Protein AF-0000000069211560 (afdb_homodimer)

Sequence (648 aa):
MSNILGGALKVYSRNKRRIDPHLAILGLCLTAKFFFRRAKAIISTLSLQQVDVANRYGKGSYALITGGAGGIGREFALDLARKGFNLIIVDFNQAGLDSIQQDVKQIKSDLMVKTLLIDFSKGDNAEFFKKFQQEISKLDISILINNVGTNKGCFGIFDRLPMKNIIEGFNINFVAPIMVTQAVINQMLLRNKYQSLILNLGSASQNYPFPYFFGYGSSKVGMASFFDALALELRNNKNIDILTLKPQYVSTAMIGHQKGLLIISPQKLVQSTWKYVGRTNEITPNCIHQFQVYIESSLPKFLRNFTKMMSHRKGAEAVTQRQEMSNILGGALKVYSRNKRRIDPHLAILGLCLTAKFFFRRAKAIISTLSLQQVDVANRYGKGSYALITGGAGGIGREFALDLARKGFNLIIVDFNQAGLDSIQQDVKQIKSDLMVKTLLIDFSKGDNAEFFKKFQQEISKLDISILINNVGTNKGCFGIFDRLPMKNIIEGFNINFVAPIMVTQAVINQMLLRNKYQSLILNLGSASQNYPFPYFFGYGSSKVGMASFFDALALELRNNKNIDILTLKPQYVSTAMIGHQKGLLIISPQKLVQSTWKYVGRTNEITPNCIHQFQVYIESSLPKFLRNFTKMMSHRKGAEAVTQRQE

Organism: Paramecium tetraurelia (NCBI:txid5888)

Structure (mmCIF, N/CA/C/O backbone):
data_AF-0000000069211560-model_v1
#
loop_
_entity.id
_entity.type
_entity.pdbx_description
1 polymer 'Chromosome undetermined scaffold_52, whole genome shotgun sequence'
#
loop_
_atom_site.group_PDB
_atom_site.id
_atom_site.type_symbol
_atom_site.label_atom_id
_atom_site.label_alt_id
_atom_site.label_comp_id
_atom_site.label_asym_id
_atom_site.label_entity_id
_atom_site.label_seq_id
_atom_site.pdbx_PDB_ins_code
_atom_site.Cartn_x
_atom_site.Cartn_y
_atom_site.Cartn_z
_atom_site.occupancy
_atom_site.B_iso_or_equiv
_atom_site.auth_seq_id
_atom_site.auth_comp_id
_atom_site.auth_asym_id
_atom_site.auth_atom_id
_atom_site.pdbx_PDB_model_num
ATOM 1 N N . MET A 1 1 ? -38.688 10.844 -9.664 1 28.95 1 MET A N 1
ATOM 2 C CA . MET A 1 1 ? -37.688 10.383 -10.609 1 28.95 1 MET A CA 1
ATOM 3 C C . MET A 1 1 ? -38 10.82 -12.031 1 28.95 1 MET A C 1
ATOM 5 O O . MET A 1 1 ? -37.125 11.055 -12.844 1 28.95 1 MET A O 1
ATOM 9 N N . SER A 1 2 ? -39.312 10.93 -12.211 1 41.38 2 SER A N 1
ATOM 10 C CA . SER A 1 2 ? -39.938 11.242 -13.492 1 41.38 2 SER A CA 1
ATOM 11 C C . SER A 1 2 ? -39.719 12.711 -13.867 1 41.38 2 SER A C 1
ATOM 13 O O . SER A 1 2 ? -39.469 13.023 -15.039 1 41.38 2 SER A O 1
ATOM 15 N N . ASN A 1 3 ? -39.844 13.508 -12.836 1 41.78 3 ASN A N 1
ATOM 16 C CA . ASN A 1 3 ? -39.906 14.945 -13.102 1 41.78 3 ASN A CA 1
A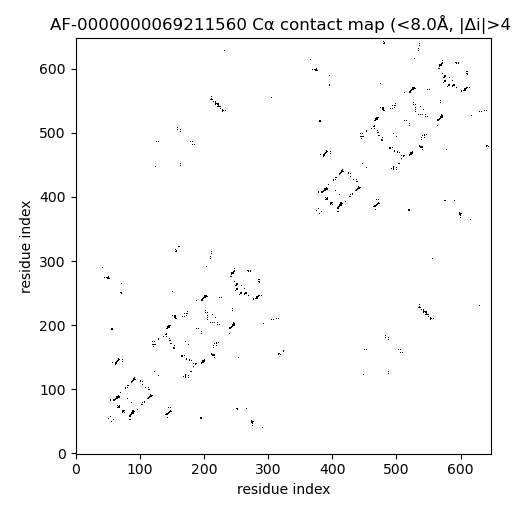TOM 17 C C . ASN A 1 3 ? -38.531 15.555 -13.281 1 41.78 3 ASN A C 1
ATOM 19 O O . ASN A 1 3 ? -38.406 16.625 -13.875 1 41.78 3 ASN A O 1
ATOM 23 N N . ILE A 1 4 ? -37.531 15 -12.602 1 40.84 4 ILE A N 1
ATOM 24 C CA . ILE A 1 4 ? -36.188 15.562 -12.727 1 40.84 4 ILE A CA 1
ATOM 25 C C . ILE A 1 4 ? -35.625 15.211 -14.094 1 40.84 4 ILE A C 1
ATOM 27 O O . ILE A 1 4 ? -35 16.062 -14.75 1 40.84 4 ILE A O 1
ATOM 31 N N . LEU A 1 5 ? -35.906 13.992 -14.641 1 40.19 5 LEU A N 1
ATOM 32 C CA . LEU A 1 5 ? -35.531 13.641 -16 1 40.19 5 LEU A CA 1
ATOM 33 C C . LEU A 1 5 ? -36.25 14.523 -17.016 1 40.19 5 LEU A C 1
ATOM 35 O O . LEU A 1 5 ? -35.656 14.93 -18.031 1 40.19 5 LEU A O 1
ATOM 39 N N . GLY A 1 6 ? -37.375 14.812 -16.656 1 42.53 6 GLY A N 1
ATOM 40 C CA . GLY A 1 6 ? -38.188 15.68 -17.516 1 42.53 6 GLY A CA 1
ATOM 41 C C . GLY A 1 6 ? -37.594 17.078 -17.641 1 42.53 6 GLY A C 1
ATOM 42 O O . GLY A 1 6 ? -37.594 17.656 -18.734 1 42.53 6 GLY A O 1
ATOM 43 N N . GLY A 1 7 ? -37.156 17.531 -16.547 1 44.59 7 GLY A N 1
ATOM 44 C CA . GLY A 1 7 ? -36.594 18.859 -16.562 1 44.59 7 GLY A CA 1
ATOM 45 C C . GLY A 1 7 ? -35.25 18.938 -17.281 1 44.59 7 GLY A C 1
ATOM 46 O O . GLY A 1 7 ? -34.969 19.906 -17.984 1 44.59 7 GLY A O 1
ATOM 47 N N . ALA A 1 8 ? -34.344 17.938 -17.031 1 41 8 ALA A N 1
ATOM 48 C CA . ALA A 1 8 ? -33.062 17.875 -17.766 1 41 8 ALA A CA 1
ATOM 49 C C . ALA A 1 8 ? -33.312 17.703 -19.266 1 41 8 ALA A C 1
ATOM 51 O O . ALA A 1 8 ? -32.625 18.328 -20.078 1 41 8 ALA A O 1
ATOM 52 N N . LEU A 1 9 ? -34.281 16.891 -19.609 1 41.84 9 LEU A N 1
ATOM 53 C CA . LEU A 1 9 ? -34.688 16.75 -21 1 41.84 9 LEU A CA 1
ATOM 54 C C . LEU A 1 9 ? -35.25 18.062 -21.531 1 41.84 9 LEU A C 1
ATOM 56 O O . LEU A 1 9 ? -35.062 18.406 -22.703 1 41.84 9 LEU A O 1
ATOM 60 N N . LYS A 1 10 ? -35.969 18.766 -20.719 1 46.97 10 LYS A N 1
ATOM 61 C CA . LYS A 1 10 ? -36.531 20.031 -21.141 1 46.97 10 LYS A CA 1
ATOM 62 C C . LYS A 1 10 ? -35.438 21.078 -21.344 1 46.97 10 LYS A C 1
ATOM 64 O O . LYS A 1 10 ? -35.5 21.859 -22.297 1 46.97 10 LYS A O 1
ATOM 69 N N . VAL A 1 11 ? -34.594 21.234 -20.281 1 44.94 11 VAL A N 1
ATOM 70 C CA . VAL A 1 11 ? -33.438 22.109 -20.5 1 44.94 11 VAL A CA 1
ATOM 71 C C . VAL A 1 11 ? -32.625 21.641 -21.703 1 44.94 11 VAL A C 1
ATOM 73 O O . VAL A 1 11 ? -32.188 22.453 -22.516 1 44.94 11 VAL A O 1
ATOM 76 N N . TYR A 1 12 ? -32.469 20.281 -21.844 1 39.84 12 TYR A N 1
ATOM 77 C CA . TYR A 1 12 ? -31.938 19.734 -23.078 1 39.84 12 TYR A CA 1
ATOM 78 C C . TYR A 1 12 ? -32.812 20.109 -24.266 1 39.84 12 TYR A C 1
ATOM 80 O O . TYR A 1 12 ? -32.312 20.438 -25.344 1 39.84 12 TYR A O 1
ATOM 88 N N . SER A 1 13 ? -34.031 19.969 -24 1 38.72 13 SER A N 1
ATOM 89 C CA . SER A 1 13 ? -34.969 20.312 -25.078 1 38.72 13 SER A CA 1
ATOM 90 C C . SER A 1 13 ? -34.938 21.797 -25.375 1 38.72 13 SER A C 1
ATOM 92 O O . SER A 1 13 ? -35.125 22.219 -26.531 1 38.72 13 SER A O 1
ATOM 94 N N . ARG A 1 14 ? -35.125 22.672 -24.391 1 41.56 14 ARG A N 1
ATOM 95 C CA . ARG A 1 14 ? -35.125 24.109 -24.688 1 41.56 14 ARG A CA 1
ATOM 96 C C . ARG A 1 14 ? -33.781 24.547 -25.234 1 41.56 14 ARG A C 1
ATOM 98 O O . ARG A 1 14 ? -33.688 25.469 -26.047 1 41.56 14 ARG A O 1
ATOM 105 N N . ASN A 1 15 ? -32.719 24.391 -24.453 1 32.59 15 ASN A N 1
ATOM 106 C CA . ASN A 1 15 ? -31.406 24.656 -25.016 1 32.59 15 ASN A CA 1
ATOM 107 C C . ASN A 1 15 ? -30.969 23.547 -25.953 1 32.59 15 ASN A C 1
ATOM 109 O O . ASN A 1 15 ? -30.016 22.828 -25.672 1 32.59 15 ASN A O 1
ATOM 113 N N . LYS A 1 16 ? -31.844 22.797 -26.547 1 40.91 16 LYS A N 1
ATOM 114 C CA . LYS A 1 16 ? -31.641 22 -27.75 1 40.91 16 LYS A CA 1
ATOM 115 C C . LYS A 1 16 ? -30.719 22.703 -28.734 1 40.91 16 LYS A C 1
ATOM 117 O O . LYS A 1 16 ? -30.703 22.375 -29.922 1 40.91 16 LYS A O 1
ATOM 122 N N . ARG A 1 17 ? -30.281 23.906 -28.297 1 36.94 17 ARG A N 1
ATOM 123 C CA . ARG A 1 17 ? -29.453 24.453 -29.375 1 36.94 17 ARG A CA 1
ATOM 124 C C . ARG A 1 17 ? -28.547 23.375 -29.953 1 36.94 17 ARG A C 1
ATOM 126 O O . ARG A 1 17 ? -28.297 22.344 -29.328 1 36.94 17 ARG A O 1
ATOM 133 N N . ARG A 1 18 ? -27.578 23.75 -31.047 1 37.56 18 ARG A N 1
ATOM 134 C CA . ARG A 1 18 ? -26.859 23.172 -32.188 1 37.56 18 ARG A CA 1
ATOM 135 C C . ARG A 1 18 ? -25.828 22.156 -31.734 1 37.56 18 ARG A C 1
ATOM 137 O O . ARG A 1 18 ? -24.688 22.516 -31.438 1 37.56 18 ARG A O 1
ATOM 144 N N . ILE A 1 19 ? -26.156 21.422 -30.766 1 42.03 19 ILE A N 1
ATOM 145 C CA . ILE A 1 19 ? -25.109 20.406 -30.812 1 42.03 19 ILE A CA 1
ATOM 146 C C . ILE A 1 19 ? -25 19.844 -32.219 1 42.03 19 ILE A C 1
ATOM 148 O O . ILE A 1 19 ? -25.984 19.375 -32.781 1 42.03 19 ILE A O 1
ATOM 152 N N . ASP A 1 20 ? -24.062 20.281 -32.969 1 43.56 20 ASP A N 1
ATOM 153 C CA . ASP A 1 20 ? -23.766 19.875 -34.344 1 43.56 20 ASP A CA 1
ATOM 154 C C . ASP A 1 20 ? -23.859 18.359 -34.5 1 43.56 20 ASP A C 1
ATOM 156 O O . ASP A 1 20 ? -23.25 17.609 -33.75 1 43.56 20 ASP A O 1
ATOM 160 N N . PRO A 1 21 ? -25 17.875 -35.062 1 48.56 21 PRO A N 1
ATOM 161 C CA . PRO A 1 21 ? -25.141 16.438 -35.312 1 48.56 21 PRO A CA 1
ATOM 162 C C . PRO A 1 21 ? -23.812 15.773 -35.656 1 48.56 21 PRO A C 1
ATOM 164 O O . PRO A 1 21 ? -23.594 14.609 -35.312 1 48.56 21 PRO A O 1
ATOM 167 N N . HIS A 1 22 ? -23.016 16.578 -36.156 1 51.28 22 HIS A N 1
ATOM 168 C CA . HIS A 1 22 ? -21.703 16.047 -36.5 1 51.28 22 HIS A CA 1
ATOM 169 C C . HIS A 1 22 ? -20.891 15.758 -35.25 1 51.28 22 HIS A C 1
ATOM 171 O O . HIS A 1 22 ? -20.156 14.766 -35.188 1 51.28 22 HIS A O 1
ATOM 177 N N . LEU A 1 23 ? -21.094 16.578 -34.25 1 53.78 23 LEU A N 1
ATOM 178 C CA . LEU A 1 23 ? -20.359 16.375 -33.031 1 53.78 23 LEU A CA 1
ATOM 179 C C . LEU A 1 23 ? -20.953 15.195 -32.25 1 53.78 23 LEU A C 1
ATOM 181 O O . LEU A 1 23 ? -20.203 14.422 -31.641 1 53.78 23 LEU A O 1
ATOM 185 N N . ALA A 1 24 ? -22.219 15.102 -32.281 1 50.84 24 ALA A N 1
ATOM 186 C CA . ALA A 1 24 ? -22.875 13.953 -31.641 1 50.84 24 ALA A CA 1
ATOM 187 C C . ALA A 1 24 ? -22.453 12.648 -32.312 1 50.84 24 ALA A C 1
ATOM 189 O O . ALA A 1 24 ? -22.188 11.656 -31.641 1 50.84 24 ALA A O 1
ATOM 190 N N . ILE A 1 25 ? -22.469 12.742 -33.656 1 50.91 25 ILE A N 1
ATOM 191 C CA . ILE A 1 25 ? -22.062 11.555 -34.406 1 50.91 25 ILE A CA 1
ATOM 192 C C . ILE A 1 25 ? -20.594 11.258 -34.094 1 50.91 25 ILE A C 1
ATOM 194 O O . ILE A 1 25 ? -20.219 10.102 -33.906 1 50.91 25 ILE A O 1
ATOM 198 N N . LEU A 1 26 ? -19.828 12.305 -33.969 1 51.25 26 LEU A N 1
ATOM 199 C CA . LEU A 1 26 ? -18.422 12.109 -33.656 1 51.25 26 LEU A CA 1
ATOM 200 C C . LEU A 1 26 ? -18.266 11.516 -32.25 1 51.25 26 LEU A C 1
ATOM 202 O O . LEU A 1 26 ? -17.438 10.625 -32.031 1 51.25 26 LEU A O 1
ATOM 206 N N . GLY A 1 27 ? -19 12.023 -31.406 1 52.72 27 GLY A N 1
ATOM 207 C CA . GLY A 1 27 ? -18.969 11.477 -30.047 1 52.72 27 GLY A CA 1
ATOM 208 C C . GLY A 1 27 ? -19.391 10.023 -29.984 1 52.72 27 GLY A C 1
ATOM 209 O O . GLY A 1 27 ? -18.766 9.219 -29.297 1 52.72 27 GLY A O 1
ATOM 210 N N . LEU A 1 28 ? -20.469 9.828 -30.688 1 54.31 28 LEU A N 1
ATOM 211 C CA . LEU A 1 28 ? -20.953 8.453 -30.734 1 54.31 28 LEU A CA 1
ATOM 212 C C . LEU A 1 28 ? -19.922 7.531 -31.391 1 54.31 28 LEU A C 1
ATOM 214 O O . LEU A 1 28 ? -19.719 6.406 -30.922 1 54.31 28 LEU A O 1
ATOM 218 N N . CYS A 1 29 ? -19.375 8.023 -32.438 1 51.75 29 CYS A N 1
ATOM 219 C CA . CYS A 1 29 ? -18.375 7.223 -33.125 1 51.75 29 CYS A CA 1
ATOM 220 C C . CYS A 1 29 ? -17.156 6.996 -32.25 1 51.75 29 CYS A C 1
ATOM 222 O O . CYS A 1 29 ? -16.594 5.895 -32.219 1 51.75 29 CYS A O 1
ATOM 224 N N . LEU A 1 30 ? -16.812 8.023 -31.594 1 51.78 30 LEU A N 1
ATOM 225 C CA . LEU A 1 30 ? -15.656 7.887 -30.719 1 51.78 30 LEU A CA 1
ATOM 226 C C . LEU A 1 30 ? -15.953 6.934 -29.562 1 51.78 30 LEU A C 1
ATOM 228 O O . LEU A 1 30 ? -15.102 6.133 -29.172 1 51.78 30 LEU A O 1
ATOM 232 N N . THR A 1 31 ? -17.109 7.102 -29.125 1 56.41 31 THR A N 1
ATOM 233 C CA . THR A 1 31 ? -17.547 6.184 -28.078 1 56.41 31 THR A CA 1
ATOM 234 C C . THR A 1 31 ? -17.625 4.754 -28.609 1 56.41 31 THR A C 1
ATOM 236 O O . THR A 1 31 ? -17.234 3.809 -27.922 1 56.41 31 THR A O 1
ATOM 239 N N . ALA A 1 32 ? -18.172 4.707 -29.797 1 55.28 32 ALA A N 1
ATOM 240 C CA . ALA A 1 32 ? -18.266 3.381 -30.406 1 55.28 32 ALA A CA 1
ATOM 241 C C . ALA A 1 32 ? -16.875 2.797 -30.641 1 55.28 32 ALA A C 1
ATOM 243 O O . ALA A 1 32 ? -16.641 1.61 -30.391 1 55.28 32 ALA A O 1
ATOM 244 N N . LYS A 1 33 ? -16 3.6 -31.172 1 52.62 33 LYS A N 1
ATOM 245 C CA . LYS A 1 33 ? -14.625 3.162 -31.406 1 52.62 33 LYS A CA 1
ATOM 246 C C . LYS A 1 33 ? -13.953 2.748 -30.094 1 52.62 33 LYS A C 1
ATOM 248 O O . LYS A 1 33 ? -13.211 1.769 -30.047 1 52.62 33 LYS A O 1
ATOM 253 N N . PHE A 1 34 ? -14.219 3.545 -29.188 1 53.25 34 PHE A N 1
ATOM 254 C CA . PHE A 1 34 ? -13.711 3.207 -27.859 1 53.25 34 PHE A CA 1
ATOM 255 C C . PHE A 1 34 ? -14.258 1.858 -27.406 1 53.25 34 PHE A C 1
ATOM 257 O O . PHE A 1 34 ? -13.5 1.002 -26.953 1 53.25 34 PHE A O 1
ATOM 264 N N . PHE A 1 35 ? -15.5 1.706 -27.609 1 59.28 35 PHE A N 1
ATOM 265 C CA . PHE A 1 35 ? -16.125 0.45 -27.203 1 59.28 35 PHE A CA 1
ATOM 266 C C . PHE A 1 35 ? -15.617 -0.705 -28.062 1 59.28 35 PHE A C 1
ATOM 268 O O . PHE A 1 35 ? -15.391 -1.805 -27.547 1 59.28 35 PHE A O 1
ATOM 275 N N . PHE A 1 36 ? -15.445 -0.389 -29.281 1 54.91 36 PHE A N 1
ATOM 276 C CA . PHE A 1 36 ? -14.953 -1.436 -30.172 1 54.91 36 PHE A CA 1
ATOM 277 C C . PHE A 1 36 ? -13.531 -1.831 -29.812 1 54.91 36 PHE A C 1
ATOM 279 O O . PHE A 1 36 ? -13.195 -3.018 -29.797 1 54.91 36 PHE A O 1
ATOM 286 N N . ARG A 1 37 ? -12.688 -0.853 -29.594 1 53.22 37 ARG A N 1
ATOM 287 C CA . ARG A 1 37 ? -11.305 -1.154 -29.25 1 53.22 37 ARG A CA 1
ATOM 288 C C . ARG A 1 37 ? -11.234 -1.939 -27.938 1 53.22 37 ARG A C 1
ATOM 290 O O . ARG A 1 37 ? -10.438 -2.869 -27.812 1 53.22 37 ARG A O 1
ATOM 297 N N . ARG A 1 38 ? -12.078 -1.583 -27.141 1 60.5 38 ARG A N 1
ATOM 298 C CA . ARG A 1 38 ? -12.086 -2.275 -25.859 1 60.5 38 ARG A CA 1
ATOM 299 C C . ARG A 1 38 ? -12.688 -3.67 -25.984 1 60.5 38 ARG A C 1
ATOM 301 O O . ARG A 1 38 ? -12.211 -4.617 -25.359 1 60.5 38 ARG A O 1
ATOM 308 N N . ALA A 1 39 ? -13.672 -3.717 -26.828 1 60.94 39 ALA A N 1
ATOM 309 C CA . ALA A 1 39 ? -14.242 -5.035 -27.094 1 60.94 39 ALA A CA 1
ATOM 310 C C . ALA A 1 39 ? -13.227 -5.934 -27.797 1 60.94 39 ALA A C 1
ATOM 312 O O . ALA A 1 39 ? -13.109 -7.117 -27.469 1 60.94 39 ALA A O 1
ATOM 313 N N . LYS A 1 40 ? -12.562 -5.375 -28.641 1 54.38 40 LYS A N 1
ATOM 314 C CA . LYS A 1 40 ? -11.516 -6.129 -29.328 1 54.38 40 LYS A CA 1
ATOM 315 C C . LYS A 1 40 ? -10.445 -6.598 -28.344 1 54.38 40 LYS A C 1
ATOM 317 O O . LYS A 1 40 ? -9.953 -7.723 -28.453 1 54.38 40 LYS A O 1
ATOM 322 N N . ALA A 1 41 ? -10.102 -5.758 -27.453 1 59.84 41 ALA A N 1
ATOM 323 C CA . ALA A 1 41 ? -9.125 -6.148 -26.438 1 59.84 41 ALA A CA 1
ATOM 324 C C . ALA A 1 41 ? -9.641 -7.32 -25.609 1 59.84 41 ALA A C 1
ATOM 326 O O . ALA A 1 41 ? -8.906 -8.266 -25.328 1 59.84 41 ALA A O 1
ATOM 327 N N . ILE A 1 42 ? -10.914 -7.215 -25.469 1 62.91 42 ILE A N 1
ATOM 328 C CA . ILE A 1 42 ? -11.516 -8.289 -24.688 1 62.91 42 ILE A CA 1
ATOM 329 C C . ILE A 1 42 ? -11.578 -9.562 -25.516 1 62.91 42 ILE A C 1
ATOM 331 O O . ILE A 1 42 ? -11.219 -10.641 -25.047 1 62.91 42 ILE A O 1
ATOM 335 N N . ILE A 1 43 ? -11.953 -9.383 -26.672 1 59.69 43 ILE A N 1
ATOM 336 C CA . ILE A 1 43 ? -12.086 -10.523 -27.578 1 59.69 43 ILE A CA 1
ATOM 337 C C . ILE A 1 43 ? -10.703 -11.133 -27.828 1 59.69 43 ILE A C 1
ATOM 339 O O . ILE A 1 43 ? -10.562 -12.359 -27.891 1 59.69 43 ILE A O 1
ATOM 343 N N . SER A 1 44 ? -9.773 -10.328 -27.922 1 57.28 44 SER A N 1
ATOM 344 C CA . SER A 1 44 ? -8.422 -10.836 -28.141 1 57.28 44 SER A CA 1
ATOM 345 C C . SER A 1 44 ? -7.934 -11.648 -26.938 1 57.28 44 SER A C 1
ATOM 347 O O . SER A 1 44 ? -7.207 -12.625 -27.109 1 57.28 44 SER A O 1
ATOM 349 N N . THR A 1 45 ? -8.469 -11.227 -25.891 1 63.03 45 THR A N 1
ATOM 350 C CA . THR A 1 45 ? -8.078 -11.984 -24.719 1 63.03 45 THR A CA 1
ATOM 351 C C . THR A 1 45 ? -8.781 -13.344 -24.688 1 63.03 45 THR A C 1
ATOM 353 O O . THR A 1 45 ? -8.234 -14.312 -24.156 1 63.03 45 THR A O 1
ATOM 356 N N . LEU A 1 46 ? -9.938 -13.336 -25.344 1 65.62 46 LEU A N 1
ATOM 357 C CA . LEU A 1 46 ? -10.68 -14.586 -25.359 1 65.62 46 LEU A CA 1
ATOM 358 C C . LEU A 1 46 ? -9.992 -15.617 -26.25 1 65.62 46 LEU A C 1
ATOM 360 O O . LEU A 1 46 ? -10.078 -16.812 -26 1 65.62 46 LEU A O 1
ATOM 364 N N . SER A 1 47 ? -9.312 -15.141 -27.203 1 68.31 47 SER A N 1
ATOM 365 C CA . SER A 1 47 ? -8.719 -16.031 -28.188 1 68.31 47 SER A CA 1
ATOM 366 C C . SER A 1 47 ? -7.297 -16.422 -27.781 1 68.31 47 SER A C 1
ATOM 368 O O . SER A 1 47 ? -6.656 -17.234 -28.469 1 68.31 47 SER A O 1
ATOM 370 N N . LEU A 1 48 ? -6.938 -15.984 -26.75 1 77.12 48 LEU A N 1
ATOM 371 C CA . LEU A 1 48 ? -5.57 -16.281 -26.359 1 77.12 48 LEU A CA 1
ATOM 372 C C . LEU A 1 48 ? -5.449 -17.719 -25.859 1 77.12 48 LEU A C 1
ATOM 374 O O . LEU A 1 48 ? -6.316 -18.203 -25.109 1 77.12 48 LEU A O 1
ATOM 378 N N . GLN A 1 49 ? -4.52 -18.422 -26.453 1 83.62 49 GLN A N 1
ATOM 379 C CA . GLN A 1 49 ? -4.266 -19.781 -26.016 1 83.62 49 GLN A CA 1
ATOM 380 C C . GLN A 1 49 ? -3.514 -19.797 -24.688 1 83.62 49 GLN A C 1
ATOM 382 O O . GLN A 1 49 ? -2.689 -18.922 -24.422 1 83.62 49 GLN A O 1
ATOM 387 N N . GLN A 1 50 ? -3.809 -20.828 -23.906 1 89.06 50 GLN A N 1
ATOM 388 C CA . GLN A 1 50 ? -3.133 -20.984 -22.609 1 89.06 50 GLN A CA 1
ATOM 389 C C . GLN A 1 50 ? -1.646 -21.281 -22.812 1 89.06 50 GLN A C 1
ATOM 391 O O . GLN A 1 50 ? -1.259 -21.953 -23.75 1 89.06 50 GLN A O 1
ATOM 396 N N . VAL A 1 51 ? -0.898 -20.703 -22.031 1 91.88 51 VAL A N 1
ATOM 397 C CA . VAL A 1 51 ? 0.532 -20.984 -22 1 91.88 51 VAL A CA 1
ATOM 398 C C . VAL A 1 51 ? 0.763 -22.406 -21.453 1 91.88 51 VAL A C 1
ATOM 400 O O . VAL A 1 51 ? 0.007 -22.875 -20.609 1 91.88 51 VAL A O 1
ATOM 403 N N . ASP A 1 52 ? 1.741 -23.062 -22.078 1 95.25 52 ASP A N 1
ATOM 404 C CA . ASP A 1 52 ? 2.143 -24.359 -21.531 1 95.25 52 ASP A CA 1
ATOM 405 C C . ASP A 1 52 ? 2.928 -24.188 -20.234 1 95.25 52 ASP A C 1
ATOM 407 O O . ASP A 1 52 ? 4.16 -24.203 -20.234 1 95.25 52 ASP A O 1
ATOM 411 N N . VAL A 1 53 ? 2.262 -24.188 -19.156 1 96.69 53 VAL A N 1
ATOM 412 C CA . VAL A 1 53 ? 2.791 -23.875 -17.828 1 96.69 53 VAL A CA 1
ATOM 413 C C . VAL A 1 53 ? 3.826 -24.922 -17.422 1 96.69 53 VAL A C 1
ATOM 415 O O . VAL A 1 53 ? 4.891 -24.578 -16.906 1 96.69 53 VAL A O 1
ATOM 418 N N . ALA A 1 54 ? 3.533 -26.188 -17.688 1 96.62 54 ALA A N 1
ATOM 419 C CA . ALA A 1 54 ? 4.414 -27.281 -17.312 1 96.62 54 ALA A CA 1
ATOM 420 C C . ALA A 1 54 ? 5.777 -27.156 -17.984 1 96.62 54 ALA A C 1
ATOM 422 O O . ALA A 1 54 ? 6.816 -27.328 -17.344 1 96.62 54 ALA A O 1
ATOM 423 N N . ASN A 1 55 ? 5.781 -26.828 -19.203 1 95.69 55 ASN A N 1
ATOM 424 C CA . ASN A 1 55 ? 7.023 -26.688 -19.969 1 95.69 55 ASN A CA 1
ATOM 425 C C . ASN A 1 55 ? 7.738 -25.375 -19.625 1 95.69 55 ASN A C 1
ATOM 427 O O . ASN A 1 55 ? 8.969 -25.344 -19.547 1 95.69 55 ASN A O 1
ATOM 431 N N . ARG A 1 56 ? 7.035 -24.375 -19.375 1 95.19 56 ARG A N 1
ATOM 432 C CA . ARG A 1 56 ? 7.621 -23.047 -19.188 1 95.19 56 ARG A CA 1
ATOM 433 C C . ARG A 1 56 ? 8.273 -22.938 -17.812 1 95.19 56 ARG A C 1
ATOM 435 O O . ARG A 1 56 ? 9.352 -22.359 -17.688 1 95.19 56 ARG A O 1
ATOM 442 N N . TYR A 1 57 ? 7.625 -23.5 -16.828 1 96.75 57 TYR A N 1
ATOM 443 C CA . TYR A 1 57 ? 8.102 -23.266 -15.469 1 96.75 57 TYR A CA 1
ATOM 444 C C . TYR A 1 57 ? 8.695 -24.531 -14.867 1 96.75 57 TYR A C 1
ATOM 446 O O . TYR A 1 57 ? 9.172 -24.516 -13.734 1 96.75 57 TYR A O 1
ATOM 454 N N . GLY A 1 58 ? 8.68 -25.609 -15.586 1 95.25 58 GLY A N 1
ATOM 455 C CA . GLY A 1 58 ? 9.406 -26.812 -15.203 1 95.25 58 GLY A CA 1
ATOM 456 C C . GLY A 1 58 ? 8.586 -27.766 -14.359 1 95.25 58 GLY A C 1
ATOM 457 O O . GLY A 1 58 ? 8.727 -27.797 -13.133 1 95.25 58 GLY A O 1
ATOM 458 N N . LYS A 1 59 ? 7.832 -28.641 -15.102 1 94.69 59 LYS A N 1
ATOM 459 C CA . LYS A 1 59 ? 7.133 -29.719 -14.422 1 94.69 59 LYS A CA 1
ATOM 460 C C . LYS A 1 59 ? 8.078 -30.5 -13.508 1 94.69 59 LYS A C 1
ATOM 462 O O . LYS A 1 59 ? 9.242 -30.719 -13.859 1 94.69 59 LYS A O 1
ATOM 467 N N . GLY A 1 60 ? 7.559 -30.844 -12.273 1 95.81 60 GLY A N 1
ATOM 468 C CA . GLY A 1 60 ? 8.391 -31.547 -11.32 1 95.81 60 GLY A CA 1
ATOM 469 C C . GLY A 1 60 ? 8.977 -30.656 -10.25 1 95.81 60 GLY A C 1
ATOM 470 O O . GLY A 1 60 ? 9.383 -31.125 -9.188 1 95.81 60 GLY A O 1
ATOM 471 N N . SER A 1 61 ? 9.125 -29.375 -10.562 1 97.5 61 SER A N 1
ATOM 472 C CA . SER A 1 61 ? 9.539 -28.406 -9.555 1 97.5 61 SER A CA 1
ATOM 473 C C . SER A 1 61 ? 8.406 -28.109 -8.578 1 97.5 61 SER A C 1
ATOM 475 O O . SER A 1 61 ? 7.352 -28.75 -8.625 1 97.5 61 SER A O 1
ATOM 477 N N . TYR A 1 62 ? 8.648 -27.203 -7.707 1 98.5 62 TYR A N 1
ATOM 478 C CA . TYR A 1 62 ? 7.656 -26.922 -6.676 1 98.5 62 TYR A CA 1
ATOM 479 C C . TYR A 1 62 ? 6.914 -25.625 -6.973 1 98.5 62 TYR A C 1
ATOM 481 O O . TYR A 1 62 ? 7.52 -24.641 -7.41 1 98.5 62 TYR A O 1
ATOM 489 N N . ALA A 1 63 ? 5.621 -25.656 -6.738 1 98.81 63 ALA A N 1
ATOM 490 C CA . ALA A 1 63 ? 4.797 -24.453 -6.633 1 98.81 63 ALA A CA 1
ATOM 491 C C . ALA A 1 63 ? 4.461 -24.141 -5.18 1 98.81 63 ALA A C 1
ATOM 493 O O . ALA A 1 63 ? 3.955 -25 -4.457 1 98.81 63 ALA A O 1
ATOM 494 N N . LEU A 1 64 ? 4.848 -22.969 -4.77 1 98.88 64 LEU A N 1
ATOM 495 C CA . LEU A 1 64 ? 4.516 -22.484 -3.434 1 98.88 64 LEU A CA 1
ATOM 496 C C . LEU A 1 64 ? 3.268 -21.609 -3.465 1 98.88 64 LEU A C 1
ATOM 498 O O . LEU A 1 64 ? 3.213 -20.625 -4.199 1 98.88 64 LEU A O 1
ATOM 502 N N . ILE A 1 65 ? 2.238 -21.984 -2.676 1 98.88 65 ILE A N 1
ATOM 503 C CA . ILE A 1 65 ? 0.966 -21.266 -2.68 1 98.88 65 ILE A CA 1
ATOM 504 C C . ILE A 1 65 ? 0.602 -20.859 -1.257 1 98.88 65 ILE A C 1
ATOM 506 O O . ILE A 1 65 ? 0.416 -21.703 -0.383 1 98.88 65 ILE A O 1
ATOM 510 N N . THR A 1 66 ? 0.51 -19.562 -1.016 1 98.75 66 THR A N 1
ATOM 511 C CA . THR A 1 66 ? -0.003 -19.078 0.264 1 98.75 66 THR A CA 1
ATOM 512 C C . THR A 1 66 ? -1.527 -19.031 0.25 1 98.75 66 THR A C 1
ATOM 514 O O . THR A 1 66 ? -2.133 -18.688 -0.769 1 98.75 66 THR A O 1
ATOM 517 N N . GLY A 1 67 ? -2.133 -19.391 1.375 1 98.12 67 GLY A N 1
ATOM 518 C CA . GLY A 1 67 ? -3.582 -19.516 1.38 1 98.12 67 GLY A CA 1
ATOM 519 C C . GLY A 1 67 ? -4.094 -20.594 0.454 1 98.12 67 GLY A C 1
ATOM 520 O O . GLY A 1 67 ? -5.086 -20.406 -0.25 1 98.12 67 GLY A O 1
ATOM 521 N N . GLY A 1 68 ? -3.41 -21.672 0.45 1 98.31 68 GLY A N 1
ATOM 522 C CA . GLY A 1 68 ? -3.672 -22.672 -0.568 1 98.31 68 GLY A CA 1
ATOM 523 C C . GLY A 1 68 ? -4.68 -23.719 -0.129 1 98.31 68 GLY A C 1
ATOM 524 O O . GLY A 1 68 ? -5.016 -24.625 -0.894 1 98.31 68 GLY A O 1
ATOM 525 N N . ALA A 1 69 ? -5.207 -23.594 1.061 1 97.38 69 ALA A N 1
ATOM 526 C CA . ALA A 1 69 ? -6.09 -24.641 1.585 1 97.38 69 ALA A CA 1
ATOM 527 C C . ALA A 1 69 ? -7.543 -24.359 1.209 1 97.38 69 ALA A C 1
ATOM 529 O O . ALA A 1 69 ? -8.406 -25.234 1.354 1 97.38 69 ALA A O 1
ATOM 530 N N . GLY A 1 70 ? -7.82 -23.141 0.725 1 95.94 70 GLY A N 1
ATOM 531 C CA . GLY A 1 70 ? -9.188 -22.812 0.349 1 95.94 70 GLY A CA 1
ATOM 532 C C . GLY A 1 70 ? -9.266 -21.812 -0.784 1 95.94 70 GLY A C 1
ATOM 533 O O . GLY A 1 70 ? -8.242 -21.281 -1.222 1 95.94 70 GLY A O 1
ATOM 534 N N . GLY A 1 71 ? -10.453 -21.734 -1.289 1 96.44 71 GLY A N 1
ATOM 535 C CA . GLY A 1 71 ? -10.766 -20.672 -2.238 1 96.44 71 GLY A CA 1
ATOM 536 C C . GLY A 1 71 ? -9.938 -20.75 -3.508 1 96.44 71 GLY A C 1
ATOM 537 O O . GLY A 1 71 ? -9.805 -21.828 -4.105 1 96.44 71 GLY A O 1
ATOM 538 N N . ILE A 1 72 ? -9.469 -19.609 -3.904 1 97.88 72 ILE A N 1
ATOM 539 C CA . ILE A 1 72 ? -8.711 -19.469 -5.145 1 97.88 72 ILE A CA 1
ATOM 540 C C . ILE A 1 72 ? -7.387 -20.219 -5.027 1 97.88 72 ILE A C 1
ATOM 542 O O . ILE A 1 72 ? -6.961 -20.891 -5.965 1 97.88 72 ILE A O 1
ATOM 546 N N . GLY A 1 73 ? -6.75 -20.156 -3.869 1 98.56 73 GLY A N 1
ATOM 547 C CA . GLY A 1 73 ? -5.484 -20.844 -3.635 1 98.56 73 GLY A CA 1
ATOM 548 C C . GLY A 1 73 ? -5.582 -22.344 -3.785 1 98.56 73 GLY A C 1
ATOM 549 O O . GLY A 1 73 ? -4.691 -22.969 -4.363 1 98.56 73 GLY A O 1
ATOM 550 N N . ARG A 1 74 ? -6.641 -22.828 -3.297 1 98.5 74 ARG A N 1
ATOM 551 C CA . ARG A 1 74 ? -6.871 -24.266 -3.418 1 98.5 74 ARG A CA 1
ATOM 552 C C . ARG A 1 74 ? -7.012 -24.672 -4.879 1 98.5 74 ARG A C 1
ATOM 554 O O . ARG A 1 74 ? -6.492 -25.719 -5.289 1 98.5 74 ARG A O 1
ATOM 561 N N . GLU A 1 75 ? -7.742 -23.906 -5.633 1 98.5 75 GLU A N 1
ATOM 562 C CA . GLU A 1 75 ? -7.926 -24.203 -7.047 1 98.5 75 GLU A CA 1
ATOM 563 C C . GLU A 1 75 ? -6.598 -24.141 -7.801 1 98.5 75 GLU A C 1
ATOM 565 O O . GLU A 1 75 ? -6.344 -24.953 -8.695 1 98.5 75 GLU A O 1
ATOM 570 N N . PHE A 1 76 ? -5.754 -23.203 -7.465 1 98.75 76 PHE A N 1
ATOM 571 C CA . PHE A 1 76 ? -4.422 -23.141 -8.047 1 98.75 76 PHE A CA 1
ATOM 572 C C . PHE A 1 76 ? -3.631 -24.406 -7.719 1 98.75 76 PHE A C 1
ATOM 574 O O . PHE A 1 76 ? -2.957 -24.969 -8.578 1 98.75 76 PHE A O 1
ATOM 581 N N . ALA A 1 77 ? -3.719 -24.797 -6.461 1 98.69 77 ALA A N 1
ATOM 582 C CA . ALA A 1 77 ? -2.992 -25.984 -6.016 1 98.69 77 ALA A CA 1
ATOM 583 C C . ALA A 1 77 ? -3.412 -27.219 -6.812 1 98.69 77 ALA A C 1
ATOM 585 O O . ALA A 1 77 ? -2.564 -27.953 -7.328 1 98.69 77 ALA A O 1
ATOM 586 N N . LEU A 1 78 ? -4.699 -27.422 -6.961 1 98.62 78 LEU A N 1
ATOM 587 C CA . LEU A 1 78 ? -5.223 -28.578 -7.68 1 98.62 78 LEU A CA 1
ATOM 588 C C . LEU A 1 78 ? -4.844 -28.516 -9.156 1 98.62 78 LEU A C 1
ATOM 590 O O . LEU A 1 78 ? -4.445 -29.531 -9.734 1 98.62 78 LEU A O 1
ATOM 594 N N . ASP A 1 79 ? -4.973 -27.375 -9.727 1 98.44 79 ASP A N 1
ATOM 595 C CA . ASP A 1 79 ? -4.66 -27.203 -11.141 1 98.44 79 ASP A CA 1
ATOM 596 C C . ASP A 1 79 ? -3.182 -27.469 -11.414 1 98.44 79 ASP A C 1
ATOM 598 O O . ASP A 1 79 ? -2.832 -28.156 -12.375 1 98.44 79 ASP A O 1
ATOM 602 N N . LEU A 1 80 ? -2.271 -27 -10.594 1 98.56 80 LEU A N 1
ATOM 603 C CA . LEU A 1 80 ? -0.832 -27.172 -10.758 1 98.56 80 LEU A CA 1
ATOM 604 C C . LEU A 1 80 ? -0.428 -28.625 -10.484 1 98.56 80 LEU A C 1
ATOM 606 O O . LEU A 1 80 ? 0.502 -29.141 -11.109 1 98.56 80 LEU A O 1
ATOM 610 N N . ALA A 1 81 ? -1.153 -29.25 -9.547 1 98.5 81 ALA A N 1
ATOM 611 C CA . ALA A 1 81 ? -0.94 -30.688 -9.344 1 98.5 81 ALA A CA 1
ATOM 612 C C . ALA A 1 81 ? -1.222 -31.469 -10.625 1 98.5 81 ALA A C 1
ATOM 614 O O . ALA A 1 81 ? -0.433 -32.312 -11.016 1 98.5 81 ALA A O 1
ATOM 615 N N . ARG A 1 82 ? -2.316 -31.109 -11.281 1 97.94 82 ARG A N 1
ATOM 616 C CA . ARG A 1 82 ? -2.686 -31.766 -12.531 1 97.94 82 ARG A CA 1
ATOM 617 C C . ARG A 1 82 ? -1.634 -31.531 -13.609 1 97.94 82 ARG A C 1
ATOM 619 O O . ARG A 1 82 ? -1.426 -32.375 -14.477 1 97.94 82 ARG A O 1
ATOM 626 N N . LYS A 1 83 ? -0.928 -30.453 -13.484 1 97.44 83 LYS A N 1
ATOM 627 C CA . LYS A 1 83 ? 0.092 -30.094 -14.469 1 97.44 83 LYS A CA 1
ATOM 628 C C . LYS A 1 83 ? 1.447 -30.688 -14.094 1 97.44 83 LYS A C 1
ATOM 630 O O . LYS A 1 83 ? 2.43 -30.5 -14.82 1 97.44 83 LYS A O 1
ATOM 635 N N . GLY A 1 84 ? 1.524 -31.312 -12.93 1 97.75 84 GLY A N 1
ATOM 636 C CA . GLY A 1 84 ? 2.684 -32.125 -12.594 1 97.75 84 GLY A CA 1
ATOM 637 C C . GLY A 1 84 ? 3.66 -31.422 -11.672 1 97.75 84 GLY A C 1
ATOM 638 O O . GLY A 1 84 ? 4.82 -31.828 -11.562 1 97.75 84 GLY A O 1
ATOM 639 N N . PHE A 1 85 ? 3.256 -30.391 -10.984 1 98.44 85 PHE A N 1
ATOM 640 C CA . PHE A 1 85 ? 4.125 -29.688 -10.047 1 98.44 85 PHE A CA 1
ATOM 641 C C . PHE A 1 85 ? 4.004 -30.281 -8.648 1 98.44 85 PHE A C 1
ATOM 643 O O . PHE A 1 85 ? 2.91 -30.656 -8.219 1 98.44 85 PHE A O 1
ATOM 650 N N . ASN A 1 86 ? 5.145 -30.422 -7.949 1 98.56 86 ASN A N 1
ATOM 651 C CA . ASN A 1 86 ? 5.078 -30.594 -6.5 1 98.56 86 ASN A CA 1
ATOM 652 C C . ASN A 1 86 ? 4.547 -29.344 -5.809 1 98.56 86 ASN A C 1
ATOM 654 O O . ASN A 1 86 ? 4.531 -28.266 -6.398 1 98.56 86 ASN A O 1
ATOM 658 N N . LEU A 1 87 ? 4.07 -29.547 -4.578 1 98.75 87 LEU A N 1
ATOM 659 C CA . LEU A 1 87 ? 3.391 -28.406 -3.982 1 98.75 87 LEU A CA 1
ATOM 660 C C . LEU A 1 87 ? 3.936 -28.109 -2.588 1 98.75 87 LEU A C 1
ATOM 662 O O . LEU A 1 87 ? 4.254 -29.031 -1.836 1 98.75 87 LEU A O 1
ATOM 666 N N . ILE A 1 88 ? 4.121 -26.844 -2.281 1 98.81 88 ILE A N 1
ATOM 667 C CA . ILE A 1 88 ? 4.215 -26.297 -0.929 1 98.81 88 ILE A CA 1
ATOM 668 C C . ILE A 1 88 ? 2.982 -25.453 -0.623 1 98.81 88 ILE A C 1
ATOM 670 O O . ILE A 1 88 ? 2.791 -24.391 -1.211 1 98.81 88 ILE A O 1
ATOM 674 N N . ILE A 1 89 ? 2.141 -25.969 0.245 1 98.81 89 ILE A N 1
ATOM 675 C CA . ILE A 1 89 ? 0.885 -25.281 0.542 1 98.81 89 ILE A CA 1
ATOM 676 C C . ILE A 1 89 ? 0.944 -24.672 1.942 1 98.81 89 ILE A C 1
ATOM 678 O O . ILE A 1 89 ? 1.132 -25.391 2.928 1 98.81 89 ILE A O 1
ATOM 682 N N . VAL A 1 90 ? 0.816 -23.359 1.99 1 98.69 90 VAL A N 1
ATOM 683 C CA . VAL A 1 90 ? 0.881 -22.609 3.242 1 98.69 90 VAL A CA 1
ATOM 684 C C . VAL A 1 90 ? -0.509 -22.094 3.611 1 98.69 90 VAL A C 1
ATOM 686 O O . VAL A 1 90 ? -1.185 -21.469 2.793 1 98.69 90 VAL A O 1
ATOM 689 N N . ASP A 1 91 ? -0.937 -22.359 4.805 1 98.5 91 ASP A N 1
ATOM 690 C CA . ASP A 1 91 ? -2.236 -21.891 5.289 1 98.5 91 ASP A CA 1
ATOM 691 C C . ASP A 1 91 ? -2.285 -21.906 6.816 1 98.5 91 ASP A C 1
ATOM 693 O O . ASP A 1 91 ? -1.448 -22.547 7.465 1 98.5 91 ASP A O 1
ATOM 697 N N . PHE A 1 92 ? -3.24 -21.203 7.367 1 97.56 92 PHE A N 1
ATOM 698 C CA . PHE A 1 92 ? -3.359 -21.156 8.82 1 97.56 92 PHE A CA 1
ATOM 699 C C . PHE A 1 92 ? -4.387 -22.172 9.305 1 97.56 92 PHE A C 1
ATOM 701 O O . PHE A 1 92 ? -4.566 -22.359 10.508 1 97.56 92 PHE A O 1
ATOM 708 N N . ASN A 1 93 ? -5.062 -22.859 8.422 1 97.25 93 ASN A N 1
ATOM 709 C CA . ASN A 1 93 ? -6.102 -23.844 8.734 1 97.25 93 ASN A CA 1
ATOM 710 C C . ASN A 1 93 ? -5.602 -25.266 8.547 1 97.25 93 ASN A C 1
ATOM 712 O O . ASN A 1 93 ? -5.523 -25.766 7.414 1 97.25 93 ASN A O 1
ATOM 716 N N . GLN A 1 94 ? -5.387 -26.016 9.648 1 98 94 GLN A N 1
ATOM 717 C CA . GLN A 1 94 ? -4.828 -27.359 9.578 1 98 94 GLN A CA 1
ATOM 718 C C . GLN A 1 94 ? -5.777 -28.312 8.867 1 98 94 GLN A C 1
ATOM 720 O O . GLN A 1 94 ? -5.344 -29.125 8.047 1 98 94 GLN A O 1
ATOM 725 N N . ALA A 1 95 ? -7.039 -28.219 9.164 1 98.12 95 ALA A N 1
ATOM 726 C CA . ALA A 1 95 ? -8.016 -29.078 8.523 1 98.12 95 ALA A CA 1
ATOM 727 C C . ALA A 1 95 ? -8 -28.906 7.008 1 98.12 95 ALA A C 1
ATOM 729 O O . ALA A 1 95 ? -8.102 -29.875 6.258 1 98.12 95 ALA A O 1
ATOM 730 N N . GLY A 1 96 ? -7.906 -27.656 6.57 1 98.12 96 GLY A N 1
ATOM 731 C CA . GLY A 1 96 ? -7.805 -27.359 5.152 1 98.12 96 GLY A CA 1
ATOM 732 C C . GLY A 1 96 ? -6.555 -27.922 4.512 1 98.12 96 GLY A C 1
ATOM 733 O O . GLY A 1 96 ? -6.605 -28.453 3.395 1 98.12 96 GLY A O 1
ATOM 734 N N . LEU A 1 97 ? -5.445 -27.844 5.23 1 98.56 97 LEU A N 1
ATOM 735 C CA . LEU A 1 97 ? -4.176 -28.375 4.746 1 98.56 97 LEU A CA 1
ATOM 736 C C . LEU A 1 97 ? -4.25 -29.891 4.586 1 98.56 97 LEU A C 1
ATOM 738 O O . LEU A 1 97 ? -3.791 -30.438 3.578 1 98.56 97 LEU A O 1
ATOM 742 N N . ASP A 1 98 ? -4.844 -30.547 5.535 1 98.38 98 ASP A N 1
ATOM 743 C CA . ASP A 1 98 ? -5 -32 5.465 1 98.38 98 ASP A CA 1
ATOM 744 C C . ASP A 1 98 ? -5.871 -32.406 4.277 1 98.38 98 ASP A C 1
ATOM 746 O O . ASP A 1 98 ? -5.543 -33.344 3.545 1 98.38 98 ASP A O 1
ATOM 750 N N . SER A 1 99 ? -6.91 -31.672 4.109 1 98.38 99 SER A N 1
ATOM 751 C CA . SER A 1 99 ? -7.867 -31.953 3.043 1 98.38 99 SER A CA 1
ATOM 752 C C . SER A 1 99 ? -7.227 -31.797 1.668 1 98.38 99 SER A C 1
ATOM 754 O O . SER A 1 99 ? -7.371 -32.656 0.8 1 98.38 99 SER A O 1
ATOM 756 N N . ILE A 1 100 ? -6.52 -30.719 1.463 1 98.12 100 ILE A N 1
ATOM 757 C CA . ILE A 1 100 ? -5.941 -30.453 0.149 1 98.12 100 ILE A CA 1
ATOM 758 C C . ILE A 1 100 ? -4.812 -31.438 -0.13 1 98.12 100 ILE A C 1
ATOM 760 O O . ILE A 1 100 ? -4.605 -31.844 -1.275 1 98.12 100 ILE A O 1
ATOM 764 N N . GLN A 1 101 ? -4.055 -31.734 0.875 1 97.94 101 GLN A N 1
ATOM 765 C CA . GLN A 1 101 ? -3.01 -32.75 0.701 1 97.94 101 GLN A CA 1
ATOM 766 C C . GLN A 1 101 ? -3.588 -34.062 0.194 1 97.94 101 GLN A C 1
ATOM 768 O O . GLN A 1 101 ? -3.035 -34.688 -0.718 1 97.94 101 GLN A O 1
ATOM 773 N N . GLN A 1 102 ? -4.711 -34.469 0.742 1 97.88 102 GLN A N 1
ATOM 774 C CA . GLN A 1 102 ? -5.379 -35.688 0.323 1 97.88 102 GLN A CA 1
ATOM 775 C C . GLN A 1 102 ? -5.879 -35.594 -1.114 1 97.88 102 GLN A C 1
ATOM 777 O O . GLN A 1 102 ? -5.715 -36.5 -1.906 1 97.88 102 GLN A O 1
ATOM 782 N N . ASP A 1 103 ? -6.48 -34.469 -1.427 1 98.06 103 ASP A N 1
ATOM 783 C CA . ASP A 1 103 ? -7.031 -34.281 -2.764 1 98.06 103 ASP A CA 1
ATOM 784 C C . ASP A 1 103 ? -5.93 -34.312 -3.82 1 98.06 103 ASP A C 1
ATOM 786 O O . ASP A 1 103 ? -6.117 -34.875 -4.902 1 98.06 103 ASP A O 1
ATOM 790 N N . VAL A 1 104 ? -4.793 -33.75 -3.484 1 97.81 104 VAL A N 1
ATOM 791 C CA . VAL A 1 104 ? -3.674 -33.719 -4.422 1 97.81 104 VAL A CA 1
ATOM 792 C C . VAL A 1 104 ? -3.145 -35.125 -4.641 1 97.81 104 VAL A C 1
ATOM 794 O O . VAL A 1 104 ? -2.846 -35.531 -5.77 1 97.81 104 VAL A O 1
ATOM 797 N N . LYS A 1 105 ? -3.076 -35.875 -3.596 1 96.25 105 LYS A N 1
ATOM 798 C CA . LYS A 1 105 ? -2.586 -37.25 -3.691 1 96.25 105 LYS A CA 1
ATOM 799 C C . LYS A 1 105 ? -3.539 -38.125 -4.508 1 96.25 105 LYS A C 1
ATOM 801 O O . LYS A 1 105 ? -3.111 -39.062 -5.164 1 96.25 105 LYS A O 1
ATOM 806 N N . GLN A 1 106 ? -4.773 -37.781 -4.492 1 96.88 106 GLN A N 1
ATOM 807 C CA . GLN A 1 106 ? -5.762 -38.5 -5.301 1 96.88 106 GLN A CA 1
ATOM 808 C C . GLN A 1 106 ? -5.598 -38.156 -6.781 1 96.88 106 GLN A C 1
ATOM 810 O O . GLN A 1 106 ? -5.891 -39 -7.645 1 96.88 106 GLN A O 1
ATOM 815 N N . ILE A 1 107 ? -5.203 -37 -7.09 1 95.5 107 ILE A N 1
ATOM 816 C CA . ILE A 1 107 ? -4.965 -36.594 -8.469 1 95.5 107 ILE A CA 1
ATOM 817 C C . ILE A 1 107 ? -3.74 -37.312 -9.023 1 95.5 107 ILE A C 1
ATOM 819 O O . ILE A 1 107 ? -3.807 -37.938 -10.078 1 95.5 107 ILE A O 1
ATOM 823 N N . LYS A 1 108 ? -2.674 -37.188 -8.281 1 95.06 108 LYS A N 1
ATOM 824 C CA . LYS A 1 108 ? -1.416 -37.844 -8.633 1 95.06 108 LYS A CA 1
ATOM 825 C C . LYS A 1 108 ? -0.656 -38.281 -7.391 1 95.06 108 LYS A C 1
ATOM 827 O O . LYS A 1 108 ? -0.089 -37.469 -6.672 1 95.06 108 LYS A O 1
ATOM 832 N N . SER A 1 109 ? -0.426 -39.5 -7.172 1 94.19 109 SER A N 1
ATOM 833 C CA . SER A 1 109 ? 0.087 -40.062 -5.93 1 94.19 109 SER A CA 1
ATOM 834 C C . SER A 1 109 ? 1.589 -39.844 -5.797 1 94.19 109 SER A C 1
ATOM 836 O O . SER A 1 109 ? 2.129 -39.844 -4.688 1 94.19 109 SER A O 1
ATOM 838 N N . ASP A 1 110 ? 2.242 -39.594 -6.875 1 96 110 ASP A N 1
ATOM 839 C CA . ASP A 1 110 ? 3.697 -39.5 -6.836 1 96 110 ASP A CA 1
ATOM 840 C C . ASP A 1 110 ? 4.137 -38.062 -6.574 1 96 110 ASP A C 1
ATOM 842 O O . ASP A 1 110 ? 5.32 -37.781 -6.348 1 96 110 ASP A O 1
ATOM 846 N N . LEU A 1 111 ? 3.219 -37.156 -6.547 1 97.12 111 LEU A N 1
ATOM 847 C CA . LEU A 1 111 ? 3.555 -35.75 -6.289 1 97.12 111 LEU A CA 1
ATOM 848 C C . LEU A 1 111 ? 3.955 -35.562 -4.832 1 97.12 111 LEU A C 1
ATOM 850 O O . LEU A 1 111 ? 3.373 -36.188 -3.934 1 97.12 111 LEU A O 1
ATOM 854 N N . MET A 1 112 ? 4.945 -34.75 -4.57 1 97.75 112 MET A N 1
ATOM 855 C CA . MET A 1 112 ? 5.316 -34.344 -3.221 1 97.75 112 MET A CA 1
ATOM 856 C C . MET A 1 112 ? 4.516 -33.125 -2.783 1 97.75 112 MET A C 1
ATOM 858 O O . MET A 1 112 ? 4.387 -32.156 -3.539 1 97.75 112 MET A O 1
ATOM 862 N N . VAL A 1 113 ? 3.908 -33.281 -1.604 1 98.25 113 VAL A N 1
ATOM 863 C CA . VAL A 1 113 ? 3.148 -32.156 -1.04 1 98.25 113 VAL A CA 1
ATOM 864 C C . VAL A 1 113 ? 3.682 -31.812 0.351 1 98.25 113 VAL A C 1
ATOM 866 O O . VAL A 1 113 ? 3.639 -32.656 1.258 1 98.25 113 VAL A O 1
ATOM 869 N N . LYS A 1 114 ? 4.23 -30.656 0.473 1 98.25 114 LYS A N 1
ATOM 870 C CA . LYS A 1 114 ? 4.613 -30.125 1.775 1 98.25 114 LYS A CA 1
ATOM 871 C C . LYS A 1 114 ? 3.59 -29.109 2.268 1 98.25 114 LYS A C 1
ATOM 873 O O . LYS A 1 114 ? 3.24 -28.172 1.541 1 98.25 114 LYS A O 1
ATOM 878 N N . THR A 1 115 ? 3.045 -29.312 3.422 1 98.38 115 THR A N 1
ATOM 879 C CA . THR A 1 115 ? 2.119 -28.344 4.012 1 98.38 115 THR A CA 1
ATOM 880 C C . THR A 1 115 ? 2.783 -27.578 5.156 1 98.38 115 THR A C 1
ATOM 882 O O . THR A 1 115 ? 3.555 -28.156 5.926 1 98.38 115 THR A O 1
ATOM 885 N N . LEU A 1 116 ? 2.609 -26.281 5.211 1 98.31 116 LEU A N 1
ATOM 886 C CA . LEU A 1 116 ? 3.119 -25.438 6.281 1 98.31 116 LEU A CA 1
ATOM 887 C C . LEU A 1 116 ? 1.981 -24.688 6.977 1 98.31 116 LEU A C 1
ATOM 889 O O . LEU A 1 116 ? 1.233 -23.953 6.332 1 98.31 116 LEU A O 1
ATOM 893 N N . LEU A 1 117 ? 1.807 -24.938 8.273 1 98.25 117 LEU A N 1
ATOM 894 C CA . LEU A 1 117 ? 0.828 -24.219 9.086 1 98.25 117 LEU A CA 1
ATOM 895 C C . LEU A 1 117 ? 1.379 -22.875 9.539 1 98.25 117 LEU A C 1
ATOM 897 O O . LEU A 1 117 ? 2.156 -22.797 10.492 1 98.25 117 LEU A O 1
ATOM 901 N N . ILE A 1 118 ? 0.978 -21.781 8.859 1 97.56 118 ILE A N 1
ATOM 902 C CA . ILE A 1 118 ? 1.528 -20.469 9.117 1 97.56 118 ILE A CA 1
ATOM 903 C C . ILE A 1 118 ? 0.399 -19.438 9.172 1 97.56 118 ILE A C 1
ATOM 905 O O . ILE A 1 118 ? -0.493 -19.438 8.32 1 97.56 118 ILE A O 1
ATOM 909 N N . ASP A 1 119 ? 0.394 -18.672 10.164 1 97.81 119 ASP A N 1
ATOM 910 C CA . ASP A 1 119 ? -0.497 -17.531 10.297 1 97.81 119 ASP A CA 1
ATOM 911 C C . ASP A 1 119 ? 0.235 -16.219 9.992 1 97.81 119 ASP A C 1
ATOM 913 O O . ASP A 1 119 ? 0.911 -15.664 10.859 1 97.81 119 ASP A O 1
ATOM 917 N N . PHE A 1 120 ? -0.031 -15.656 8.844 1 97.62 120 PHE A N 1
ATOM 918 C CA . PHE A 1 120 ? 0.7 -14.477 8.391 1 97.62 120 PHE A CA 1
ATOM 919 C C . PHE A 1 120 ? 0.269 -13.234 9.156 1 97.62 120 PHE A C 1
ATOM 921 O O . PHE A 1 120 ? 0.918 -12.195 9.078 1 97.62 120 PHE A O 1
ATOM 928 N N . SER A 1 121 ? -0.83 -13.297 9.898 1 96.44 121 SER A N 1
ATOM 929 C CA . SER A 1 121 ? -1.192 -12.172 10.758 1 96.44 121 SER A CA 1
ATOM 930 C C . SER A 1 121 ? -0.092 -11.867 11.773 1 96.44 121 SER A C 1
ATOM 932 O O . SER A 1 121 ? 0.02 -10.742 12.258 1 96.44 121 SER A O 1
ATOM 934 N N . LYS A 1 122 ? 0.756 -12.859 11.984 1 93.75 122 LYS A N 1
ATOM 935 C CA . LYS A 1 122 ? 1.843 -12.727 12.945 1 93.75 122 LYS A CA 1
ATOM 936 C C . LYS A 1 122 ? 3.166 -12.422 12.25 1 93.75 122 LYS A C 1
ATOM 938 O O . LYS A 1 122 ? 4.219 -12.391 12.891 1 93.75 122 LYS A O 1
ATOM 943 N N . GLY A 1 123 ? 3.117 -12.258 10.969 1 91.62 123 GLY A N 1
ATOM 944 C CA . GLY A 1 123 ? 4.316 -12 10.188 1 91.62 123 GLY A CA 1
ATOM 945 C C . GLY A 1 123 ? 4.754 -10.547 10.227 1 91.62 123 GLY A C 1
ATOM 946 O O . GLY A 1 123 ? 4.852 -9.898 9.188 1 91.62 123 GLY A O 1
ATOM 947 N N . ASP A 1 124 ? 5.211 -10.141 11.391 1 87.06 124 ASP A N 1
ATOM 948 C CA . ASP A 1 124 ? 5.504 -8.727 11.594 1 87.06 124 ASP A CA 1
ATOM 949 C C . ASP A 1 124 ? 6.992 -8.508 11.867 1 87.06 124 ASP A C 1
ATOM 951 O O . ASP A 1 124 ? 7.398 -7.418 12.281 1 87.06 124 ASP A O 1
ATOM 955 N N . ASN A 1 125 ? 7.777 -9.617 11.641 1 91.69 125 ASN A N 1
ATOM 956 C CA . ASN A 1 125 ? 9.203 -9.445 11.914 1 91.69 125 ASN A CA 1
ATOM 957 C C . ASN A 1 125 ? 10.055 -10.352 11.039 1 91.69 125 ASN A C 1
ATOM 959 O O . ASN A 1 125 ? 9.539 -11.273 10.406 1 91.69 125 ASN A O 1
ATOM 963 N N . ALA A 1 126 ? 11.312 -10.047 11.062 1 94.56 126 ALA A N 1
ATOM 964 C CA . ALA A 1 126 ? 12.258 -10.727 10.188 1 94.56 126 ALA A CA 1
ATOM 965 C C . ALA A 1 126 ? 12.422 -12.195 10.586 1 94.56 126 ALA A C 1
ATOM 967 O O . ALA A 1 126 ? 12.578 -13.062 9.727 1 94.56 126 ALA A O 1
ATOM 968 N N . GLU A 1 127 ? 12.398 -12.461 11.828 1 95.88 127 GLU A N 1
ATOM 969 C CA . GLU A 1 127 ? 12.602 -13.82 12.312 1 95.88 127 GLU A CA 1
ATOM 970 C C . GLU A 1 127 ? 11.531 -14.766 11.773 1 95.88 127 GLU A C 1
ATOM 972 O O . GLU A 1 127 ? 11.82 -15.914 11.43 1 95.88 127 GLU A O 1
ATOM 977 N N . PHE A 1 128 ? 10.328 -14.266 11.711 1 95.31 128 PHE A N 1
ATOM 978 C CA . PHE A 1 128 ? 9.211 -15.031 11.172 1 95.31 128 PHE A CA 1
ATOM 979 C C . PHE A 1 128 ? 9.5 -15.484 9.75 1 95.31 128 PHE A C 1
ATOM 981 O O . PHE A 1 128 ? 9.359 -16.672 9.43 1 95.31 128 PHE A O 1
ATOM 988 N N . PHE A 1 129 ? 10.023 -14.703 8.945 1 96.88 129 PHE A N 1
ATOM 989 C CA . PHE A 1 129 ? 10.203 -15 7.527 1 96.88 129 PHE A CA 1
ATOM 990 C C . PHE A 1 129 ? 11.516 -15.734 7.289 1 96.88 129 PHE A C 1
ATOM 992 O O . PHE A 1 129 ? 11.648 -16.5 6.332 1 96.88 129 PHE A O 1
ATOM 999 N N . LYS A 1 130 ? 12.477 -15.516 8.203 1 96.56 130 LYS A N 1
ATOM 1000 C CA . LYS A 1 130 ? 13.695 -16.312 8.125 1 96.56 130 LYS A CA 1
ATOM 1001 C C . LYS A 1 130 ? 13.406 -17.781 8.391 1 96.56 130 LYS A C 1
ATOM 1003 O O . LYS A 1 130 ? 13.953 -18.656 7.715 1 96.56 130 LYS A O 1
ATOM 1008 N N . LYS A 1 131 ? 12.617 -18 9.367 1 96.69 131 LYS A N 1
ATOM 1009 C CA . LYS A 1 131 ? 12.203 -19.359 9.648 1 96.69 131 LYS A CA 1
ATOM 1010 C C . LYS A 1 131 ? 11.453 -19.969 8.461 1 96.69 131 LYS A C 1
ATOM 1012 O O . LYS A 1 131 ? 11.68 -21.125 8.102 1 96.69 131 LYS A O 1
ATOM 1017 N N . PHE A 1 132 ? 10.586 -19.188 7.902 1 97.25 132 PHE A N 1
ATOM 1018 C CA . PHE A 1 132 ? 9.859 -19.609 6.711 1 97.25 132 PHE A CA 1
ATOM 1019 C C . PHE A 1 132 ? 10.812 -19.953 5.578 1 97.25 132 PHE A C 1
ATOM 1021 O O . PHE A 1 132 ? 10.68 -20.984 4.934 1 97.25 132 PHE A O 1
ATOM 1028 N N . GLN A 1 133 ? 11.75 -19.094 5.332 1 96.94 133 GLN A N 1
ATOM 1029 C CA . GLN A 1 133 ? 12.75 -19.281 4.285 1 96.94 133 GLN A CA 1
ATOM 1030 C C . GLN A 1 133 ? 13.531 -20.562 4.496 1 96.94 133 GLN A C 1
ATOM 1032 O O . GLN A 1 133 ? 13.812 -21.297 3.537 1 96.94 133 GLN A O 1
ATOM 1037 N N . GLN A 1 134 ? 13.859 -20.844 5.719 1 96.69 134 GLN A N 1
ATOM 1038 C CA . GLN A 1 134 ? 14.602 -22.047 6.047 1 96.69 134 GLN A CA 1
ATOM 1039 C C . GLN A 1 134 ? 13.789 -23.297 5.715 1 96.69 134 GLN A C 1
ATOM 1041 O O . GLN A 1 134 ? 14.336 -24.297 5.234 1 96.69 134 GLN A O 1
ATOM 1046 N N . GLU A 1 135 ? 12.508 -23.219 5.906 1 95.75 135 GLU A N 1
ATOM 1047 C CA . GLU A 1 135 ? 11.625 -24.359 5.676 1 95.75 135 GLU A CA 1
ATOM 1048 C C . GLU A 1 135 ? 11.555 -24.719 4.191 1 95.75 135 GLU A C 1
ATOM 1050 O O . GLU A 1 135 ? 11.289 -25.859 3.836 1 95.75 135 GLU A O 1
ATOM 1055 N N . ILE A 1 136 ? 11.875 -23.734 3.299 1 96.62 136 ILE A N 1
ATOM 1056 C CA . ILE A 1 136 ? 11.641 -23.984 1.881 1 96.62 136 ILE A CA 1
ATOM 1057 C C . ILE A 1 136 ? 12.961 -23.938 1.122 1 96.62 136 ILE A C 1
ATOM 1059 O O . ILE A 1 136 ? 12.992 -24.125 -0.096 1 96.62 136 ILE A O 1
ATOM 1063 N N . SER A 1 137 ? 14.094 -23.719 1.739 1 93.12 137 SER A N 1
ATOM 1064 C CA . SER A 1 137 ? 15.375 -23.391 1.126 1 93.12 137 SER A CA 1
ATOM 1065 C C . SER A 1 137 ? 15.898 -24.531 0.274 1 93.12 137 SER A C 1
ATOM 1067 O O . SER A 1 137 ? 16.625 -24.312 -0.702 1 93.12 137 SER A O 1
ATOM 1069 N N . LYS A 1 138 ? 15.484 -25.719 0.488 1 93.31 138 LYS A N 1
ATOM 1070 C CA . LYS A 1 138 ? 16.078 -26.859 -0.217 1 93.31 138 LYS A CA 1
ATOM 1071 C C . LYS A 1 138 ? 15.18 -27.312 -1.362 1 93.31 138 LYS A C 1
ATOM 1073 O O . LYS A 1 138 ? 15.508 -28.266 -2.076 1 93.31 138 LYS A O 1
ATOM 1078 N N . LEU A 1 139 ? 14.125 -26.672 -1.549 1 96.56 139 LEU A N 1
ATOM 1079 C CA . LEU A 1 139 ? 13.156 -27.094 -2.562 1 96.56 139 LEU A CA 1
ATOM 1080 C C . LEU A 1 139 ? 13.273 -26.219 -3.811 1 96.56 139 LEU A C 1
ATOM 1082 O O . LEU A 1 139 ? 13.484 -25 -3.711 1 96.56 139 LEU A O 1
ATOM 1086 N N . ASP A 1 140 ? 13.203 -26.797 -4.93 1 96.56 140 ASP A N 1
ATOM 1087 C CA . ASP A 1 140 ? 13.281 -26.078 -6.203 1 96.56 140 ASP A CA 1
ATOM 1088 C C . ASP A 1 140 ? 11.945 -25.422 -6.547 1 96.56 140 ASP A C 1
ATOM 1090 O O . ASP A 1 140 ? 11.125 -26.016 -7.258 1 96.56 140 ASP A O 1
ATOM 1094 N N . ILE A 1 141 ? 11.805 -24.203 -6.164 1 97.94 141 ILE A N 1
ATOM 1095 C CA . ILE A 1 141 ? 10.547 -23.484 -6.352 1 97.94 141 ILE A CA 1
ATOM 1096 C C . ILE A 1 141 ? 10.586 -22.703 -7.656 1 97.94 141 ILE A C 1
ATOM 1098 O O . ILE A 1 141 ? 11.398 -21.781 -7.812 1 97.94 141 ILE A O 1
ATOM 1102 N N . SER A 1 142 ? 9.656 -23.016 -8.539 1 97.75 142 SER A N 1
ATOM 1103 C CA . SER A 1 142 ? 9.617 -22.312 -9.82 1 97.75 142 SER A CA 1
ATOM 1104 C C . SER A 1 142 ? 8.391 -21.422 -9.922 1 97.75 142 SER A C 1
ATOM 1106 O O . SER A 1 142 ? 8.344 -20.5 -10.75 1 97.75 142 SER A O 1
ATOM 1108 N N . ILE A 1 143 ? 7.379 -21.766 -9.07 1 98.56 143 ILE A N 1
ATOM 1109 C CA . ILE A 1 143 ? 6.152 -20.969 -9.094 1 98.56 143 ILE A CA 1
ATOM 1110 C C . ILE A 1 143 ? 5.809 -20.516 -7.68 1 98.56 143 ILE A C 1
ATOM 1112 O O . ILE A 1 143 ? 5.793 -21.312 -6.75 1 98.56 143 ILE A O 1
ATOM 1116 N N . LEU A 1 144 ? 5.664 -19.25 -7.531 1 98.75 144 LEU A N 1
ATOM 1117 C CA . LEU A 1 144 ? 5.141 -18.656 -6.305 1 98.75 144 LEU A CA 1
ATOM 1118 C C . LEU A 1 144 ? 3.785 -18 -6.551 1 98.75 144 LEU A C 1
ATOM 1120 O O . LEU A 1 144 ? 3.656 -17.141 -7.426 1 98.75 144 LEU A O 1
ATOM 1124 N N . ILE A 1 145 ? 2.766 -18.469 -5.812 1 98.88 145 ILE A N 1
ATOM 1125 C CA . ILE A 1 145 ? 1.444 -17.844 -5.859 1 98.88 145 ILE A CA 1
ATOM 1126 C C . ILE A 1 145 ? 1.145 -17.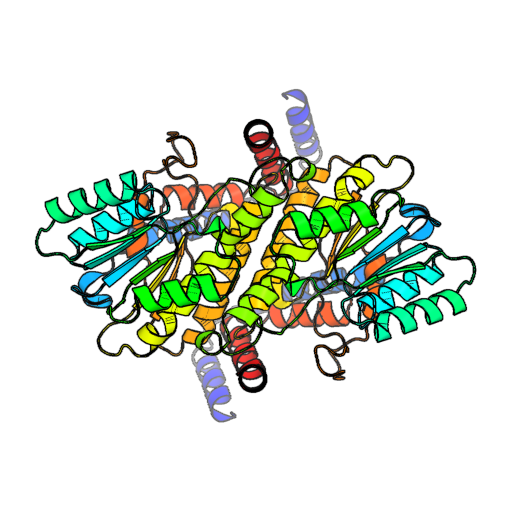172 -4.523 1 98.88 145 ILE A C 1
ATOM 1128 O O . ILE A 1 145 ? 0.784 -17.828 -3.549 1 98.88 145 ILE A O 1
ATOM 1132 N N . ASN A 1 146 ? 1.316 -15.844 -4.527 1 98.75 146 ASN A N 1
ATOM 1133 C CA . ASN A 1 146 ? 0.869 -15.031 -3.4 1 98.75 146 ASN A CA 1
ATOM 1134 C C . ASN A 1 146 ? -0.645 -14.836 -3.416 1 98.75 146 ASN A C 1
ATOM 1136 O O . ASN A 1 146 ? -1.151 -13.906 -4.043 1 98.75 146 ASN A O 1
ATOM 1140 N N . ASN A 1 147 ? -1.328 -15.672 -2.598 1 98.19 147 ASN A N 1
ATOM 1141 C CA . ASN A 1 147 ? -2.783 -15.719 -2.693 1 98.19 147 ASN A CA 1
ATOM 1142 C C . ASN A 1 147 ? -3.443 -15.32 -1.375 1 98.19 147 ASN A C 1
ATOM 1144 O O . ASN A 1 147 ? -4.605 -14.906 -1.358 1 98.19 147 ASN A O 1
ATOM 1148 N N . VAL A 1 148 ? -2.705 -15.414 -0.296 1 94.88 148 VAL A N 1
ATOM 1149 C CA . VAL A 1 148 ? -3.326 -15.195 1.007 1 94.88 148 VAL A CA 1
ATOM 1150 C C . VAL A 1 148 ? -3.883 -13.781 1.086 1 94.88 148 VAL A C 1
ATOM 1152 O O . VAL A 1 148 ? -3.275 -12.836 0.568 1 94.88 148 VAL A O 1
ATOM 1155 N N . GLY A 1 149 ? -5 -13.586 1.649 1 95 149 GLY A N 1
ATOM 1156 C CA . GLY A 1 149 ? -5.668 -12.305 1.854 1 95 149 GLY A CA 1
ATOM 1157 C C . GLY A 1 149 ? -6.801 -12.375 2.861 1 95 149 GLY A C 1
ATOM 1158 O O . GLY A 1 149 ? -7.328 -13.461 3.135 1 95 149 GLY A O 1
ATOM 1159 N N . THR A 1 150 ? -7.145 -11.242 3.393 1 94.38 150 THR A N 1
ATOM 1160 C CA . THR A 1 150 ? -8.234 -11.188 4.359 1 94.38 150 THR A CA 1
ATOM 1161 C C . THR A 1 150 ? -8.969 -9.852 4.273 1 94.38 150 THR A C 1
ATOM 1163 O O . THR A 1 150 ? -8.383 -8.844 3.861 1 94.38 150 THR A O 1
ATOM 1166 N N . ASN A 1 151 ? -10.195 -9.891 4.629 1 92.25 151 ASN A N 1
ATOM 1167 C CA . ASN A 1 151 ? -10.969 -8.656 4.785 1 92.25 151 ASN A CA 1
ATOM 1168 C C . ASN A 1 151 ? -11 -8.195 6.238 1 92.25 151 ASN A C 1
ATOM 1170 O O . ASN A 1 151 ? -11.367 -7.055 6.523 1 92.25 151 ASN A O 1
ATOM 1174 N N . LYS A 1 152 ? -10.672 -9.125 7.098 1 92.75 152 LYS A N 1
ATOM 1175 C CA . LYS A 1 152 ? -10.688 -8.766 8.516 1 92.75 152 LYS A CA 1
ATOM 1176 C C . LYS A 1 152 ? -9.719 -7.625 8.805 1 92.75 152 LYS A C 1
ATOM 1178 O O . LYS A 1 152 ? -8.539 -7.699 8.453 1 92.75 152 LYS A O 1
ATOM 1183 N N . GLY A 1 153 ? -10.266 -6.559 9.375 1 93.5 153 GLY A N 1
ATOM 1184 C CA . GLY A 1 153 ? -9.453 -5.395 9.695 1 93.5 153 GLY A CA 1
ATOM 1185 C C . GLY A 1 153 ? -9.211 -4.492 8.5 1 93.5 153 GLY A C 1
ATOM 1186 O O . GLY A 1 153 ? -8.656 -3.398 8.641 1 93.5 153 GLY A O 1
ATOM 1187 N N . CYS A 1 154 ? -9.656 -4.938 7.363 1 93.06 154 CYS A N 1
ATOM 1188 C CA . CYS A 1 154 ? -9.336 -4.203 6.145 1 93.06 154 CYS A CA 1
ATOM 1189 C C . CYS A 1 154 ? -10.602 -3.783 5.41 1 93.06 154 CYS A C 1
ATOM 1191 O O . CYS A 1 154 ? -10.531 -3.1 4.387 1 93.06 154 CYS A O 1
ATOM 1193 N N . PHE A 1 155 ? -11.656 -4.223 5.91 1 92.62 155 PHE A N 1
ATOM 1194 C CA . PHE A 1 155 ? -12.984 -3.824 5.465 1 92.62 155 PHE A CA 1
ATOM 1195 C C . PHE A 1 155 ? -13.883 -3.494 6.652 1 92.62 155 PHE A C 1
ATOM 1197 O O . PHE A 1 155 ? -13.906 -4.23 7.641 1 92.62 155 PHE A O 1
ATOM 1204 N N . GLY A 1 156 ? -14.555 -2.322 6.605 1 93.69 156 GLY A N 1
ATOM 1205 C CA . GLY A 1 156 ? -15.414 -1.902 7.703 1 93.69 156 GLY A CA 1
ATOM 1206 C C . GLY A 1 156 ? -15.367 -0.408 7.961 1 93.69 156 GLY A C 1
ATOM 1207 O O . GLY A 1 156 ? -14.969 0.366 7.086 1 93.69 156 GLY A O 1
ATOM 1208 N N . ILE A 1 157 ? -15.898 -0.058 9.156 1 93.38 157 ILE A N 1
ATOM 1209 C CA . ILE A 1 157 ? -15.867 1.33 9.602 1 93.38 157 ILE A CA 1
ATOM 1210 C C . ILE A 1 157 ? -14.539 1.612 10.312 1 93.38 157 ILE A C 1
ATOM 1212 O O . ILE A 1 157 ? -14.32 1.153 11.438 1 93.38 157 ILE A O 1
ATOM 1216 N N . PHE A 1 158 ? -13.711 2.412 9.734 1 93.94 158 PHE A N 1
ATOM 1217 C CA . PHE A 1 158 ? -12.297 2.57 10.062 1 93.94 158 PHE A CA 1
ATOM 1218 C C . PHE A 1 158 ? -12.125 2.957 11.531 1 93.94 158 PHE A C 1
ATOM 1220 O O . PHE A 1 158 ? -11.32 2.354 12.242 1 93.94 158 PHE A O 1
ATOM 1227 N N . ASP A 1 159 ? -12.875 3.885 11.992 1 92.06 159 ASP A N 1
ATOM 1228 C CA . ASP A 1 159 ? -12.68 4.43 13.336 1 92.06 159 ASP A CA 1
ATOM 1229 C C . ASP A 1 159 ? -13.211 3.477 14.398 1 92.06 159 ASP A C 1
ATOM 1231 O O . ASP A 1 159 ? -12.914 3.631 15.586 1 92.06 159 ASP A O 1
ATOM 1235 N N . ARG A 1 160 ? -13.906 2.395 13.992 1 94.25 160 ARG A N 1
ATOM 1236 C CA . ARG A 1 160 ? -14.531 1.48 14.945 1 94.25 160 ARG A CA 1
ATOM 1237 C C . ARG A 1 160 ? -13.805 0.139 14.969 1 94.25 160 ARG A C 1
ATOM 1239 O O . ARG A 1 160 ? -14.008 -0.663 15.883 1 94.25 160 ARG A O 1
ATOM 1246 N N . LEU A 1 161 ? -12.977 -0.081 14.016 1 95.25 161 LEU A N 1
ATOM 1247 C CA . LEU A 1 161 ? -12.266 -1.355 13.945 1 95.25 161 LEU A CA 1
ATOM 1248 C C . LEU A 1 161 ? -11.164 -1.42 15 1 95.25 161 LEU A C 1
ATOM 1250 O O . LEU A 1 161 ? -10.469 -0.43 15.234 1 95.25 161 LEU A O 1
ATOM 1254 N N . PRO A 1 162 ? -11 -2.604 15.617 1 96.19 162 PRO A N 1
ATOM 1255 C CA . PRO A 1 162 ? -9.867 -2.746 16.531 1 96.19 162 PRO A CA 1
ATOM 1256 C C . PRO A 1 162 ? -8.516 -2.561 15.836 1 96.19 162 PRO A C 1
AT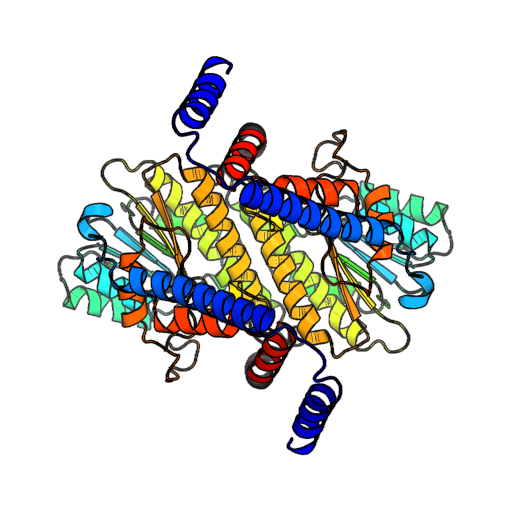OM 1258 O O . PRO A 1 162 ? -8.305 -3.088 14.742 1 96.19 162 PRO A O 1
ATOM 1261 N N . MET A 1 163 ? -7.59 -1.831 16.484 1 96.31 163 MET A N 1
ATOM 1262 C CA . MET A 1 163 ? -6.27 -1.558 15.93 1 96.31 163 MET A CA 1
ATOM 1263 C C . MET A 1 163 ? -5.539 -2.854 15.602 1 96.31 163 MET A C 1
ATOM 1265 O O . MET A 1 163 ? -4.848 -2.943 14.586 1 96.31 163 MET A O 1
ATOM 1269 N N . LYS A 1 164 ? -5.746 -3.834 16.438 1 96.88 164 LYS A N 1
ATOM 1270 C CA . LYS A 1 164 ? -5.098 -5.129 16.25 1 96.88 164 LYS A CA 1
ATOM 1271 C C . LYS A 1 164 ? -5.508 -5.75 14.914 1 96.88 164 LYS A C 1
ATOM 1273 O O . LYS A 1 164 ? -4.656 -6.238 14.164 1 96.88 164 LYS A O 1
ATOM 1278 N N . ASN A 1 165 ? -6.801 -5.723 14.617 1 96.94 165 ASN A N 1
ATOM 1279 C CA . ASN A 1 165 ? -7.309 -6.32 13.391 1 96.94 165 ASN A CA 1
ATOM 1280 C C . ASN A 1 165 ? -6.777 -5.598 12.156 1 96.94 165 ASN A C 1
ATOM 1282 O O . ASN A 1 165 ? -6.48 -6.234 11.141 1 96.94 165 ASN A O 1
ATOM 1286 N N . ILE A 1 166 ? -6.625 -4.305 12.25 1 96.88 166 ILE A N 1
ATOM 1287 C CA . ILE A 1 166 ? -6.141 -3.51 11.125 1 96.88 166 ILE A CA 1
ATOM 1288 C C . ILE A 1 166 ? -4.688 -3.873 10.828 1 96.88 166 ILE A C 1
ATOM 1290 O O . ILE A 1 166 ? -4.344 -4.199 9.688 1 96.88 166 ILE A O 1
ATOM 1294 N N . ILE A 1 167 ? -3.844 -3.912 11.836 1 97.19 167 ILE A N 1
ATOM 1295 C CA . ILE A 1 167 ? -2.42 -4.188 11.672 1 97.19 167 ILE A CA 1
ATOM 1296 C C . ILE A 1 167 ? -2.227 -5.609 11.156 1 97.19 167 ILE A C 1
ATOM 1298 O O . ILE A 1 167 ? -1.444 -5.84 10.227 1 97.19 167 ILE A O 1
ATOM 1302 N N . GLU A 1 168 ? -2.967 -6.527 11.727 1 96.88 168 GLU A N 1
ATOM 1303 C CA . GLU A 1 168 ? -2.881 -7.914 11.281 1 96.88 168 GLU A CA 1
ATOM 1304 C C . GLU A 1 168 ? -3.338 -8.055 9.828 1 96.88 168 GLU A C 1
ATOM 1306 O O . GLU A 1 168 ? -2.779 -8.844 9.07 1 96.88 168 GLU A O 1
ATOM 1311 N N . GLY A 1 169 ? -4.348 -7.32 9.477 1 96.94 169 GLY A N 1
ATOM 1312 C CA . GLY A 1 169 ? -4.793 -7.297 8.094 1 96.94 169 GLY A CA 1
ATOM 1313 C C . GLY A 1 169 ? -3.717 -6.824 7.133 1 96.94 169 GLY A C 1
ATOM 1314 O O . GLY A 1 169 ? -3.549 -7.398 6.055 1 96.94 169 GLY A O 1
ATOM 1315 N N . PHE A 1 170 ? -2.959 -5.809 7.527 1 97.19 170 PHE A N 1
ATOM 1316 C CA . PHE A 1 170 ? -1.87 -5.293 6.707 1 97.19 170 PHE A CA 1
ATOM 1317 C C . PHE A 1 170 ? -0.75 -6.32 6.59 1 97.19 170 PHE A C 1
ATOM 1319 O O . PHE A 1 170 ? -0.14 -6.461 5.527 1 97.19 170 PHE A O 1
ATOM 1326 N N . ASN A 1 171 ? -0.505 -7.02 7.664 1 97.5 171 ASN A N 1
ATOM 1327 C CA . ASN A 1 171 ? 0.507 -8.07 7.625 1 97.5 171 ASN A CA 1
ATOM 1328 C C . ASN A 1 171 ? 0.172 -9.133 6.582 1 97.5 171 ASN A C 1
ATOM 1330 O O . ASN A 1 171 ? 1.047 -9.57 5.832 1 97.5 171 ASN A O 1
ATOM 1334 N N . ILE A 1 172 ? -1.051 -9.438 6.512 1 97.75 172 ILE A N 1
ATOM 1335 C CA . ILE A 1 172 ? -1.505 -10.516 5.637 1 97.75 172 ILE A CA 1
ATOM 1336 C C . ILE A 1 172 ? -1.545 -10.023 4.195 1 97.75 172 ILE A C 1
ATOM 1338 O O . ILE A 1 172 ? -0.973 -10.648 3.301 1 97.75 172 ILE A O 1
ATOM 1342 N N . ASN A 1 173 ? -2.148 -8.891 3.988 1 97.31 173 ASN A N 1
ATOM 1343 C CA . ASN A 1 173 ? -2.49 -8.445 2.639 1 97.31 173 ASN A CA 1
ATOM 1344 C C . ASN A 1 173 ? -1.318 -7.73 1.971 1 97.31 173 ASN A C 1
ATOM 1346 O O . ASN A 1 173 ? -1.227 -7.695 0.742 1 97.31 173 ASN A O 1
ATOM 1350 N N . PHE A 1 174 ? -0.45 -7.168 2.738 1 96.88 174 PHE A N 1
ATOM 1351 C CA . PHE A 1 174 ? 0.575 -6.305 2.164 1 96.88 174 PHE A CA 1
ATOM 1352 C C . PHE A 1 174 ? 1.968 -6.848 2.459 1 96.88 174 PHE A C 1
ATOM 1354 O O . PHE A 1 174 ? 2.748 -7.102 1.539 1 96.88 174 PHE A O 1
ATOM 1361 N N . VAL A 1 175 ? 2.27 -7.129 3.662 1 97.5 175 VAL A N 1
ATOM 1362 C CA . VAL A 1 175 ? 3.621 -7.5 4.066 1 97.5 175 VAL A CA 1
ATOM 1363 C C . VAL A 1 175 ? 3.928 -8.922 3.605 1 97.5 175 VAL A C 1
ATOM 1365 O O . VAL A 1 175 ? 4.977 -9.18 3.008 1 97.5 175 VAL A O 1
ATOM 1368 N N . ALA A 1 176 ? 3.033 -9.812 3.809 1 98.19 176 ALA A N 1
ATOM 1369 C CA . ALA A 1 176 ? 3.268 -11.234 3.598 1 98.19 176 ALA A CA 1
ATOM 1370 C C . ALA A 1 176 ? 3.637 -11.523 2.145 1 98.19 176 ALA A C 1
ATOM 1372 O O . ALA A 1 176 ? 4.656 -12.164 1.871 1 98.19 176 ALA A O 1
ATOM 1373 N N . PRO A 1 177 ? 2.863 -11.055 1.163 1 98.12 177 PRO A N 1
ATOM 1374 C CA . PRO A 1 177 ? 3.234 -11.383 -0.215 1 98.12 177 PRO A CA 1
ATOM 1375 C C . PRO A 1 177 ? 4.629 -10.875 -0.588 1 98.12 177 PRO A C 1
ATOM 1377 O O . PRO A 1 177 ? 5.348 -11.539 -1.335 1 98.12 177 PRO A O 1
ATOM 1380 N N . ILE A 1 178 ? 5.023 -9.766 -0.076 1 97.62 178 ILE A N 1
ATOM 1381 C CA . ILE A 1 178 ? 6.324 -9.18 -0.393 1 97.62 178 ILE A CA 1
ATOM 1382 C C . ILE A 1 178 ? 7.43 -9.969 0.301 1 97.62 178 ILE A C 1
ATOM 1384 O O . ILE A 1 178 ? 8.43 -10.32 -0.322 1 97.62 178 ILE A O 1
ATOM 1388 N N . MET A 1 179 ? 7.195 -10.312 1.52 1 97.94 179 MET A N 1
ATOM 1389 C CA . MET A 1 179 ? 8.242 -10.977 2.291 1 97.94 179 MET A CA 1
ATOM 1390 C C . MET A 1 179 ? 8.383 -12.438 1.879 1 97.94 179 MET A C 1
ATOM 1392 O O . MET A 1 179 ? 9.477 -12.992 1.896 1 97.94 179 MET A O 1
ATOM 1396 N N . VAL A 1 180 ? 7.281 -13.078 1.516 1 98.31 180 VAL A N 1
ATOM 1397 C CA . VAL A 1 180 ? 7.355 -14.422 0.966 1 98.31 180 VAL A CA 1
ATOM 1398 C C . VAL A 1 180 ? 8.148 -14.406 -0.342 1 98.31 180 VAL A C 1
ATOM 1400 O O . VAL A 1 180 ? 8.961 -15.297 -0.593 1 98.31 180 VAL A O 1
ATOM 1403 N N . THR A 1 181 ? 7.902 -13.406 -1.122 1 97.94 181 THR A N 1
ATOM 1404 C CA . THR A 1 181 ? 8.648 -13.242 -2.363 1 97.94 181 THR A CA 1
ATOM 1405 C C . THR A 1 181 ? 10.141 -13.07 -2.08 1 97.94 181 THR A C 1
ATOM 1407 O O . THR A 1 181 ? 10.977 -13.672 -2.754 1 97.94 181 THR A O 1
ATOM 1410 N N . GLN A 1 182 ? 10.445 -12.266 -1.07 1 96.75 182 GLN A N 1
ATOM 1411 C CA . GLN A 1 182 ? 11.836 -12.062 -0.69 1 96.75 182 GLN A CA 1
ATOM 1412 C C . GLN A 1 182 ? 12.5 -13.383 -0.298 1 96.75 182 GLN A C 1
ATOM 1414 O O . GLN A 1 182 ? 13.672 -13.609 -0.599 1 96.75 182 GLN A O 1
ATOM 1419 N N . ALA A 1 183 ? 11.781 -14.219 0.307 1 96.88 183 ALA A N 1
ATOM 1420 C CA . ALA A 1 183 ? 12.297 -15.5 0.794 1 96.88 183 ALA A CA 1
ATOM 1421 C C . ALA A 1 183 ? 12.594 -16.453 -0.364 1 96.88 183 ALA A C 1
ATOM 1423 O O . ALA A 1 183 ? 13.43 -17.344 -0.236 1 96.88 183 ALA A O 1
ATOM 1424 N N . VAL A 1 184 ? 11.938 -16.234 -1.521 1 96.75 184 VAL A N 1
ATOM 1425 C CA . VAL A 1 184 ? 12.008 -17.219 -2.586 1 96.75 184 VAL A CA 1
ATOM 1426 C C . VAL A 1 184 ? 12.82 -16.672 -3.756 1 96.75 184 VAL A C 1
ATOM 1428 O O . VAL A 1 184 ? 13.383 -17.438 -4.547 1 96.75 184 VAL A O 1
ATOM 1431 N N . ILE A 1 185 ? 12.93 -15.398 -3.863 1 95.12 185 ILE A N 1
ATOM 1432 C CA . ILE A 1 185 ? 13.305 -14.75 -5.117 1 95.12 185 ILE A CA 1
ATOM 1433 C C . ILE A 1 185 ? 14.75 -15.086 -5.461 1 95.12 185 ILE A C 1
ATOM 1435 O O . ILE A 1 185 ? 15.102 -15.227 -6.633 1 95.12 185 ILE A O 1
ATOM 1439 N N . ASN A 1 186 ? 15.625 -15.219 -4.477 1 92.62 186 ASN A N 1
ATOM 1440 C CA . ASN A 1 186 ? 17.031 -15.477 -4.758 1 92.62 186 ASN A CA 1
ATOM 1441 C C . ASN A 1 186 ? 17.219 -16.812 -5.484 1 92.62 186 ASN A C 1
ATOM 1443 O O . ASN A 1 186 ? 17.984 -16.891 -6.445 1 92.62 186 ASN A O 1
ATOM 1447 N N . GLN A 1 187 ? 16.531 -17.781 -5.051 1 93.31 187 GLN A N 1
ATOM 1448 C CA . GLN A 1 187 ? 16.672 -19.062 -5.727 1 93.31 187 GLN A CA 1
ATOM 1449 C C . GLN A 1 187 ? 16.062 -19.031 -7.129 1 93.31 187 GLN A C 1
ATOM 1451 O O . GLN A 1 187 ? 16.547 -19.688 -8.039 1 93.31 187 GLN A O 1
ATOM 1456 N N . MET A 1 188 ? 15.047 -18.25 -7.293 1 94.12 188 MET A N 1
ATOM 1457 C CA . MET A 1 188 ? 14.438 -18.109 -8.609 1 94.12 188 MET A CA 1
ATOM 1458 C C . MET A 1 188 ? 15.391 -17.406 -9.57 1 94.12 188 MET A C 1
ATOM 1460 O O . MET A 1 188 ? 15.477 -17.766 -10.75 1 94.12 188 MET A O 1
ATOM 1464 N N . LEU A 1 189 ? 16.078 -16.453 -9.023 1 91.44 189 LEU A N 1
ATOM 1465 C CA . LEU A 1 189 ? 17.031 -15.695 -9.836 1 91.44 189 LEU A CA 1
ATOM 1466 C C . LEU A 1 189 ? 18.172 -16.578 -10.312 1 91.44 189 LEU A C 1
ATOM 1468 O O . LEU A 1 189 ? 18.734 -16.344 -11.383 1 91.44 189 LEU A O 1
ATOM 1472 N N . LEU A 1 190 ? 18.453 -17.562 -9.617 1 89.62 190 LEU A N 1
ATOM 1473 C CA . LEU A 1 190 ? 19.594 -18.406 -9.914 1 89.62 190 LEU A CA 1
ATOM 1474 C C . LEU A 1 190 ? 19.188 -19.562 -10.82 1 89.62 190 LEU A C 1
ATOM 1476 O O . LEU A 1 190 ? 20.047 -20.266 -11.359 1 89.62 190 LEU A O 1
ATOM 1480 N N . ARG A 1 191 ? 17.922 -19.703 -11.016 1 87.94 191 ARG A N 1
ATOM 1481 C CA . ARG A 1 191 ? 17.453 -20.781 -11.867 1 87.94 191 ARG A CA 1
ATOM 1482 C C . ARG A 1 191 ? 17.766 -20.516 -13.336 1 87.94 191 ARG A C 1
ATOM 1484 O O . ARG A 1 191 ? 17.672 -19.375 -13.797 1 87.94 191 ARG A O 1
ATOM 1491 N N . ASN A 1 192 ? 18.219 -21.484 -14.086 1 81.25 192 ASN A N 1
ATOM 1492 C CA . ASN A 1 192 ? 18.641 -21.25 -15.461 1 81.25 192 ASN A CA 1
ATOM 1493 C C . ASN A 1 192 ? 17.938 -22.203 -16.438 1 81.25 192 ASN A C 1
ATOM 1495 O O . ASN A 1 192 ? 17.922 -21.969 -17.641 1 81.25 192 ASN A O 1
ATOM 1499 N N . LYS A 1 193 ? 17.375 -23.203 -16 1 80.75 193 LYS A N 1
ATOM 1500 C CA . LYS A 1 193 ? 16.812 -24.203 -16.906 1 80.75 193 LYS A CA 1
ATOM 1501 C C . LYS A 1 193 ? 15.406 -23.781 -17.359 1 80.75 193 LYS A C 1
ATOM 1503 O O . LYS A 1 193 ? 15.086 -23.875 -18.547 1 80.75 193 LYS A O 1
ATOM 1508 N N . TYR A 1 194 ? 14.625 -23.344 -16.406 1 87.06 194 TYR A N 1
ATOM 1509 C CA . TYR A 1 194 ? 13.242 -22.953 -16.672 1 87.06 194 TYR A CA 1
ATOM 1510 C C . TYR A 1 194 ? 12.969 -21.547 -16.141 1 87.06 194 TYR A C 1
ATOM 1512 O O . TYR A 1 194 ? 13.734 -21.031 -15.328 1 87.06 194 TYR A O 1
ATOM 1520 N N . GLN A 1 195 ? 11.922 -21.031 -16.703 1 92.94 195 GLN A N 1
ATOM 1521 C CA . GLN A 1 195 ? 11.438 -19.766 -16.156 1 92.94 195 GLN A CA 1
ATOM 1522 C C . GLN A 1 195 ? 10.773 -19.969 -14.797 1 92.94 195 GLN A C 1
ATOM 1524 O O . GLN A 1 195 ? 10.445 -21.094 -14.422 1 92.94 195 GLN A O 1
ATOM 1529 N N . SER A 1 196 ? 10.734 -18.906 -14.094 1 96.75 196 SER A N 1
ATOM 1530 C CA . SER A 1 196 ? 9.984 -18.891 -12.836 1 96.75 196 SER A CA 1
ATOM 1531 C C . SER A 1 196 ? 8.805 -17.922 -12.914 1 96.75 196 SER A C 1
ATOM 1533 O O . SER A 1 196 ? 8.758 -17.062 -13.781 1 96.75 196 SER A O 1
ATOM 1535 N N . LEU A 1 197 ? 7.805 -18.203 -12.078 1 97.44 197 LEU A N 1
ATOM 1536 C CA . LEU A 1 197 ? 6.605 -17.375 -12.055 1 97.44 197 LEU A CA 1
ATOM 1537 C C . LEU A 1 197 ? 6.316 -16.891 -10.641 1 97.44 197 LEU A C 1
ATOM 1539 O O . LEU A 1 197 ? 6.344 -17.672 -9.688 1 97.44 197 LEU A O 1
ATOM 1543 N N . ILE A 1 198 ? 6.164 -15.609 -10.539 1 98.12 198 ILE A N 1
ATOM 1544 C CA . ILE A 1 198 ? 5.562 -15.008 -9.352 1 98.12 198 ILE A CA 1
ATOM 1545 C C . ILE A 1 198 ? 4.184 -14.453 -9.695 1 98.12 198 ILE A C 1
ATOM 1547 O O . ILE A 1 198 ? 4.07 -13.5 -10.469 1 98.12 198 ILE A O 1
ATOM 1551 N N . LEU A 1 199 ? 3.178 -15.078 -9.156 1 98.62 199 LEU A N 1
ATOM 1552 C CA . LEU A 1 199 ? 1.792 -14.68 -9.383 1 98.62 199 LEU A CA 1
ATOM 1553 C C . LEU A 1 199 ? 1.177 -14.102 -8.109 1 98.62 199 LEU A C 1
ATOM 1555 O O . LEU A 1 199 ? 1.237 -14.727 -7.047 1 98.62 199 LEU A O 1
ATOM 1559 N N . ASN A 1 200 ? 0.637 -12.898 -8.188 1 98.25 200 ASN A N 1
ATOM 1560 C CA . ASN A 1 200 ? 0.052 -12.203 -7.043 1 98.25 200 ASN A CA 1
ATOM 1561 C C . ASN A 1 200 ? -1.453 -12.016 -7.215 1 98.25 200 ASN A C 1
ATOM 1563 O O . ASN A 1 200 ? -1.912 -11.57 -8.266 1 98.25 200 ASN A O 1
ATOM 1567 N N . LEU A 1 201 ? -2.15 -12.383 -6.188 1 97.75 201 LEU A N 1
ATOM 1568 C CA . LEU A 1 201 ? -3.592 -12.156 -6.211 1 97.75 201 LEU A CA 1
ATOM 1569 C C . LEU A 1 201 ? -3.928 -10.758 -5.695 1 97.75 201 LEU A C 1
ATOM 1571 O O . LEU A 1 201 ? -3.916 -10.523 -4.484 1 97.75 201 LEU A O 1
ATOM 1575 N N . GLY A 1 202 ? -4.199 -9.898 -6.605 1 96 202 GLY A N 1
ATOM 1576 C CA . GLY A 1 202 ? -4.676 -8.562 -6.27 1 96 202 GLY A CA 1
ATOM 1577 C C . GLY A 1 202 ? -6.191 -8.469 -6.223 1 96 202 GLY A C 1
ATOM 1578 O O . GLY A 1 202 ? -6.859 -9.375 -5.719 1 96 202 GLY A O 1
ATOM 1579 N N . SER A 1 203 ? -6.695 -7.34 -6.582 1 90.81 203 SER A N 1
ATOM 1580 C CA . SER A 1 203 ? -8.133 -7.078 -6.562 1 90.81 203 SER A CA 1
ATOM 1581 C C . SER A 1 203 ? -8.492 -5.922 -7.488 1 90.81 203 SER A C 1
ATOM 1583 O O . SER A 1 203 ? -7.664 -5.047 -7.754 1 90.81 203 SER A O 1
ATOM 1585 N N . ALA A 1 204 ? -9.719 -6.031 -7.902 1 84.81 204 ALA A N 1
ATOM 1586 C CA . ALA A 1 204 ? -10.234 -4.918 -8.703 1 84.81 204 ALA A CA 1
ATOM 1587 C C . ALA A 1 204 ? -10.32 -3.641 -7.871 1 84.81 204 ALA A C 1
ATOM 1589 O O . ALA A 1 204 ? -10.438 -2.545 -8.422 1 84.81 204 ALA A O 1
ATOM 1590 N N . SER A 1 205 ? -10.258 -3.752 -6.617 1 75.69 205 SER A N 1
ATOM 1591 C CA . SER A 1 205 ? -10.258 -2.588 -5.738 1 75.69 205 SER A CA 1
ATOM 1592 C C . SER A 1 205 ? -9.016 -1.737 -5.945 1 75.69 205 SER A C 1
ATOM 1594 O O . SER A 1 205 ? -8.914 -0.63 -5.414 1 75.69 205 SER A O 1
ATOM 1596 N N . GLN A 1 206 ? -8.172 -2.17 -6.758 1 81.94 206 GLN A N 1
ATOM 1597 C CA . GLN A 1 206 ? -6.965 -1.431 -7.098 1 81.94 206 GLN A CA 1
ATOM 1598 C C . GLN A 1 206 ? -7.258 -0.333 -8.117 1 81.94 206 GLN A C 1
ATOM 1600 O O . GLN A 1 206 ? -6.438 0.567 -8.32 1 81.94 206 GLN A O 1
ATOM 1605 N N . ASN A 1 207 ? -8.375 -0.463 -8.719 1 77.31 207 ASN A N 1
ATOM 1606 C CA . ASN A 1 207 ? -8.641 0.418 -9.852 1 77.31 207 ASN A CA 1
ATOM 1607 C C . ASN A 1 207 ? -9.164 1.778 -9.391 1 77.31 207 ASN A C 1
ATOM 1609 O O . ASN A 1 207 ? -8.977 2.781 -10.086 1 77.31 207 ASN A O 1
ATOM 1613 N N . TYR A 1 208 ? -9.828 1.76 -8.297 1 79.75 208 TYR A N 1
ATOM 1614 C CA . TYR A 1 208 ? -10.391 2.975 -7.719 1 79.75 208 TYR A CA 1
ATOM 1615 C C . TYR A 1 208 ? -10.555 2.836 -6.211 1 79.75 208 TYR A C 1
ATOM 1617 O O . TYR A 1 208 ? -10.617 1.722 -5.688 1 79.75 208 TYR A O 1
ATOM 1625 N N . PRO A 1 209 ? -10.609 3.984 -5.652 1 78.69 209 PRO A N 1
ATOM 1626 C CA . PRO A 1 209 ? -10.867 3.906 -4.215 1 78.69 209 PRO A CA 1
ATOM 1627 C C . PRO A 1 209 ? -12.266 3.391 -3.891 1 78.69 209 PRO A C 1
ATOM 1629 O O . PRO A 1 209 ? -13.25 3.85 -4.48 1 78.69 209 PRO A O 1
ATOM 1632 N N . PHE A 1 210 ? -12.312 2.406 -3.021 1 82.25 210 PHE A N 1
ATOM 1633 C CA . PHE A 1 210 ? -13.578 1.831 -2.578 1 82.25 210 PHE A CA 1
ATOM 1634 C C . PHE A 1 210 ? -13.875 2.225 -1.136 1 82.25 210 PHE A C 1
ATOM 1636 O O . PHE A 1 210 ? -13.156 1.83 -0.217 1 82.25 210 PHE A O 1
ATOM 1643 N N . PRO A 1 211 ? -14.992 2.922 -0.985 1 86.25 211 PRO A N 1
ATOM 1644 C CA . PRO A 1 211 ? -15.344 3.248 0.398 1 86.25 211 PRO A CA 1
ATOM 1645 C C . PRO A 1 211 ? -15.492 2.01 1.276 1 86.25 211 PRO A C 1
ATOM 1647 O O . PRO A 1 211 ? -15.977 0.973 0.811 1 86.25 211 PRO A O 1
ATOM 1650 N N . TYR A 1 212 ? -15.008 2.051 2.5 1 89.81 212 TYR A N 1
ATOM 1651 C CA . TYR A 1 212 ? -15.102 1.032 3.541 1 89.81 212 TYR A CA 1
ATOM 1652 C C . TYR A 1 212 ? -14.141 -0.118 3.271 1 89.81 212 TYR A C 1
ATOM 1654 O O . TYR A 1 212 ? -13.969 -1.001 4.113 1 89.81 212 TYR A O 1
ATOM 1662 N N . PHE A 1 213 ? -13.555 -0.089 2.035 1 87.5 213 PHE A N 1
ATOM 1663 C CA . PHE A 1 213 ? -12.492 -1.033 1.706 1 87.5 213 PHE A CA 1
ATOM 1664 C C . PHE A 1 213 ? -11.125 -0.38 1.845 1 87.5 213 PHE A C 1
ATOM 1666 O O . PHE A 1 213 ? -10.203 -0.691 1.088 1 87.5 213 PHE A O 1
ATOM 1673 N N . PHE A 1 214 ? -10.977 0.471 2.783 1 85.56 214 PHE A N 1
ATOM 1674 C CA . PHE A 1 214 ? -9.805 1.33 2.893 1 85.56 214 PHE A CA 1
ATOM 1675 C C . PHE A 1 214 ? -8.539 0.499 3.066 1 85.56 214 PHE A C 1
ATOM 1677 O O . PHE A 1 214 ? -7.531 0.749 2.402 1 85.56 214 PHE A O 1
ATOM 1684 N N . GLY A 1 215 ? -8.625 -0.506 3.904 1 90.06 215 GLY A N 1
ATOM 1685 C CA . GLY A 1 215 ? -7.449 -1.312 4.199 1 90.06 215 GLY A CA 1
ATOM 1686 C C . GLY A 1 215 ? -7.152 -2.344 3.127 1 90.06 215 GLY A C 1
ATOM 1687 O O . GLY A 1 215 ? -5.992 -2.555 2.766 1 90.06 215 GLY A O 1
ATOM 1688 N N . TYR A 1 216 ? -8.195 -2.951 2.645 1 90.94 216 TYR A N 1
ATOM 1689 C CA . TYR A 1 216 ? -8.016 -3.971 1.615 1 90.94 216 TYR A CA 1
ATOM 1690 C C . TYR A 1 216 ? -7.527 -3.352 0.312 1 90.94 216 TYR A C 1
ATOM 1692 O O . TYR A 1 216 ? -6.492 -3.758 -0.225 1 90.94 216 TYR A O 1
ATOM 1700 N N . GLY A 1 217 ? -8.234 -2.336 -0.072 1 91.88 217 GLY A N 1
ATOM 1701 C CA . GLY A 1 217 ? -7.84 -1.653 -1.295 1 91.88 217 GLY A CA 1
ATOM 1702 C C . GLY A 1 217 ? -6.441 -1.069 -1.23 1 91.88 217 GLY A C 1
ATOM 1703 O O . GLY A 1 217 ? -5.656 -1.226 -2.166 1 91.88 217 GLY A O 1
ATOM 1704 N N . SER A 1 218 ? -6.156 -0.439 -0.14 1 94.06 218 SER A N 1
ATOM 1705 C CA . SER A 1 218 ? -4.848 0.181 0.034 1 94.06 218 SER A CA 1
ATOM 1706 C C . SER A 1 218 ? -3.732 -0.86 -0.004 1 94.06 218 SER A C 1
ATOM 1708 O O . SER A 1 218 ? -2.709 -0.659 -0.661 1 94.06 218 SER A O 1
ATOM 1710 N N . SER A 1 219 ? -3.953 -1.981 0.641 1 95.75 219 SER A N 1
ATOM 1711 C CA . SER A 1 219 ? -2.957 -3.049 0.661 1 95.75 219 SER A CA 1
ATOM 1712 C C . SER A 1 219 ? -2.729 -3.617 -0.735 1 95.75 219 SER A C 1
ATOM 1714 O O . SER A 1 219 ? -1.585 -3.801 -1.157 1 95.75 219 SER A O 1
ATOM 1716 N N . LYS A 1 220 ? -3.818 -3.814 -1.414 1 94.75 220 LYS A N 1
ATOM 1717 C CA . LYS A 1 220 ? -3.719 -4.461 -2.721 1 94.75 220 LYS A CA 1
ATOM 1718 C C . LYS A 1 220 ? -3.111 -3.514 -3.754 1 94.75 220 LYS A C 1
ATOM 1720 O O . LYS A 1 220 ? -2.352 -3.943 -4.625 1 94.75 220 LYS A O 1
ATOM 1725 N N . VAL A 1 221 ? -3.443 -2.281 -3.613 1 93.69 221 VAL A N 1
ATOM 1726 C CA . VAL A 1 221 ? -2.834 -1.299 -4.504 1 93.69 221 VAL A CA 1
ATOM 1727 C C . VAL A 1 221 ? -1.336 -1.208 -4.227 1 93.69 221 VAL A C 1
ATOM 1729 O O . VAL A 1 221 ? -0.528 -1.162 -5.156 1 93.69 221 VAL A O 1
ATOM 1732 N N . GLY A 1 222 ? -1.013 -1.134 -3.01 1 94.75 222 GLY A N 1
ATOM 1733 C CA . GLY A 1 222 ? 0.393 -1.105 -2.639 1 94.75 222 GLY A CA 1
ATOM 1734 C C . GLY A 1 222 ? 1.156 -2.334 -3.098 1 94.75 222 GLY A C 1
ATOM 1735 O O . GLY A 1 222 ? 2.238 -2.219 -3.676 1 94.75 222 GLY A O 1
ATOM 1736 N N . MET A 1 223 ? 0.574 -3.453 -2.879 1 95.5 223 MET A N 1
ATOM 1737 C CA . MET A 1 223 ? 1.186 -4.711 -3.291 1 95.5 223 MET A CA 1
ATOM 1738 C C . MET A 1 223 ? 1.393 -4.75 -4.801 1 95.5 223 MET A C 1
ATOM 1740 O O . MET A 1 223 ? 2.471 -5.113 -5.277 1 95.5 223 MET A O 1
ATOM 1744 N N . ALA A 1 224 ? 0.376 -4.367 -5.531 1 94.19 224 ALA A N 1
ATOM 1745 C CA . ALA A 1 224 ? 0.47 -4.359 -6.988 1 94.19 224 ALA A CA 1
ATOM 1746 C C . ALA A 1 224 ? 1.586 -3.434 -7.461 1 94.19 224 ALA A C 1
ATOM 1748 O O . ALA A 1 224 ? 2.352 -3.781 -8.359 1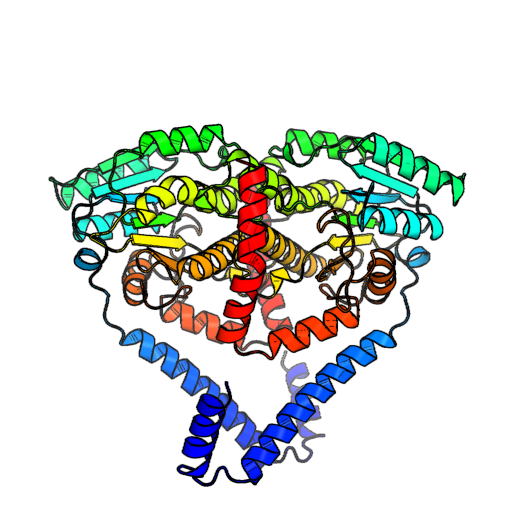 94.19 224 ALA A O 1
ATOM 1749 N N . SER A 1 225 ? 1.643 -2.293 -6.828 1 93.31 225 SER A N 1
ATOM 1750 C CA . SER A 1 225 ? 2.686 -1.333 -7.168 1 93.31 225 SER A CA 1
ATOM 1751 C C . SER A 1 225 ? 4.074 -1.914 -6.922 1 93.31 225 SER A C 1
ATOM 1753 O O . SER A 1 225 ? 5 -1.678 -7.703 1 93.31 225 SER A O 1
ATOM 1755 N N . PHE A 1 226 ? 4.227 -2.637 -5.883 1 95.38 226 PHE A N 1
ATOM 1756 C CA . PHE A 1 226 ? 5.488 -3.297 -5.574 1 95.38 226 PHE A CA 1
ATOM 1757 C C . PHE A 1 226 ? 5.902 -4.234 -6.703 1 95.38 226 PHE A C 1
ATOM 1759 O O . PHE A 1 226 ? 7.023 -4.152 -7.207 1 95.38 226 PHE A O 1
ATOM 1766 N N . PHE A 1 227 ? 5.004 -5 -7.09 1 95.62 227 PHE A N 1
ATOM 1767 C CA . PHE A 1 227 ? 5.332 -6.035 -8.062 1 95.62 227 PHE A CA 1
ATOM 1768 C C . PHE A 1 227 ? 5.496 -5.441 -9.453 1 95.62 227 PHE A C 1
ATOM 1770 O O . PHE A 1 227 ? 6.27 -5.957 -10.266 1 95.62 227 PHE A O 1
ATOM 1777 N N . ASP A 1 228 ? 4.812 -4.352 -9.695 1 91.25 228 ASP A N 1
ATOM 1778 C CA . ASP A 1 228 ? 5.059 -3.627 -10.938 1 91.25 228 ASP A CA 1
ATOM 1779 C C . ASP A 1 228 ? 6.496 -3.113 -11 1 91.25 228 ASP A C 1
ATOM 1781 O O . ASP A 1 228 ? 7.156 -3.225 -12.031 1 91.25 228 ASP A O 1
ATOM 1785 N N . ALA A 1 229 ? 6.906 -2.535 -9.898 1 91.44 229 ALA A N 1
ATOM 1786 C CA . ALA A 1 229 ? 8.273 -2.025 -9.836 1 91.44 229 ALA A CA 1
ATOM 1787 C C . ALA A 1 229 ? 9.289 -3.16 -9.945 1 91.44 229 ALA A C 1
ATOM 1789 O O . ALA A 1 229 ? 10.289 -3.035 -10.656 1 91.44 229 ALA A O 1
ATOM 1790 N N . LEU A 1 230 ? 9 -4.219 -9.312 1 92.94 230 LEU A N 1
ATOM 1791 C CA . LEU A 1 230 ? 9.898 -5.371 -9.352 1 92.94 230 LEU A CA 1
ATOM 1792 C C . LEU A 1 230 ? 9.984 -5.938 -10.766 1 92.94 230 LEU A C 1
ATOM 1794 O O . LEU A 1 230 ? 11.07 -6.324 -11.219 1 92.94 230 LEU A O 1
ATOM 1798 N N . ALA A 1 231 ? 8.867 -6.031 -11.422 1 90.94 231 ALA A N 1
ATOM 1799 C CA . ALA A 1 231 ? 8.836 -6.527 -12.789 1 90.94 231 ALA A CA 1
ATOM 1800 C C . ALA A 1 231 ? 9.719 -5.68 -13.703 1 90.94 231 ALA A C 1
ATOM 1802 O O . ALA A 1 231 ? 10.398 -6.207 -14.586 1 90.94 231 ALA A O 1
ATOM 1803 N N . LEU A 1 232 ? 9.703 -4.41 -13.461 1 86.94 232 LEU A N 1
ATOM 1804 C CA . LEU A 1 232 ? 10.531 -3.512 -14.25 1 86.94 232 LEU A CA 1
ATOM 1805 C C . LEU A 1 232 ? 12.016 -3.77 -13.992 1 86.94 232 LEU A C 1
ATOM 1807 O O . LEU A 1 232 ? 12.82 -3.744 -14.93 1 86.94 232 LEU A O 1
ATOM 1811 N N . GLU A 1 233 ? 12.312 -4.023 -12.805 1 86.94 233 GLU A N 1
ATOM 1812 C CA . GLU A 1 233 ? 13.703 -4.266 -12.43 1 86.94 233 GLU A CA 1
ATOM 1813 C C . GLU A 1 233 ? 14.219 -5.574 -13.023 1 86.94 233 GLU A C 1
ATOM 1815 O O . GLU A 1 233 ? 15.383 -5.668 -13.422 1 86.94 233 GLU A O 1
ATOM 1820 N N . LEU A 1 234 ? 13.305 -6.469 -13.062 1 86.19 234 LEU A N 1
ATOM 1821 C CA . LEU A 1 234 ? 13.719 -7.809 -13.477 1 86.19 234 LEU A CA 1
ATOM 1822 C C . LEU A 1 234 ? 13.523 -8 -14.977 1 86.19 234 LEU A C 1
ATOM 1824 O O . LEU A 1 234 ? 13.766 -9.094 -15.5 1 86.19 234 LEU A O 1
ATOM 1828 N N . ARG A 1 235 ? 13.086 -7.039 -15.578 1 77.44 235 ARG A N 1
ATOM 1829 C CA . ARG A 1 235 ? 12.758 -7.145 -16.984 1 77.44 235 ARG A CA 1
ATOM 1830 C C . ARG A 1 235 ? 13.953 -7.625 -17.797 1 77.44 235 ARG A C 1
ATOM 1832 O O . ARG A 1 235 ? 13.797 -8.375 -18.766 1 77.44 235 ARG A O 1
ATOM 1839 N N . ASN A 1 236 ? 15.125 -7.242 -17.391 1 68.69 236 ASN A N 1
ATOM 1840 C CA . ASN A 1 236 ? 16.281 -7.695 -18.156 1 68.69 236 ASN A CA 1
ATOM 1841 C C . ASN A 1 236 ? 16.766 -9.055 -17.672 1 68.69 236 ASN A C 1
ATOM 1843 O O . ASN A 1 236 ? 17.688 -9.641 -18.266 1 68.69 236 ASN A O 1
ATOM 1847 N N . ASN A 1 237 ? 16.156 -9.477 -16.594 1 65.69 237 ASN A N 1
ATOM 1848 C CA . ASN A 1 237 ? 16.359 -10.844 -16.141 1 65.69 237 ASN A CA 1
ATOM 1849 C C . ASN A 1 237 ? 15.281 -11.781 -16.656 1 65.69 237 ASN A C 1
ATOM 1851 O O . ASN A 1 237 ? 14.242 -11.945 -16.016 1 65.69 237 ASN A O 1
ATOM 1855 N N . LYS A 1 238 ? 15.484 -12.383 -17.703 1 64.06 238 LYS A N 1
ATOM 1856 C CA . LYS A 1 238 ? 14.461 -13.086 -18.469 1 64.06 238 LYS A CA 1
ATOM 1857 C C . LYS A 1 238 ? 14.055 -14.391 -17.781 1 64.06 238 LYS A C 1
ATOM 1859 O O . LYS A 1 238 ? 13.297 -15.188 -18.344 1 64.06 238 LYS A O 1
ATOM 1864 N N . ASN A 1 239 ? 14.25 -14.492 -16.562 1 86.62 239 ASN A N 1
ATOM 1865 C CA . ASN A 1 239 ? 13.93 -15.812 -16.047 1 86.62 239 ASN A CA 1
ATOM 1866 C C . ASN A 1 239 ? 12.781 -15.758 -15.047 1 86.62 239 ASN A C 1
ATOM 1868 O O . ASN A 1 239 ? 12.383 -16.781 -14.492 1 86.62 239 ASN A O 1
ATOM 1872 N N . ILE A 1 240 ? 12.203 -14.609 -14.859 1 94.88 240 ILE A N 1
ATOM 1873 C CA . ILE A 1 240 ? 11.102 -14.578 -13.898 1 94.88 240 ILE A CA 1
ATOM 1874 C C . ILE A 1 240 ? 9.938 -13.789 -14.492 1 94.88 240 ILE A C 1
ATOM 1876 O O . ILE A 1 240 ? 10.078 -12.609 -14.828 1 94.88 240 ILE A O 1
ATOM 1880 N N . ASP A 1 241 ? 8.836 -14.438 -14.711 1 94.69 241 ASP A N 1
ATOM 1881 C CA . ASP A 1 241 ? 7.582 -13.773 -15.047 1 94.69 241 ASP A CA 1
ATOM 1882 C C . ASP A 1 241 ? 6.852 -13.312 -13.797 1 94.69 241 ASP A C 1
ATOM 1884 O O . ASP A 1 241 ? 6.785 -14.039 -12.805 1 94.69 241 ASP A O 1
ATOM 1888 N N . ILE A 1 242 ? 6.391 -12.078 -13.812 1 96.12 242 ILE A N 1
ATOM 1889 C CA . ILE A 1 242 ? 5.582 -11.547 -12.719 1 96.12 242 ILE A CA 1
ATOM 1890 C C . ILE A 1 242 ? 4.199 -11.164 -13.234 1 96.12 242 ILE A C 1
ATOM 1892 O O . ILE A 1 242 ? 4.082 -10.438 -14.227 1 96.12 242 ILE A O 1
ATOM 1896 N N . LEU A 1 243 ? 3.145 -11.703 -12.578 1 96.56 243 LEU A N 1
ATOM 1897 C CA . LEU A 1 243 ? 1.773 -11.398 -12.969 1 96.56 243 LEU A CA 1
ATOM 1898 C C . LEU A 1 243 ? 0.917 -11.086 -11.75 1 96.56 243 LEU A C 1
ATOM 1900 O O . LEU A 1 243 ? 0.884 -11.859 -10.789 1 96.56 243 LEU A O 1
ATOM 1904 N N . THR A 1 244 ? 0.333 -9.922 -11.742 1 96.88 244 THR A N 1
ATOM 1905 C CA . THR A 1 244 ? -0.633 -9.547 -10.711 1 96.88 244 THR A CA 1
ATOM 1906 C C . THR A 1 244 ? -2.057 -9.625 -11.258 1 96.88 244 THR A C 1
ATOM 1908 O O . THR A 1 244 ? -2.375 -8.992 -12.266 1 96.88 244 THR A O 1
ATOM 1911 N N . LEU A 1 245 ? -2.914 -10.422 -10.586 1 96.69 245 LEU A N 1
ATOM 1912 C CA . LEU A 1 245 ? -4.312 -10.562 -10.977 1 96.69 245 LEU A CA 1
ATOM 1913 C C . LEU A 1 245 ? -5.184 -9.539 -10.266 1 96.69 245 LEU A C 1
ATOM 1915 O O . LEU A 1 245 ? -4.98 -9.258 -9.078 1 96.69 245 LEU A O 1
ATOM 1919 N N . LYS A 1 246 ? -6.102 -9 -10.969 1 94.38 246 LYS A N 1
ATOM 1920 C CA . LYS A 1 246 ? -7.047 -8.039 -10.406 1 94.38 246 LYS A CA 1
ATOM 1921 C C . LYS A 1 246 ? -8.484 -8.5 -10.617 1 94.38 246 LYS A C 1
ATOM 1923 O O . LYS A 1 246 ? -9.258 -7.832 -11.305 1 94.38 246 LYS A O 1
ATOM 1928 N N . PRO A 1 247 ? -8.828 -9.531 -9.984 1 94.38 247 PRO A N 1
ATOM 1929 C CA . PRO A 1 247 ? -10.195 -10.031 -10.148 1 94.38 247 PRO A CA 1
ATOM 1930 C C . PRO A 1 247 ? -11.227 -9.188 -9.406 1 94.38 247 PRO A C 1
ATOM 1932 O O . PRO A 1 247 ? -10.875 -8.422 -8.508 1 94.38 247 PRO A O 1
ATOM 1935 N N . GLN A 1 248 ? -12.461 -9.344 -9.883 1 93.19 248 GLN A N 1
ATOM 1936 C CA . GLN A 1 248 ? -13.609 -8.922 -9.086 1 93.19 248 GLN A CA 1
ATOM 1937 C C . GLN A 1 248 ? -14.078 -10.039 -8.172 1 93.19 248 GLN A C 1
ATOM 1939 O O . GLN A 1 248 ? -13.266 -10.766 -7.594 1 93.19 248 GLN A O 1
ATOM 1944 N N . TYR A 1 249 ? -15.32 -10.117 -7.895 1 92.19 249 TYR A N 1
ATOM 1945 C CA . TYR A 1 249 ? -15.828 -11.062 -6.91 1 92.19 249 TYR A CA 1
ATOM 1946 C C . TYR A 1 249 ? -15.703 -12.5 -7.418 1 92.19 249 TYR A C 1
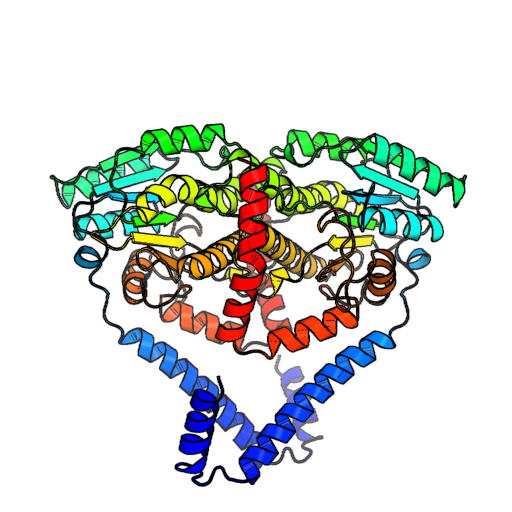ATOM 1948 O O . TYR A 1 249 ? -16.125 -12.805 -8.539 1 92.19 249 TYR A O 1
ATOM 1956 N N . VAL A 1 250 ? -15.078 -13.297 -6.66 1 95.19 250 VAL A N 1
ATOM 1957 C CA . VAL A 1 250 ? -14.961 -14.734 -6.883 1 95.19 250 VAL A CA 1
ATOM 1958 C C . VAL A 1 250 ? -15.68 -15.484 -5.766 1 95.19 250 VAL A C 1
ATOM 1960 O O . VAL A 1 250 ? -15.555 -15.133 -4.59 1 95.19 250 VAL A O 1
ATOM 1963 N N . SER A 1 251 ? -16.391 -16.453 -6.109 1 95.94 251 SER A N 1
ATOM 1964 C CA . SER A 1 251 ? -17.219 -17.188 -5.141 1 95.94 251 SER A CA 1
ATOM 1965 C C . SER A 1 251 ? -16.359 -18.031 -4.219 1 95.94 251 SER A C 1
ATOM 1967 O O . SER A 1 251 ? -16.062 -19.188 -4.531 1 95.94 251 SER A O 1
ATOM 1969 N N . THR A 1 252 ? -16 -17.484 -3.109 1 94.5 252 THR A N 1
ATOM 1970 C CA . THR A 1 252 ? -15.211 -18.141 -2.066 1 94.5 252 THR A CA 1
ATOM 1971 C C . THR A 1 252 ? -15.797 -17.844 -0.687 1 94.5 252 THR A C 1
ATOM 1973 O O . THR A 1 252 ? -16.812 -17.141 -0.569 1 94.5 252 THR A O 1
ATOM 1976 N N . ALA A 1 253 ? -15.172 -18.422 0.308 1 89.06 253 ALA A N 1
ATOM 1977 C CA . ALA A 1 253 ? -15.609 -18.188 1.682 1 89.06 253 ALA A CA 1
ATOM 1978 C C . ALA A 1 253 ? -15.516 -16.703 2.043 1 89.06 253 ALA A C 1
ATOM 1980 O O . ALA A 1 253 ? -16.312 -16.203 2.834 1 89.06 253 ALA A O 1
ATOM 1981 N N . MET A 1 254 ? -14.656 -15.961 1.435 1 84.75 254 MET A N 1
ATOM 1982 C CA . MET A 1 254 ? -14.414 -14.547 1.723 1 84.75 254 MET A CA 1
ATOM 1983 C C . MET A 1 254 ? -15.68 -13.727 1.5 1 84.75 254 MET A C 1
ATOM 1985 O O . MET A 1 254 ? -15.93 -12.758 2.227 1 84.75 254 MET A O 1
ATOM 1989 N N . ILE A 1 255 ? -16.484 -14.156 0.538 1 85.81 255 ILE A N 1
ATOM 1990 C CA . ILE A 1 255 ? -17.703 -13.391 0.269 1 85.81 255 ILE A CA 1
ATOM 1991 C C . ILE A 1 255 ? -18.922 -14.242 0.597 1 85.81 255 ILE A C 1
ATOM 1993 O O . ILE A 1 255 ? -20.016 -13.984 0.087 1 85.81 255 ILE A O 1
ATOM 1997 N N . GLY A 1 256 ? -18.75 -15.312 1.287 1 89 256 GLY A N 1
ATOM 1998 C CA . GLY A 1 256 ? -19.844 -16.156 1.731 1 89 256 GLY A CA 1
ATOM 1999 C C . GLY A 1 256 ? -20.391 -17.047 0.631 1 89 256 GLY A C 1
ATOM 2000 O O . GLY A 1 256 ? -21.594 -17.344 0.595 1 89 256 GLY A O 1
ATOM 2001 N N . HIS A 1 257 ? -19.578 -17.297 -0.373 1 91 257 HIS A N 1
ATOM 2002 C CA . HIS A 1 257 ? -19.922 -18.156 -1.498 1 91 257 HIS A CA 1
ATOM 2003 C C . HIS A 1 257 ? -21.109 -17.609 -2.268 1 91 257 HIS A C 1
ATOM 2005 O O . HIS A 1 257 ? -21.953 -18.375 -2.746 1 91 257 HIS A O 1
ATOM 2011 N N . GLN A 1 258 ? -21.156 -16.359 -2.23 1 89.44 258 GLN A N 1
ATOM 2012 C CA . GLN A 1 258 ? -22.234 -15.711 -2.992 1 89.44 258 GLN A CA 1
ATOM 2013 C C . GLN A 1 258 ? -22.141 -16.062 -4.473 1 89.44 258 GLN A C 1
ATOM 2015 O O . GLN A 1 258 ? -21.047 -16.359 -4.98 1 89.44 258 GLN A O 1
ATOM 2020 N N . LYS A 1 259 ? -23.359 -16.062 -5.062 1 91.44 259 LYS A N 1
ATOM 2021 C CA . LYS A 1 259 ? -23.453 -16.297 -6.504 1 91.44 259 LYS A CA 1
ATOM 2022 C C . LYS A 1 259 ? -24.094 -15.109 -7.211 1 91.44 259 LYS A C 1
ATOM 2024 O O . LYS A 1 259 ? -24.719 -14.258 -6.57 1 91.44 259 LYS A O 1
ATOM 2029 N N . GLY A 1 260 ? -23.719 -14.961 -8.523 1 90.44 260 GLY A N 1
ATOM 2030 C CA . GLY A 1 260 ? -24.25 -13.867 -9.32 1 90.44 260 GLY A CA 1
ATOM 2031 C C . GLY A 1 260 ? -23.688 -13.82 -10.727 1 90.44 260 GLY A C 1
ATOM 2032 O O . GLY A 1 260 ? -22.719 -14.516 -11.031 1 90.44 260 GLY A O 1
ATOM 2033 N N . LEU A 1 261 ? -24.297 -12.938 -11.5 1 89.88 261 LEU A N 1
ATOM 2034 C CA . LEU A 1 261 ? -23.922 -12.828 -12.906 1 89.88 261 LEU A CA 1
ATOM 2035 C C . LEU A 1 261 ? -22.5 -12.312 -13.047 1 89.88 261 LEU A C 1
ATOM 2037 O O . LEU A 1 261 ? -21.797 -12.656 -14.008 1 89.88 261 LEU A O 1
ATOM 2041 N N . LEU A 1 262 ? -22.109 -11.578 -12.039 1 91.62 262 LEU A N 1
ATOM 2042 C CA . LEU A 1 262 ? -20.797 -10.953 -12.141 1 91.62 262 LEU A CA 1
ATOM 2043 C C . LEU A 1 262 ? -19.797 -11.594 -11.172 1 91.62 262 LEU A C 1
ATOM 2045 O O . LEU A 1 262 ? -18.719 -11.055 -10.93 1 91.62 262 LEU A O 1
ATOM 2049 N N . ILE A 1 263 ? -20.203 -12.734 -10.586 1 94.56 263 ILE A N 1
ATOM 2050 C CA . ILE A 1 263 ? -19.359 -13.492 -9.672 1 94.56 263 ILE A CA 1
ATOM 2051 C C . ILE A 1 263 ? -18.891 -14.781 -10.352 1 94.56 263 ILE A C 1
ATOM 2053 O O . ILE A 1 263 ? -19.719 -15.555 -10.844 1 94.56 263 ILE A O 1
ATOM 2057 N N . ILE A 1 264 ? -17.656 -15.031 -10.398 1 94.94 264 ILE A N 1
ATOM 2058 C CA . ILE A 1 264 ? -17.172 -16.219 -11.078 1 94.94 264 ILE A CA 1
ATOM 2059 C C . ILE A 1 264 ? -16.656 -17.219 -10.055 1 94.94 264 ILE A C 1
ATOM 2061 O O . ILE A 1 264 ? -16.469 -16.891 -8.883 1 94.94 264 ILE A O 1
ATOM 2065 N N . SER A 1 265 ? -16.469 -18.438 -10.539 1 96.25 265 SER A N 1
ATOM 2066 C CA . SER A 1 265 ? -15.922 -19.484 -9.68 1 96.25 265 SER A CA 1
ATOM 2067 C C . SER A 1 265 ? -14.398 -19.406 -9.625 1 96.25 265 SER A C 1
ATOM 2069 O O . SER A 1 265 ? -13.766 -18.844 -10.531 1 96.25 265 SER A O 1
ATOM 2071 N N . PRO A 1 266 ? -13.773 -19.984 -8.562 1 97.38 266 PRO A N 1
ATOM 2072 C CA . PRO A 1 266 ? -12.312 -20.047 -8.516 1 97.38 266 PRO A CA 1
ATOM 2073 C C . PRO A 1 266 ? -11.711 -20.766 -9.719 1 97.38 266 PRO A C 1
ATOM 2075 O O . PRO A 1 266 ? -10.68 -20.344 -10.242 1 97.38 266 PRO A O 1
ATOM 2078 N N . GLN A 1 267 ? -12.359 -21.781 -10.188 1 96.69 267 GLN A N 1
ATOM 2079 C CA . GLN A 1 267 ? -11.875 -22.562 -11.32 1 96.69 267 GLN A CA 1
ATOM 2080 C C . GLN A 1 267 ? -11.789 -21.703 -12.586 1 96.69 267 GLN A C 1
ATOM 2082 O O . GLN A 1 267 ? -10.789 -21.766 -13.312 1 96.69 267 GLN A O 1
ATOM 2087 N N . LYS A 1 268 ? -12.805 -20.953 -12.789 1 95 268 LYS A N 1
ATOM 2088 C CA . LYS A 1 268 ? -12.828 -20.078 -13.969 1 95 268 LYS A CA 1
ATOM 2089 C C . LYS A 1 268 ? -11.711 -19.031 -13.898 1 95 268 LYS A C 1
ATOM 2091 O O . LYS A 1 268 ? -11.078 -18.734 -14.914 1 95 268 LYS A O 1
ATOM 2096 N N . LEU A 1 269 ? -11.469 -18.5 -12.727 1 96.38 269 LEU A N 1
ATOM 2097 C CA . LEU A 1 269 ? -10.406 -17.531 -12.562 1 96.38 269 LEU A CA 1
ATOM 2098 C C . LEU A 1 269 ? -9.047 -18.141 -12.867 1 96.38 269 LEU A C 1
ATOM 2100 O O . LEU A 1 269 ? -8.258 -17.578 -13.633 1 96.38 269 LEU A O 1
ATOM 2104 N N . VAL A 1 270 ? -8.789 -19.312 -12.328 1 97.38 270 VAL A N 1
ATOM 2105 C CA . VAL A 1 270 ? -7.496 -19.969 -12.453 1 97.38 270 VAL A CA 1
ATOM 2106 C C . VAL A 1 270 ? -7.242 -20.328 -13.914 1 97.38 270 VAL A C 1
ATOM 2108 O O . VAL A 1 270 ? -6.164 -20.062 -14.453 1 97.38 270 VAL A O 1
ATOM 2111 N N . GLN A 1 271 ? -8.234 -20.812 -14.602 1 94.69 271 GLN A N 1
ATOM 2112 C CA . GLN A 1 271 ? -8.102 -21.203 -16 1 94.69 271 GLN A CA 1
ATOM 2113 C C . GLN A 1 271 ? -7.805 -19.984 -16.875 1 94.69 271 GLN A C 1
ATOM 2115 O O . GLN A 1 271 ? -6.98 -20.047 -17.797 1 94.69 271 GLN A O 1
ATOM 2120 N N . SER A 1 272 ? -8.461 -18.953 -16.578 1 93.88 272 SER A N 1
ATOM 2121 C CA . SER A 1 272 ? -8.266 -17.734 -17.359 1 93.88 272 SER A CA 1
ATOM 2122 C C . SER A 1 272 ? -6.883 -17.141 -17.125 1 93.88 272 SER A C 1
ATOM 2124 O O . SER A 1 272 ? -6.316 -16.5 -18.016 1 93.88 272 SER A O 1
ATOM 2126 N N . THR A 1 273 ? -6.324 -17.328 -15.961 1 95.88 273 THR A N 1
ATOM 2127 C CA . THR A 1 273 ? -5.051 -16.75 -15.547 1 95.88 273 THR A CA 1
ATOM 2128 C C . THR A 1 273 ? -3.918 -17.25 -16.438 1 95.88 273 THR A C 1
ATOM 2130 O O . THR A 1 273 ? -3.035 -16.484 -16.828 1 95.88 273 THR A O 1
ATOM 2133 N N . TRP A 1 274 ? -3.951 -18.516 -16.844 1 96.5 274 TRP A N 1
ATOM 2134 C CA . TRP A 1 274 ? -2.834 -19.172 -17.531 1 96.5 274 TRP A CA 1
ATOM 2135 C C . TRP A 1 274 ? -2.676 -18.625 -18.938 1 96.5 274 TRP A C 1
ATOM 2137 O O . TRP A 1 274 ? -1.64 -18.844 -19.578 1 96.5 274 TRP A O 1
ATOM 2147 N N . LYS A 1 275 ? -3.674 -17.891 -19.438 1 93.69 275 LYS A N 1
ATOM 2148 C CA . LYS A 1 275 ? -3.59 -17.281 -20.766 1 93.69 275 LYS A CA 1
ATOM 2149 C C . LYS A 1 275 ? -2.641 -16.078 -20.766 1 93.69 275 LYS A C 1
ATOM 2151 O O . LYS A 1 275 ? -2.154 -15.664 -21.812 1 93.69 275 LYS A O 1
ATOM 2156 N N . TYR A 1 276 ? -2.311 -15.625 -19.547 1 93.56 276 TYR A N 1
ATOM 2157 C CA . TYR A 1 276 ? -1.694 -14.297 -19.516 1 93.56 276 TYR A CA 1
ATOM 2158 C C . TYR A 1 276 ? -0.296 -14.367 -18.922 1 93.56 276 TYR A C 1
ATOM 2160 O O . TYR A 1 276 ? 0.463 -13.398 -18.984 1 93.56 276 TYR A O 1
ATOM 2168 N N . VAL A 1 277 ? 0.071 -15.477 -18.328 1 94.5 277 VAL A N 1
ATOM 2169 C CA . VAL A 1 277 ? 1.388 -15.586 -17.719 1 94.5 277 VAL A CA 1
ATOM 2170 C C . VAL A 1 277 ? 2.475 -15.375 -18.766 1 94.5 277 VAL A C 1
ATOM 2172 O O . VAL A 1 277 ? 2.395 -15.922 -19.875 1 94.5 277 VAL A O 1
ATOM 2175 N N . GLY A 1 278 ? 3.445 -14.477 -18.438 1 90.38 278 GLY A N 1
ATOM 2176 C CA . GLY A 1 278 ? 4.543 -14.203 -19.344 1 90.38 278 GLY A CA 1
ATOM 2177 C C . GLY A 1 278 ? 4.195 -13.188 -20.406 1 90.38 278 GLY A C 1
ATOM 2178 O O . GLY A 1 278 ? 5.055 -12.781 -21.188 1 90.38 278 GLY A O 1
ATOM 2179 N N . ARG A 1 279 ? 2.932 -12.734 -20.484 1 88.81 279 ARG A N 1
ATOM 2180 C CA . ARG A 1 279 ? 2.484 -11.844 -21.547 1 88.81 279 ARG A CA 1
ATOM 2181 C C . ARG A 1 279 ? 2.232 -10.438 -21 1 88.81 279 ARG A C 1
ATOM 2183 O O . ARG A 1 279 ? 2.373 -9.453 -21.719 1 88.81 279 ARG A O 1
ATOM 2190 N N . THR A 1 280 ? 1.806 -10.383 -19.781 1 90.56 280 THR A N 1
ATOM 2191 C CA . THR A 1 280 ? 1.532 -9.109 -19.125 1 90.56 280 THR A CA 1
ATOM 2192 C C . THR A 1 280 ? 1.88 -9.18 -17.641 1 90.56 280 THR A C 1
ATOM 2194 O O . THR A 1 280 ? 2.127 -10.266 -17.109 1 90.56 280 THR A O 1
ATOM 2197 N N . ASN A 1 281 ? 1.958 -8.031 -17.016 1 91.25 281 ASN A N 1
ATOM 2198 C CA . ASN A 1 281 ? 2.322 -7.996 -15.609 1 91.25 281 ASN A CA 1
ATOM 2199 C C . ASN A 1 281 ? 1.104 -7.766 -14.719 1 91.25 281 ASN A C 1
ATOM 2201 O O . ASN A 1 281 ? 1.166 -7.977 -13.508 1 91.25 281 ASN A O 1
ATOM 2205 N N . GLU A 1 282 ? 0.088 -7.309 -15.297 1 91.69 282 GLU A N 1
ATOM 2206 C CA . GLU A 1 282 ? -1.163 -7.074 -14.578 1 91.69 282 GLU A CA 1
ATOM 2207 C C . GLU A 1 282 ? -2.369 -7.336 -15.477 1 91.69 282 GLU A C 1
ATOM 2209 O O . GLU A 1 282 ? -2.359 -6.98 -16.656 1 91.69 282 GLU A O 1
ATOM 2214 N N . ILE A 1 283 ? -3.447 -8 -14.805 1 90.94 283 ILE A N 1
ATOM 2215 C CA . ILE A 1 283 ? -4.594 -8.273 -15.664 1 90.94 283 ILE A CA 1
ATOM 2216 C C . ILE A 1 283 ? -5.801 -8.648 -14.812 1 90.94 283 ILE A C 1
ATOM 2218 O O . ILE A 1 283 ? -5.648 -9.188 -13.711 1 90.94 283 ILE A O 1
ATOM 2222 N N . THR A 1 284 ? -6.926 -8.242 -15.305 1 91.62 284 THR A N 1
ATOM 2223 C CA . THR A 1 284 ? -8.172 -8.891 -14.922 1 91.62 284 THR A CA 1
ATOM 2224 C C . THR A 1 284 ? -8.477 -10.07 -15.844 1 91.62 284 THR A C 1
ATOM 2226 O O . THR A 1 284 ? -8.93 -9.883 -16.969 1 91.62 284 THR A O 1
ATOM 2229 N N . PRO A 1 285 ? -8.266 -11.227 -15.398 1 87.19 285 PRO A N 1
ATOM 2230 C CA . PRO A 1 285 ? -8.109 -12.328 -16.359 1 87.19 285 PRO A CA 1
ATOM 2231 C C . PRO A 1 285 ? -9.438 -12.797 -16.938 1 87.19 285 PRO A C 1
ATOM 2233 O O . PRO A 1 285 ? -9.477 -13.258 -18.078 1 87.19 285 PRO A O 1
ATOM 2236 N N . ASN A 1 286 ? -10.523 -12.734 -16.281 1 90.06 286 ASN A N 1
ATOM 2237 C CA . ASN A 1 286 ? -11.789 -13.266 -16.75 1 90.06 286 ASN A CA 1
ATOM 2238 C C . ASN A 1 286 ? -12.586 -12.219 -17.531 1 90.06 286 ASN A C 1
ATOM 2240 O O . ASN A 1 286 ? -12.633 -11.055 -17.125 1 90.06 286 ASN A O 1
ATOM 2244 N N . CYS A 1 287 ? -13.227 -12.68 -18.594 1 87.06 287 CYS A N 1
ATOM 2245 C CA . CYS A 1 287 ? -13.922 -11.773 -19.5 1 87.06 287 CYS A CA 1
ATOM 2246 C C . CYS A 1 287 ? -15.094 -11.094 -18.812 1 87.06 287 CYS A C 1
ATOM 2248 O O . CYS A 1 287 ? -15.398 -9.93 -19.078 1 87.06 287 CYS A O 1
ATOM 2250 N N . ILE A 1 288 ? -15.766 -11.812 -17.969 1 89.44 288 ILE A N 1
ATOM 2251 C CA . ILE A 1 288 ? -16.891 -11.242 -17.234 1 89.44 288 ILE A CA 1
ATOM 2252 C C . ILE A 1 288 ? -16.406 -10.086 -16.375 1 89.44 288 ILE A C 1
ATOM 2254 O O . ILE A 1 288 ? -17.016 -9.016 -16.359 1 89.44 288 ILE A O 1
ATOM 2258 N N . HIS A 1 289 ? -15.297 -10.312 -15.703 1 91.81 289 HIS A N 1
ATOM 2259 C CA . HIS A 1 289 ? -14.734 -9.273 -14.852 1 91.81 289 HIS A CA 1
ATOM 2260 C C . HIS A 1 289 ? -14.195 -8.117 -15.68 1 91.81 289 HIS A C 1
ATOM 2262 O O . HIS A 1 289 ? -14.266 -6.961 -15.258 1 91.81 289 HIS A O 1
ATOM 2268 N N . GLN A 1 290 ? -13.641 -8.438 -16.812 1 88 290 GLN A N 1
ATOM 2269 C CA . GLN A 1 290 ? -13.148 -7.375 -17.688 1 88 290 GLN A CA 1
ATOM 2270 C C . GLN A 1 290 ? -14.281 -6.465 -18.141 1 88 290 GLN A C 1
ATOM 2272 O O . GLN A 1 290 ? -14.133 -5.242 -18.172 1 88 290 GLN A O 1
ATOM 2277 N N . PHE A 1 291 ? -15.344 -7.098 -18.438 1 85.75 291 PHE A N 1
ATOM 2278 C CA . PHE A 1 291 ? -16.516 -6.348 -18.844 1 85.75 291 PHE A CA 1
ATOM 2279 C C . PHE A 1 291 ? -17.031 -5.469 -17.703 1 85.75 291 PHE A C 1
ATOM 2281 O O . PHE A 1 291 ? -17.391 -4.312 -17.922 1 85.75 291 PHE A O 1
ATOM 2288 N N . GLN A 1 292 ? -17.047 -6.043 -16.562 1 87.44 292 GLN A N 1
ATOM 2289 C CA . GLN A 1 292 ? -17.484 -5.301 -15.391 1 87.44 292 GLN A CA 1
ATOM 2290 C C . GLN A 1 292 ? -16.609 -4.07 -15.164 1 87.44 292 GLN A C 1
ATOM 2292 O O . GLN A 1 292 ? -17.109 -2.984 -14.883 1 87.44 292 GLN A O 1
ATOM 2297 N N . VAL A 1 293 ? -15.352 -4.246 -15.25 1 86.06 293 VAL A N 1
ATOM 2298 C CA . VAL A 1 293 ? -14.414 -3.146 -15.055 1 86.06 293 VAL A CA 1
ATOM 2299 C C . VAL A 1 293 ? -14.648 -2.072 -16.109 1 86.06 293 VAL A C 1
ATOM 2301 O O . VAL A 1 293 ? -14.602 -0.876 -15.812 1 86.06 293 VAL A O 1
ATOM 2304 N N . TYR A 1 294 ? -14.945 -2.502 -17.25 1 81.19 294 TYR A N 1
ATOM 2305 C CA . TYR A 1 294 ? -15.203 -1.571 -18.344 1 81.19 294 TYR A CA 1
ATOM 2306 C C . TYR A 1 294 ? -16.438 -0.729 -18.062 1 81.19 294 TYR A C 1
ATOM 2308 O O . TYR A 1 294 ? -16.422 0.492 -18.234 1 81.19 294 TYR A O 1
ATOM 2316 N N . ILE A 1 295 ? -17.453 -1.342 -17.625 1 83.38 295 ILE A N 1
ATOM 2317 C CA . ILE A 1 295 ? -18.703 -0.645 -17.312 1 83.38 295 ILE A CA 1
ATOM 2318 C C . ILE A 1 295 ? -18.469 0.344 -16.172 1 83.38 295 ILE A C 1
ATOM 2320 O O . ILE A 1 295 ? -18.891 1.5 -16.25 1 83.38 295 ILE A O 1
ATOM 2324 N N . GLU A 1 296 ? -17.766 -0.093 -15.219 1 82.94 296 GLU A N 1
ATOM 2325 C CA . GLU A 1 296 ? -17.516 0.748 -14.047 1 82.94 296 GLU A CA 1
ATOM 2326 C C . GLU A 1 296 ? -16.641 1.948 -14.414 1 82.94 296 GLU A C 1
ATOM 2328 O O . GLU A 1 296 ? -16.828 3.043 -13.875 1 82.94 296 GLU A O 1
ATOM 2333 N N . SER A 1 297 ? -15.695 1.678 -15.273 1 78.56 297 SER A N 1
ATOM 2334 C CA . SER A 1 297 ? -14.766 2.738 -15.656 1 78.56 297 SER A CA 1
ATOM 2335 C C . SER A 1 297 ? -15.445 3.771 -16.547 1 78.56 297 SER A C 1
ATOM 2337 O O . SER A 1 297 ? -14.961 4.898 -16.688 1 78.56 297 SER A O 1
ATOM 2339 N N . SER A 1 298 ? -16.516 3.406 -17.156 1 77.25 298 SER A N 1
ATOM 2340 C CA . SER A 1 298 ? -17.234 4.301 -18.062 1 77.25 298 SER A CA 1
ATOM 2341 C C . SER A 1 298 ? -18.188 5.211 -17.297 1 77.25 298 SER A C 1
ATOM 2343 O O . SER A 1 298 ? -18.656 6.219 -17.828 1 77.25 298 SER A O 1
ATOM 2345 N N . LEU A 1 299 ? -18.469 4.863 -16.094 1 80.44 299 LEU A N 1
ATOM 2346 C CA . LEU A 1 299 ? -19.344 5.68 -15.281 1 80.44 299 LEU A CA 1
ATOM 2347 C C . LEU A 1 299 ? -18.641 6.934 -14.789 1 80.44 299 LEU A C 1
ATOM 2349 O O . LEU A 1 299 ? -17.453 6.887 -14.461 1 80.44 299 LEU A O 1
ATOM 2353 N N . PRO A 1 300 ? -19.453 8.016 -14.789 1 79.19 300 PRO A N 1
ATOM 2354 C CA . PRO A 1 300 ? -18.859 9.188 -14.133 1 79.19 300 PRO A CA 1
ATOM 2355 C C . PRO A 1 300 ? -18.406 8.898 -12.703 1 79.19 300 PRO A C 1
ATOM 2357 O O . PRO A 1 300 ? -19.062 8.141 -11.984 1 79.19 300 PRO A O 1
ATOM 2360 N N . LYS A 1 301 ? -17.328 9.492 -12.367 1 81.31 301 LYS A N 1
ATOM 2361 C CA . LYS A 1 301 ? -16.688 9.242 -11.086 1 81.31 301 LYS A CA 1
ATOM 2362 C C . LYS A 1 301 ? -17.672 9.391 -9.93 1 81.31 301 LYS A C 1
ATOM 2364 O O . LYS A 1 301 ? -17.688 8.57 -9.016 1 81.31 301 LYS A O 1
ATOM 2369 N N . PHE A 1 302 ? -18.469 10.43 -10.016 1 82 302 PHE A N 1
ATOM 2370 C CA . PHE A 1 302 ? -19.391 10.695 -8.914 1 82 302 PHE A CA 1
ATOM 2371 C C . PHE A 1 302 ? -20.406 9.57 -8.773 1 82 302 PHE A C 1
ATOM 2373 O O . PHE A 1 302 ? -20.766 9.188 -7.66 1 82 302 PHE A O 1
ATOM 2380 N N . LEU A 1 303 ? -20.859 9.023 -9.883 1 84.62 303 LEU A N 1
ATOM 2381 C CA . LEU A 1 303 ? -21.844 7.941 -9.859 1 84.62 303 LEU A CA 1
ATOM 2382 C C . LEU A 1 303 ? -21.203 6.641 -9.383 1 84.62 303 LEU A C 1
ATOM 2384 O O . LEU A 1 303 ? -21.812 5.895 -8.617 1 84.62 303 LEU A O 1
ATOM 2388 N N . ARG A 1 304 ? -19.969 6.457 -9.781 1 83.88 304 ARG A N 1
ATOM 2389 C CA . ARG A 1 304 ? -19.25 5.262 -9.352 1 83.88 304 ARG A CA 1
ATOM 2390 C C . ARG A 1 304 ? -19.016 5.281 -7.844 1 83.88 304 ARG A C 1
ATOM 2392 O O . ARG A 1 304 ? -19.266 4.285 -7.16 1 83.88 304 ARG A O 1
ATOM 2399 N N . ASN A 1 305 ? -18.625 6.402 -7.402 1 82.69 305 ASN A N 1
ATOM 2400 C CA . ASN A 1 305 ? -18.359 6.543 -5.977 1 82.69 305 ASN A CA 1
ATOM 2401 C C . ASN A 1 305 ? -19.625 6.383 -5.141 1 82.69 305 ASN A C 1
ATOM 2403 O O . ASN A 1 305 ? -19.594 5.754 -4.082 1 82.69 305 ASN A O 1
ATOM 2407 N N . PHE A 1 306 ? -20.672 6.973 -5.664 1 83 306 PHE A N 1
ATOM 2408 C CA . PHE A 1 306 ? -21.938 6.906 -4.957 1 83 306 PHE A CA 1
ATOM 2409 C C . PHE A 1 306 ? -22.453 5.469 -4.883 1 83 306 PHE A C 1
ATOM 2411 O O . PHE A 1 306 ? -22.844 5 -3.816 1 83 306 PHE A O 1
ATOM 2418 N N . THR A 1 307 ? -22.406 4.809 -5.984 1 82.94 307 THR A N 1
ATOM 2419 C CA . THR A 1 307 ? -22.891 3.436 -6.031 1 82.94 307 THR A CA 1
ATOM 2420 C C . THR A 1 307 ? -22.062 2.533 -5.129 1 82.94 307 THR A C 1
ATOM 2422 O O . THR A 1 307 ? -22.594 1.682 -4.422 1 82.94 307 THR A O 1
ATOM 2425 N N . LYS A 1 308 ? -20.781 2.73 -5.102 1 83.88 308 LYS A N 1
ATOM 2426 C CA . LYS A 1 308 ? -19.891 1.917 -4.27 1 83.88 308 LYS A CA 1
ATOM 2427 C C . LYS A 1 308 ? -20.109 2.215 -2.787 1 83.88 308 LYS A C 1
ATOM 2429 O O . LYS A 1 308 ? -20.078 1.305 -1.957 1 83.88 308 LYS A O 1
ATOM 2434 N N . MET A 1 309 ? -20.344 3.449 -2.521 1 84.56 309 MET A N 1
ATOM 2435 C CA . MET A 1 309 ? -20.609 3.846 -1.144 1 84.56 309 MET A CA 1
ATOM 2436 C C . MET A 1 309 ? -21.875 3.174 -0.623 1 84.56 309 MET A C 1
ATOM 2438 O O . MET A 1 309 ? -21.891 2.617 0.477 1 84.56 309 MET A O 1
ATOM 2442 N N . MET A 1 310 ? -22.859 3.139 -1.45 1 82.44 310 MET A N 1
ATOM 2443 C CA . MET A 1 310 ? -24.141 2.58 -1.044 1 82.44 310 MET A CA 1
ATOM 2444 C C . MET A 1 310 ? -24.062 1.062 -0.919 1 82.44 310 MET A C 1
ATOM 2446 O O . MET A 1 310 ? -24.625 0.48 0.011 1 82.44 310 MET A O 1
ATOM 2450 N N . SER A 1 311 ? -23.344 0.518 -1.771 1 83 311 SER A N 1
ATOM 2451 C CA . SER A 1 311 ? -23.281 -0.939 -1.821 1 83 311 SER A CA 1
ATOM 2452 C C . SER A 1 311 ? -22.469 -1.498 -0.665 1 83 311 SER A C 1
ATOM 2454 O O . SER A 1 311 ? -22.719 -2.609 -0.196 1 83 311 SER A O 1
ATOM 2456 N N . HIS A 1 312 ? -21.547 -0.715 -0.149 1 87.06 312 HIS A N 1
ATOM 2457 C CA . HIS A 1 312 ? -20.594 -1.278 0.806 1 87.06 312 HIS A CA 1
ATOM 2458 C C . HIS A 1 312 ? -20.969 -0.9 2.236 1 87.06 312 HIS A C 1
ATOM 2460 O O . HIS A 1 312 ? -20.5 -1.527 3.189 1 87.06 312 HIS A O 1
ATOM 2466 N N . ARG A 1 313 ? -21.812 0.066 2.383 1 87.31 313 ARG A N 1
ATOM 2467 C CA . ARG A 1 313 ? -22.062 0.625 3.705 1 87.31 313 ARG A CA 1
ATOM 2468 C C . ARG A 1 313 ? -22.656 -0.426 4.637 1 87.31 313 ARG A C 1
ATOM 2470 O O . ARG A 1 313 ? -22.188 -0.611 5.758 1 87.31 313 ARG A O 1
ATOM 2477 N N . LYS A 1 314 ? -23.656 -1.124 4.141 1 87.06 314 LYS A N 1
ATOM 2478 C CA . LYS A 1 314 ? -24.328 -2.123 4.977 1 87.06 314 LYS A CA 1
ATOM 2479 C C . LYS A 1 314 ? -23.359 -3.256 5.34 1 87.06 314 LYS A C 1
ATOM 2481 O O . LYS A 1 314 ? -23.328 -3.701 6.488 1 87.06 314 LYS A O 1
ATOM 2486 N N . GLY A 1 315 ? -22.625 -3.691 4.395 1 87.31 315 GLY A N 1
ATOM 2487 C CA . GLY A 1 315 ? -21.641 -4.73 4.652 1 87.31 315 GLY A CA 1
ATOM 2488 C C . GLY A 1 315 ? -20.562 -4.297 5.621 1 87.31 315 GLY A C 1
ATOM 2489 O O . GLY A 1 315 ? -20.125 -5.078 6.473 1 87.31 315 GLY A O 1
ATOM 2490 N N . ALA A 1 316 ? -20.203 -3.055 5.488 1 91.19 316 ALA A N 1
ATOM 2491 C CA . ALA A 1 316 ? -19.172 -2.508 6.355 1 91.19 316 ALA A CA 1
ATOM 2492 C C . ALA A 1 316 ? -19.641 -2.467 7.809 1 91.19 316 ALA A C 1
ATOM 2494 O O . ALA A 1 316 ? -18.875 -2.803 8.719 1 91.19 316 ALA A O 1
ATOM 2495 N N . GLU A 1 317 ? -20.844 -2.109 8.016 1 92.12 317 GLU A N 1
ATOM 2496 C CA . GLU A 1 317 ? -21.406 -2.076 9.359 1 92.12 317 GLU A CA 1
ATOM 2497 C C . GLU A 1 317 ? -21.469 -3.473 9.969 1 92.12 317 GLU A C 1
ATOM 2499 O O . GLU A 1 317 ? -21.109 -3.67 11.125 1 92.12 317 GLU A O 1
ATOM 2504 N N . ALA A 1 318 ? -21.875 -4.387 9.164 1 90.19 318 ALA A N 1
ATOM 2505 C CA . ALA A 1 318 ? -22.016 -5.762 9.641 1 90.19 318 ALA A CA 1
ATOM 2506 C C . ALA A 1 318 ? -20.672 -6.355 10.023 1 90.19 318 ALA A C 1
ATOM 2508 O O . ALA A 1 318 ? -20.531 -6.973 11.086 1 90.19 318 ALA A O 1
ATOM 2509 N N . VAL A 1 319 ? -19.703 -6.117 9.188 1 89.38 319 VAL A N 1
ATOM 2510 C CA . VAL A 1 319 ? -18.375 -6.68 9.422 1 89.38 319 VAL A CA 1
ATOM 2511 C C . VAL A 1 319 ? -17.75 -6.023 10.648 1 89.38 319 VAL A C 1
ATOM 2513 O O . VAL A 1 319 ? -17.078 -6.688 11.438 1 89.38 319 VAL A O 1
ATOM 2516 N N . THR A 1 320 ? -17.922 -4.742 10.812 1 93.31 320 THR A N 1
ATOM 2517 C CA . THR A 1 320 ? -17.391 -4.008 11.953 1 93.31 320 THR A CA 1
ATOM 2518 C C . THR A 1 320 ? -18 -4.52 13.258 1 93.31 320 THR A C 1
ATOM 2520 O O . THR A 1 320 ? -17.281 -4.746 14.227 1 93.31 320 THR A O 1
ATOM 2523 N N . GLN A 1 321 ? -19.266 -4.77 13.25 1 92.12 321 GLN A N 1
ATOM 2524 C CA . GLN A 1 321 ? -19.969 -5.254 14.438 1 92.12 321 GLN A CA 1
ATOM 2525 C C . GLN A 1 321 ? -19.438 -6.621 14.867 1 92.12 321 GLN A C 1
ATOM 2527 O O . GLN A 1 321 ? -19.312 -6.895 16.062 1 92.12 321 GLN A O 1
ATOM 2532 N N . ARG A 1 322 ? -19.016 -7.426 13.922 1 90.12 322 ARG A N 1
ATOM 2533 C CA . ARG A 1 322 ? -18.516 -8.766 14.203 1 90.12 322 ARG A CA 1
ATOM 2534 C C . ARG A 1 322 ? -17.125 -8.703 14.828 1 90.12 322 ARG A C 1
ATOM 2536 O O . ARG A 1 322 ? -16.672 -9.664 15.453 1 90.12 322 ARG A O 1
ATOM 2543 N N . GLN A 1 323 ? -16.5 -7.625 14.633 1 88.62 323 GLN A N 1
ATOM 2544 C CA . GLN A 1 323 ? -15.125 -7.523 15.094 1 88.62 323 GLN A CA 1
ATOM 2545 C C . GLN A 1 323 ? -15.039 -6.777 16.422 1 88.62 323 GLN A C 1
ATOM 2547 O O . GLN A 1 323 ? -14.016 -6.816 17.094 1 88.62 323 GLN A O 1
ATOM 2552 N N . GLU A 1 324 ? -16.047 -5.992 16.625 1 84.12 324 GLU A N 1
ATOM 2553 C CA . GLU A 1 324 ? -16.078 -5.242 17.875 1 84.12 324 GLU A CA 1
ATOM 2554 C C . GLU A 1 324 ? -16.312 -6.168 19.062 1 84.12 324 GLU A C 1
ATOM 2556 O O . GLU A 1 324 ? -16.953 -7.207 18.938 1 84.12 324 GLU A O 1
ATOM 2561 N N . MET B 1 1 ? 24.875 8.984 -32.656 1 29.16 1 MET B N 1
ATOM 2562 C CA . MET B 1 1 ? 23.641 9.688 -32.344 1 29.16 1 MET B CA 1
ATOM 2563 C C . MET B 1 1 ? 23.062 10.375 -33.594 1 29.16 1 MET B C 1
ATOM 2565 O O . MET B 1 1 ? 21.844 10.484 -33.719 1 29.16 1 MET B O 1
ATOM 2569 N N . SER B 1 2 ? 24.016 10.727 -34.438 1 40.69 2 SER B N 1
ATOM 2570 C CA . SER B 1 2 ? 23.766 11.5 -35.656 1 40.69 2 SER B CA 1
ATOM 2571 C C . SER B 1 2 ? 23.125 10.641 -36.75 1 40.69 2 SER B C 1
ATOM 2573 O O . SER B 1 2 ? 22.219 11.094 -37.438 1 40.69 2 SER B O 1
ATOM 2575 N N . ASN B 1 3 ? 23.641 9.43 -36.812 1 40.62 3 ASN B N 1
ATOM 2576 C CA . ASN B 1 3 ? 23.281 8.594 -37.938 1 40.62 3 ASN B CA 1
ATOM 2577 C C . ASN B 1 3 ? 21.938 7.902 -37.719 1 40.62 3 ASN B C 1
ATOM 2579 O O . ASN B 1 3 ? 21.281 7.492 -38.688 1 40.62 3 ASN B O 1
ATOM 2583 N N . ILE B 1 4 ? 21.609 7.559 -36.469 1 39.84 4 ILE B N 1
ATOM 2584 C CA . ILE B 1 4 ? 20.344 6.883 -36.219 1 39.84 4 ILE B CA 1
ATOM 2585 C C . ILE B 1 4 ? 19.188 7.871 -36.375 1 39.84 4 ILE B C 1
ATOM 2587 O O . ILE B 1 4 ? 18.156 7.535 -36.969 1 39.84 4 ILE B O 1
ATOM 2591 N N . LEU B 1 5 ? 19.359 9.18 -36 1 39.12 5 LEU B N 1
ATOM 2592 C CA . LEU B 1 5 ? 18.375 10.219 -36.281 1 39.12 5 LEU B CA 1
ATOM 2593 C C . LEU B 1 5 ? 18.25 10.43 -37.812 1 39.12 5 LEU B C 1
ATOM 2595 O O . LEU B 1 5 ? 17.141 10.633 -38.312 1 39.12 5 LEU B O 1
ATOM 2599 N N . GLY B 1 6 ? 19.328 10.281 -38.406 1 41.72 6 GLY B N 1
ATOM 2600 C CA . GLY B 1 6 ? 19.328 10.438 -39.844 1 41.72 6 GLY B CA 1
ATOM 2601 C C . GLY B 1 6 ? 18.531 9.359 -40.562 1 41.72 6 GLY B C 1
ATOM 2602 O O . GLY B 1 6 ? 17.812 9.633 -41.531 1 41.72 6 GLY B O 1
ATOM 2603 N N . GLY B 1 7 ? 18.703 8.195 -40.094 1 43.94 7 GLY B N 1
ATOM 2604 C CA . GLY B 1 7 ? 17.984 7.098 -40.688 1 43.94 7 GLY B CA 1
ATOM 2605 C C . GLY B 1 7 ? 16.5 7.125 -40.406 1 43.94 7 GLY B C 1
ATOM 2606 O O . GLY B 1 7 ? 15.688 6.812 -41.281 1 43.94 7 GLY B O 1
ATOM 2607 N N . ALA B 1 8 ? 16.078 7.418 -39.125 1 40.59 8 ALA B N 1
ATOM 2608 C CA . ALA B 1 8 ? 14.664 7.605 -38.812 1 40.59 8 ALA B CA 1
ATOM 2609 C C . ALA B 1 8 ? 14.07 8.766 -39.625 1 40.59 8 ALA B C 1
ATOM 2611 O O . ALA B 1 8 ? 12.953 8.672 -40.125 1 40.59 8 ALA B O 1
ATOM 2612 N N . LEU B 1 9 ? 14.852 9.828 -39.781 1 41.56 9 LEU B N 1
ATOM 2613 C CA . LEU B 1 9 ? 14.43 10.93 -40.625 1 41.56 9 LEU B CA 1
ATOM 2614 C C . LEU B 1 9 ? 14.383 10.492 -42.094 1 41.56 9 LEU B C 1
ATOM 2616 O O . LEU B 1 9 ? 13.516 10.938 -42.844 1 41.56 9 LEU B O 1
ATOM 2620 N N . LYS B 1 10 ? 15.273 9.648 -42.5 1 45.69 10 LYS B N 1
ATOM 2621 C CA . LYS B 1 10 ? 15.258 9.172 -43.875 1 45.69 10 LYS B CA 1
ATOM 2622 C C . LYS B 1 10 ? 14.078 8.242 -44.125 1 45.69 10 LYS B C 1
ATOM 2624 O O . LYS B 1 10 ? 13.438 8.312 -45.188 1 45.69 10 LYS B O 1
ATOM 2629 N N . VAL B 1 11 ? 13.922 7.199 -43.219 1 43.97 11 VAL B N 1
ATOM 2630 C CA . VAL B 1 11 ? 12.711 6.398 -43.344 1 43.97 11 VAL B CA 1
ATOM 2631 C C . VAL B 1 11 ? 11.484 7.301 -43.25 1 43.97 11 VAL B C 1
ATOM 2633 O O . VAL B 1 11 ? 10.508 7.121 -43.969 1 43.97 11 VAL B O 1
ATOM 2636 N N . TYR B 1 12 ? 11.523 8.305 -42.281 1 39.34 12 TYR B N 1
ATOM 2637 C CA . TYR B 1 12 ? 10.5 9.344 -42.312 1 39.34 12 TYR B CA 1
ATOM 2638 C C . TYR B 1 12 ? 10.492 10.078 -43.656 1 39.34 12 TYR B C 1
ATOM 2640 O O . TYR B 1 12 ? 9.43 10.398 -44.188 1 39.34 12 TYR B O 1
ATOM 2648 N N . SER B 1 13 ? 11.641 10.32 -44.062 1 38.03 13 SER B N 1
ATOM 2649 C CA . SER B 1 13 ? 11.719 11.023 -45.344 1 38.03 13 SER B CA 1
ATOM 2650 C C . SER B 1 13 ? 11.266 10.125 -46.5 1 38.03 13 SER B C 1
ATOM 2652 O O . SER B 1 13 ? 10.68 10.609 -47.469 1 38.03 13 SER B O 1
ATOM 2654 N N . ARG B 1 14 ? 11.773 8.914 -46.688 1 40.22 14 ARG B N 1
ATOM 2655 C CA . ARG B 1 14 ? 11.336 8.094 -47.812 1 40.22 14 ARG B CA 1
ATOM 2656 C C . ARG B 1 14 ? 9.867 7.727 -47.688 1 40.22 14 ARG B C 1
ATOM 2658 O O . ARG B 1 14 ? 9.172 7.574 -48.688 1 40.22 14 ARG B O 1
ATOM 2665 N N . ASN B 1 15 ? 9.477 7.051 -46.562 1 31.89 15 ASN B N 1
ATOM 2666 C CA . ASN B 1 15 ? 8.047 6.832 -46.375 1 31.89 15 ASN B CA 1
ATOM 2667 C C . ASN B 1 15 ? 7.352 8.094 -45.875 1 31.89 15 ASN B C 1
ATOM 2669 O O . ASN B 1 15 ? 6.906 8.156 -44.719 1 31.89 15 ASN B O 1
ATOM 2673 N N . LYS B 1 16 ? 7.758 9.289 -46.219 1 39.16 16 LYS B N 1
ATOM 2674 C CA . LYS B 1 16 ? 6.934 10.492 -46.25 1 39.16 16 LYS B CA 1
ATOM 2675 C C . LYS B 1 16 ? 5.535 10.195 -46.781 1 39.16 16 LYS B C 1
ATOM 2677 O O . LYS B 1 16 ? 5.238 10.484 -47.938 1 39.16 16 LYS B O 1
ATOM 2682 N N . ARG B 1 17 ? 5.125 9 -46.688 1 38.12 17 ARG B N 1
ATOM 2683 C CA . ARG B 1 17 ? 3.688 8.945 -46.938 1 38.12 17 ARG B CA 1
ATOM 2684 C C . ARG B 1 17 ? 2.951 10.031 -46.188 1 38.12 17 ARG B C 1
ATOM 2686 O O . ARG B 1 17 ? 3.422 10.492 -45.125 1 38.12 17 ARG B O 1
ATOM 2693 N N . ARG B 1 18 ? 1.734 10.68 -46.719 1 39.12 18 ARG B N 1
ATOM 2694 C CA . ARG B 1 18 ? 0.907 11.867 -46.562 1 39.12 18 ARG B CA 1
ATOM 2695 C C . ARG B 1 18 ? 0.46 12.008 -45.094 1 39.12 18 ARG B C 1
ATOM 2697 O O . ARG B 1 18 ? -0.512 11.383 -44.688 1 39.12 18 ARG B O 1
ATOM 2704 N N . ILE B 1 19 ? 1.366 11.93 -44.25 1 42.03 19 ILE B N 1
ATOM 2705 C CA . ILE B 1 19 ? 0.707 12.438 -43.031 1 42.03 19 ILE B CA 1
ATOM 2706 C C . ILE B 1 19 ? -0.006 13.75 -43.344 1 42.03 19 ILE B C 1
ATOM 2708 O O . ILE B 1 19 ? 0.608 14.688 -43.875 1 42.03 19 ILE B O 1
ATOM 2712 N N . ASP B 1 20 ? -1.284 13.68 -43.625 1 44.59 20 ASP B N 1
ATOM 2713 C CA . ASP B 1 20 ? -2.148 14.82 -43.906 1 44.59 20 ASP B CA 1
ATOM 2714 C C . ASP B 1 20 ? -1.814 16 -43 1 44.59 20 ASP B C 1
ATOM 2716 O O . ASP B 1 20 ? -1.782 15.859 -41.781 1 44.59 20 ASP B O 1
ATOM 2720 N N . PRO B 1 21 ? -1.059 16.969 -43.562 1 49.03 21 PRO B N 1
ATOM 2721 C CA . PRO B 1 21 ? -0.76 18.188 -42.781 1 49.03 21 PRO B CA 1
ATOM 2722 C C . PRO B 1 21 ? -1.882 18.562 -41.812 1 49.03 21 PRO B C 1
ATOM 2724 O O . PRO B 1 21 ? -1.618 19.094 -40.75 1 49.03 21 PRO B O 1
ATOM 2727 N N . HIS B 1 22 ? -2.982 18.172 -42.25 1 51.25 22 HIS B N 1
ATOM 2728 C CA . HIS B 1 22 ? -4.121 18.469 -41.375 1 51.25 22 HIS B CA 1
ATOM 2729 C C . HIS B 1 22 ? -4.09 17.625 -40.125 1 51.25 22 HIS B C 1
ATOM 2731 O O . HIS B 1 22 ? -4.43 18.109 -39.031 1 51.25 22 HIS B O 1
ATOM 2737 N N . LEU B 1 23 ? -3.605 16.406 -40.281 1 53.84 23 LEU B N 1
ATOM 2738 C CA . LEU B 1 23 ? -3.523 15.547 -39.094 1 53.84 23 LEU B CA 1
ATOM 2739 C C . LEU B 1 23 ? -2.371 15.969 -38.188 1 53.84 23 LEU B C 1
ATOM 2741 O O . LEU B 1 23 ? -2.492 15.922 -36.969 1 53.84 23 LEU B O 1
ATOM 2745 N N . ALA B 1 24 ? -1.334 16.344 -38.812 1 50.62 24 ALA B N 1
ATOM 2746 C CA . ALA B 1 24 ? -0.206 16.859 -38.031 1 50.62 24 ALA B CA 1
ATOM 2747 C C . ALA B 1 24 ? -0.59 18.125 -37.281 1 50.62 24 ALA B C 1
ATOM 2749 O O . ALA B 1 24 ? -0.231 18.297 -36.125 1 50.62 24 ALA B O 1
ATOM 2750 N N . ILE B 1 25 ? -1.273 18.984 -38.062 1 50.91 25 ILE B N 1
ATOM 2751 C CA . ILE B 1 25 ? -1.729 20.203 -37.438 1 50.91 25 ILE B CA 1
ATOM 2752 C C . ILE B 1 25 ? -2.725 19.875 -36.312 1 50.91 25 ILE B C 1
ATOM 2754 O O . ILE B 1 25 ? -2.666 20.469 -35.219 1 50.91 25 ILE B O 1
ATOM 2758 N N . LEU B 1 26 ? -3.518 18.906 -36.562 1 51.5 26 LEU B N 1
ATOM 2759 C CA . LEU B 1 26 ? -4.473 18.5 -35.531 1 51.5 26 LEU B CA 1
ATOM 2760 C C . LEU B 1 26 ? -3.75 17.906 -34.312 1 51.5 26 LEU B C 1
ATOM 2762 O O . LEU B 1 26 ? -4.113 18.203 -33.188 1 51.5 26 LEU B O 1
ATOM 2766 N N . GLY B 1 27 ? -2.834 17.156 -34.625 1 52.59 27 GLY B N 1
ATOM 2767 C CA . GLY B 1 27 ? -2.041 16.609 -33.531 1 52.59 27 GLY B CA 1
ATOM 2768 C C . GLY B 1 27 ? -1.316 17.672 -32.719 1 52.59 27 GLY B C 1
ATOM 2769 O O . GLY B 1 27 ? -1.3 17.609 -31.484 1 52.59 27 GLY B O 1
ATOM 2770 N N . LEU B 1 28 ? -0.736 18.531 -33.5 1 54.25 28 LEU B N 1
ATOM 2771 C CA . LEU B 1 28 ? -0.037 19.625 -32.844 1 54.25 28 LEU B CA 1
ATOM 2772 C C . LEU B 1 28 ? -1.007 20.469 -32 1 54.25 28 LEU B C 1
ATOM 2774 O O . LEU B 1 28 ? -0.684 20.891 -30.906 1 54.25 28 LEU B O 1
ATOM 2778 N N . CYS B 1 29 ? -2.117 20.734 -32.625 1 51.78 29 CYS B N 1
ATOM 2779 C CA . CYS B 1 29 ? -3.117 21.547 -31.922 1 51.78 29 CYS B CA 1
ATOM 2780 C C . CYS B 1 29 ? -3.627 20.812 -30.688 1 51.78 29 CYS B C 1
ATOM 2782 O O . CYS B 1 29 ? -3.811 21.438 -29.625 1 51.78 29 CYS B O 1
ATOM 2784 N N . LEU B 1 30 ? -3.799 19.578 -30.859 1 51.56 30 LEU B N 1
ATOM 2785 C CA . LEU B 1 30 ? -4.273 18.812 -29.719 1 51.56 30 LEU B CA 1
ATOM 2786 C C . LEU B 1 30 ? -3.213 18.75 -28.625 1 51.56 30 LEU B C 1
ATOM 2788 O O . LEU B 1 30 ? -3.535 18.844 -27.438 1 51.56 30 LEU B O 1
ATOM 2792 N N . THR B 1 31 ? -2.078 18.609 -29.125 1 56.47 31 THR B N 1
ATOM 2793 C CA . THR B 1 31 ? -0.969 18.625 -28.172 1 56.47 31 THR B CA 1
ATOM 2794 C C . THR B 1 31 ? -0.833 19.984 -27.516 1 56.47 31 THR B C 1
ATOM 2796 O O . THR B 1 31 ? -0.587 20.078 -26.297 1 56.47 31 THR B O 1
ATOM 2799 N N . ALA B 1 32 ? -0.976 20.969 -28.391 1 55.38 32 ALA B N 1
ATOM 2800 C CA . ALA B 1 32 ? -0.906 22.312 -27.844 1 55.38 32 ALA B CA 1
ATOM 2801 C C . ALA B 1 32 ? -2.039 22.562 -26.844 1 55.38 32 ALA B C 1
ATOM 2803 O O . ALA B 1 32 ? -1.828 23.172 -25.797 1 55.38 32 ALA B O 1
ATOM 2804 N N . LYS B 1 33 ? -3.215 22.172 -27.234 1 52.41 33 LYS B N 1
ATOM 2805 C CA . LYS B 1 33 ? -4.367 22.328 -26.344 1 52.41 33 LYS B CA 1
ATOM 2806 C C . LYS B 1 33 ? -4.156 21.562 -25.031 1 52.41 33 LYS B C 1
ATOM 2808 O O . LYS B 1 33 ? -4.531 22.047 -23.969 1 52.41 33 LYS B O 1
ATOM 2813 N N . PHE B 1 34 ? -3.689 20.469 -25.281 1 52.97 34 PHE B N 1
ATOM 2814 C CA . PHE B 1 34 ? -3.352 19.688 -24.094 1 52.97 34 PHE B CA 1
ATOM 2815 C C . PHE B 1 34 ? -2.352 20.438 -23.219 1 52.97 34 PHE B C 1
ATOM 2817 O O . PHE B 1 34 ? -2.543 20.547 -22 1 52.97 34 PHE B O 1
ATOM 2824 N N . PHE B 1 35 ? -1.37 20.953 -23.812 1 59.31 35 PHE B N 1
ATOM 2825 C CA . PHE B 1 35 ? -0.357 21.688 -23.078 1 59.31 35 PHE B CA 1
ATOM 2826 C C . PHE B 1 35 ? -0.947 22.953 -22.469 1 59.31 35 PHE B C 1
ATOM 2828 O O . PHE B 1 35 ? -0.623 23.328 -21.344 1 59.31 35 PHE B O 1
ATOM 2835 N N . PHE B 1 36 ? -1.79 23.531 -23.234 1 54.88 36 PHE B N 1
ATOM 2836 C CA . PHE B 1 36 ? -2.402 24.766 -22.734 1 54.88 36 PHE B CA 1
ATOM 2837 C C . PHE B 1 36 ? -3.309 24.469 -21.547 1 54.88 36 PHE B C 1
ATOM 2839 O O . PHE B 1 36 ? -3.295 25.203 -20.547 1 54.88 36 PHE B O 1
ATOM 2846 N N . ARG B 1 37 ? -4.125 23.453 -21.672 1 53.19 37 ARG B N 1
ATOM 2847 C CA . ARG B 1 37 ? -5.023 23.109 -20.562 1 53.19 37 ARG B CA 1
ATOM 2848 C C . ARG B 1 37 ? -4.234 22.75 -19.312 1 53.19 37 ARG B C 1
ATOM 2850 O O . ARG B 1 37 ? -4.609 23.125 -18.203 1 53.19 37 ARG B O 1
ATOM 2857 N N . ARG B 1 38 ? -3.203 22.141 -19.578 1 60.59 38 ARG B N 1
ATOM 2858 C CA . ARG B 1 38 ? -2.379 21.75 -18.438 1 60.59 38 ARG B CA 1
ATOM 2859 C C . ARG B 1 38 ? -1.623 22.938 -17.859 1 60.59 38 ARG B C 1
ATOM 2861 O O . ARG B 1 38 ? -1.476 23.062 -16.656 1 60.59 38 ARG B O 1
ATOM 2868 N N . ALA B 1 39 ? -1.228 23.766 -18.781 1 60.66 39 ALA B N 1
ATOM 2869 C CA . ALA B 1 39 ? -0.596 24.984 -18.312 1 60.66 39 ALA B CA 1
ATOM 2870 C C . ALA B 1 39 ? -1.586 25.859 -17.531 1 60.66 39 ALA B C 1
ATOM 2872 O O . ALA B 1 39 ? -1.241 26.438 -16.5 1 60.66 39 ALA B O 1
ATOM 2873 N N . LYS B 1 40 ? -2.688 25.906 -18.016 1 54.22 40 LYS B N 1
ATOM 2874 C CA . LYS B 1 40 ? -3.729 26.656 -17.312 1 54.22 40 LYS B CA 1
ATOM 2875 C C . LYS B 1 40 ? -4 26.062 -15.938 1 54.22 40 LYS B C 1
ATOM 2877 O O . LYS B 1 40 ? -4.207 26.812 -14.969 1 54.22 40 LYS B O 1
ATOM 2882 N N . ALA B 1 41 ? -4.031 24.797 -15.875 1 59.72 41 ALA B N 1
ATOM 2883 C CA . ALA B 1 41 ? -4.23 24.156 -14.578 1 59.72 41 ALA B CA 1
ATOM 2884 C C . ALA B 1 41 ? -3.104 24.516 -13.609 1 59.72 41 ALA B C 1
ATOM 2886 O O . ALA B 1 41 ? -3.354 24.828 -12.445 1 59.72 41 ALA B O 1
ATOM 2887 N N . ILE B 1 42 ? -2.002 24.641 -14.273 1 62.44 42 ILE B N 1
ATOM 2888 C CA . ILE B 1 42 ? -0.85 25 -13.445 1 62.44 42 ILE B CA 1
ATOM 2889 C C . ILE B 1 42 ? -0.928 26.469 -13.047 1 62.44 42 ILE B C 1
ATOM 2891 O O . ILE B 1 42 ? -0.723 26.812 -11.883 1 62.44 42 ILE B O 1
ATOM 2895 N N . ILE B 1 43 ? -1.265 27.219 -13.969 1 59.59 43 ILE B N 1
ATOM 2896 C CA . ILE B 1 43 ? -1.353 28.656 -13.719 1 59.59 43 ILE B CA 1
ATOM 2897 C C . ILE B 1 43 ? -2.48 28.938 -12.727 1 59.59 43 ILE B C 1
ATOM 2899 O O . ILE B 1 43 ? -2.342 29.781 -11.844 1 59.59 43 ILE B O 1
ATOM 2903 N N . SER B 1 44 ? -3.492 28.219 -12.844 1 57.19 44 SER B N 1
ATOM 2904 C CA . SER B 1 44 ? -4.605 28.406 -11.914 1 57.19 44 SER B CA 1
ATOM 2905 C C . SER B 1 44 ? -4.203 28.047 -10.492 1 57.19 44 SER B C 1
ATOM 2907 O O . SER B 1 44 ? -4.656 28.672 -9.531 1 57.19 44 SER B O 1
ATOM 2909 N N . THR B 1 45 ? -3.328 27.156 -10.508 1 62.94 45 THR B N 1
ATOM 2910 C CA . THR B 1 45 ? -2.861 26.781 -9.18 1 62.94 45 THR B CA 1
ATOM 2911 C C . THR B 1 45 ? -1.953 27.875 -8.602 1 62.94 45 THR B C 1
ATOM 2913 O O . THR B 1 45 ? -1.908 28.062 -7.383 1 62.94 45 THR B O 1
ATOM 2916 N N . LEU B 1 46 ? -1.338 28.594 -9.547 1 65.62 46 LEU B N 1
ATOM 2917 C CA . LEU B 1 46 ? -0.443 29.656 -9.086 1 65.62 46 LEU B CA 1
ATOM 2918 C C . LEU B 1 46 ? -1.233 30.812 -8.492 1 65.62 46 LEU B C 1
ATOM 2920 O O . LEU B 1 46 ? -0.754 31.5 -7.59 1 65.62 46 LEU B O 1
ATOM 2924 N N . SER B 1 47 ? -2.393 30.969 -8.961 1 68.38 47 SER B N 1
ATOM 2925 C CA . SER B 1 47 ? -3.186 32.125 -8.547 1 68.38 47 SER B CA 1
ATOM 2926 C C . SER B 1 47 ? -4.059 31.781 -7.34 1 68.38 47 SER B C 1
ATOM 2928 O O . SER B 1 47 ? -4.75 32.656 -6.809 1 68.38 47 SER B O 1
ATOM 2930 N N . LEU B 1 48 ? -3.924 30.688 -6.934 1 77.31 48 LEU B N 1
ATOM 2931 C CA . LEU B 1 48 ? -4.773 30.297 -5.812 1 77.31 48 LEU B CA 1
ATOM 2932 C C . LEU B 1 48 ? -4.281 30.922 -4.512 1 77.31 48 LEU B C 1
ATOM 2934 O O . LEU B 1 48 ? -3.076 30.953 -4.25 1 77.31 48 LEU B O 1
ATOM 2938 N N . GLN B 1 49 ? -5.195 31.609 -3.861 1 83.69 49 GLN B N 1
ATOM 2939 C CA . GLN B 1 49 ? -4.859 32.188 -2.568 1 83.69 49 GLN B CA 1
ATOM 2940 C C . GLN B 1 49 ? -4.793 31.125 -1.481 1 83.69 49 GLN B C 1
ATOM 2942 O O . GLN B 1 49 ? -5.543 30.141 -1.521 1 83.69 49 GLN B O 1
ATOM 2947 N N . GLN B 1 50 ? -3.914 31.375 -0.52 1 89.06 50 GLN B N 1
ATOM 2948 C CA . GLN B 1 50 ? -3.779 30.453 0.6 1 89.06 50 GLN B CA 1
ATOM 2949 C C . GLN B 1 50 ? -5.039 30.438 1.462 1 89.06 50 GLN B C 1
ATOM 2951 O O . GLN B 1 50 ? -5.688 31.469 1.63 1 89.06 50 GLN B O 1
ATOM 2956 N N . VAL B 1 51 ? -5.391 29.359 1.86 1 91.94 51 VAL B N 1
ATOM 2957 C CA . VAL B 1 51 ? -6.488 29.203 2.811 1 91.94 51 VAL B CA 1
ATOM 2958 C C . VAL B 1 51 ? -6.082 29.766 4.168 1 91.94 51 VAL B C 1
ATOM 2960 O O . VAL B 1 51 ? -4.906 29.719 4.543 1 91.94 51 VAL B O 1
ATOM 2963 N N . ASP B 1 52 ? -7.051 30.406 4.801 1 95.25 52 ASP B N 1
ATOM 2964 C CA . ASP B 1 52 ? -6.805 30.844 6.168 1 95.25 52 ASP B CA 1
ATOM 2965 C C . ASP B 1 52 ? -6.82 29.672 7.137 1 95.25 52 ASP B C 1
ATOM 2967 O O . ASP B 1 52 ? -7.832 29.406 7.789 1 95.25 52 ASP B O 1
ATOM 2971 N N . VAL B 1 53 ? -5.711 29.094 7.359 1 96.75 53 VAL B N 1
ATOM 2972 C CA . VAL B 1 53 ? -5.535 27.859 8.102 1 96.75 53 VAL B CA 1
ATOM 2973 C C . VAL B 1 53 ? -5.938 28.062 9.562 1 96.75 53 VAL B C 1
ATOM 2975 O O . VAL B 1 53 ? -6.621 27.219 10.148 1 96.75 53 VAL B O 1
ATOM 2978 N N . ALA B 1 54 ? -5.543 29.188 10.133 1 96.69 54 ALA B N 1
ATOM 2979 C CA . ALA B 1 54 ? -5.816 29.484 11.531 1 96.69 54 ALA B CA 1
ATOM 2980 C C . ALA B 1 54 ? -7.32 29.547 11.805 1 96.69 54 ALA B C 1
ATOM 2982 O O . ALA B 1 54 ? -7.797 28.984 12.797 1 96.69 54 ALA B O 1
ATOM 2983 N N . ASN B 1 55 ? -8.031 30.141 10.945 1 95.69 55 ASN B N 1
ATOM 2984 C CA . ASN B 1 55 ? -9.477 30.266 11.102 1 95.69 55 ASN B CA 1
ATOM 2985 C C . ASN B 1 55 ? -10.195 28.969 10.758 1 95.69 55 ASN B C 1
ATOM 2987 O O . ASN B 1 55 ? -11.18 28.609 11.406 1 95.69 55 ASN B O 1
ATOM 2991 N N . ARG B 1 56 ? -9.727 28.266 9.836 1 95.25 56 ARG B N 1
ATOM 2992 C CA . ARG B 1 56 ? -10.414 27.078 9.336 1 95.25 56 ARG B CA 1
ATOM 2993 C C . ARG B 1 56 ? -10.273 25.922 10.305 1 95.25 56 ARG B C 1
ATOM 2995 O O . ARG B 1 56 ? -11.227 25.172 10.539 1 95.25 56 ARG B O 1
ATOM 3002 N N . TYR B 1 57 ? -9.086 25.797 10.859 1 96.75 57 TYR B N 1
ATOM 3003 C CA . TYR B 1 57 ? -8.828 24.594 11.648 1 96.75 57 TYR B CA 1
ATOM 3004 C C . TYR B 1 57 ? -8.719 24.938 13.125 1 96.75 57 TYR B C 1
ATOM 3006 O O . TYR B 1 57 ? -8.516 24.047 13.961 1 96.75 57 TYR B O 1
ATOM 3014 N N . GLY B 1 58 ? -8.836 26.172 13.477 1 95.25 58 GLY B N 1
ATOM 3015 C CA . GLY B 1 58 ? -8.961 26.578 14.867 1 95.25 58 GLY B CA 1
ATOM 3016 C C . GLY B 1 58 ? -7.625 26.859 15.531 1 95.25 58 GLY B C 1
ATOM 3017 O O . GLY B 1 58 ? -7.102 26.016 16.266 1 95.25 58 GLY B O 1
ATOM 3018 N N . LYS B 1 59 ? -7.203 28.141 15.375 1 94.75 59 LYS B N 1
ATOM 3019 C CA . LYS B 1 59 ? -6.023 28.594 16.109 1 94.75 59 LYS B CA 1
ATOM 3020 C C . LYS B 1 59 ? -6.148 28.297 17.594 1 94.75 59 LYS B C 1
ATOM 3022 O O . LYS B 1 59 ? -7.23 28.422 18.172 1 94.75 59 LYS B O 1
ATOM 3027 N N . GLY B 1 60 ? -4.992 27.828 18.203 1 95.81 60 GLY B N 1
ATOM 3028 C CA . GLY B 1 60 ? -5.02 27.484 19.609 1 95.81 60 GLY B CA 1
ATOM 3029 C C . GLY B 1 60 ? -5.16 25.984 19.859 1 95.81 60 GLY B C 1
ATOM 3030 O O . GLY B 1 60 ? -4.836 25.5 20.938 1 95.81 60 GLY B O 1
ATOM 3031 N N . SER B 1 61 ? -5.73 25.281 18.906 1 97.44 61 SER B N 1
ATOM 3032 C CA . SER B 1 61 ? -5.773 23.828 18.984 1 97.44 61 SER B CA 1
ATOM 3033 C C . SER B 1 61 ? -4.406 23.219 18.703 1 97.44 61 SER B C 1
ATOM 3035 O O . SER B 1 61 ? -3.412 23.938 18.578 1 97.44 61 SER B O 1
ATOM 3037 N N . TYR B 1 62 ? -4.379 21.938 18.656 1 98.44 62 TYR B N 1
ATOM 3038 C CA . TYR B 1 62 ? -3.09 21.266 18.5 1 98.44 62 TYR B CA 1
ATOM 3039 C C . TYR B 1 62 ? -2.928 20.734 17.078 1 98.44 62 TYR B C 1
ATOM 3041 O O . TYR B 1 62 ? -3.879 20.219 16.484 1 98.44 62 TYR B O 1
ATOM 3049 N N . ALA B 1 63 ? -1.733 20.906 16.547 1 98.81 63 ALA B N 1
ATOM 3050 C CA . ALA B 1 63 ? -1.276 20.188 15.367 1 98.81 63 ALA B CA 1
ATOM 3051 C C . ALA B 1 63 ? -0.32 19.047 15.742 1 98.81 63 ALA B C 1
ATOM 3053 O O . ALA B 1 63 ? 0.671 19.281 16.438 1 98.81 63 ALA B O 1
ATOM 3054 N N . LEU B 1 64 ? -0.697 17.875 15.352 1 98.88 64 LEU B N 1
ATOM 3055 C CA . LEU B 1 64 ? 0.154 16.703 15.555 1 98.88 64 LEU B CA 1
ATOM 3056 C C . LEU B 1 64 ? 0.968 16.406 14.305 1 98.88 64 LEU B C 1
ATOM 3058 O O . LEU B 1 64 ? 0.405 16.219 13.219 1 98.88 64 LEU B O 1
ATOM 3062 N N . ILE B 1 65 ? 2.303 16.359 14.445 1 98.94 65 ILE B N 1
ATOM 3063 C CA . ILE B 1 65 ? 3.188 16.156 13.305 1 98.94 65 ILE B CA 1
ATOM 3064 C C . ILE B 1 65 ? 4.121 14.984 13.57 1 98.94 65 ILE B C 1
ATOM 3066 O O . ILE B 1 65 ? 4.922 15.023 14.516 1 98.94 65 ILE B O 1
ATOM 3070 N N . THR B 1 66 ? 4.031 13.945 12.766 1 98.75 66 THR B N 1
ATOM 3071 C CA . THR B 1 66 ? 5.004 12.859 12.844 1 98.75 66 THR B CA 1
ATOM 3072 C C . THR B 1 66 ? 6.242 13.188 12.016 1 98.75 66 THR B C 1
ATOM 3074 O O . THR B 1 66 ? 6.141 13.781 10.938 1 98.75 66 THR B O 1
ATOM 3077 N N . GLY B 1 67 ? 7.41 12.812 12.531 1 98.12 67 GLY B N 1
ATOM 3078 C CA . GLY B 1 67 ? 8.633 13.227 11.867 1 98.12 67 GLY B CA 1
ATOM 3079 C C . GLY B 1 67 ? 8.836 14.734 11.867 1 98.12 67 GLY B C 1
ATOM 3080 O O . GLY B 1 67 ? 9.25 15.305 10.852 1 98.12 67 GLY B O 1
ATOM 3081 N N . GLY B 1 68 ? 8.508 15.328 12.938 1 98.25 68 GLY B N 1
ATOM 3082 C CA . GLY B 1 68 ? 8.43 16.781 12.953 1 98.25 68 GLY B CA 1
ATOM 3083 C C . GLY B 1 68 ? 9.727 17.438 13.375 1 98.25 68 GLY B C 1
ATOM 3084 O O . GLY B 1 68 ? 9.82 18.672 13.406 1 98.25 68 GLY B O 1
ATOM 3085 N N . ALA B 1 69 ? 10.742 16.672 13.648 1 97.38 69 ALA B N 1
ATOM 3086 C CA . ALA B 1 69 ? 11.984 17.25 14.172 1 97.38 69 ALA B CA 1
ATOM 3087 C C . ALA B 1 69 ? 12.922 17.641 13.039 1 97.38 69 ALA B C 1
ATOM 3089 O O . ALA B 1 69 ? 13.898 18.359 13.258 1 97.38 69 ALA B O 1
ATOM 3090 N N . GLY B 1 70 ? 12.625 17.188 11.82 1 95.94 70 GLY B N 1
ATOM 3091 C CA . GLY B 1 70 ? 13.484 17.531 10.695 1 95.94 70 GLY B CA 1
ATOM 3092 C C . GLY B 1 70 ? 12.734 17.609 9.383 1 95.94 70 GLY B C 1
ATOM 3093 O O . GLY B 1 70 ? 11.539 17.312 9.32 1 95.94 70 GLY B O 1
ATOM 3094 N N . GLY B 1 71 ? 13.43 18.156 8.438 1 96.38 71 GLY B N 1
ATOM 3095 C CA . GLY B 1 71 ? 12.953 18.141 7.062 1 96.38 71 GLY B CA 1
ATOM 3096 C C . GLY B 1 71 ? 11.633 18.875 6.879 1 96.38 71 GLY B C 1
ATOM 3097 O O . GLY B 1 71 ? 11.461 19.984 7.363 1 96.38 71 GLY B O 1
ATOM 3098 N N . ILE B 1 72 ? 10.773 18.234 6.148 1 97.88 72 ILE B N 1
ATOM 3099 C CA . ILE B 1 72 ? 9.484 18.812 5.797 1 97.88 72 ILE B CA 1
ATOM 3100 C C . ILE B 1 72 ? 8.625 18.953 7.051 1 97.88 72 ILE B C 1
ATOM 3102 O O . ILE B 1 72 ? 7.945 19.969 7.242 1 97.88 72 ILE B O 1
ATOM 3106 N N . GLY B 1 73 ? 8.68 17.969 7.93 1 98.56 73 GLY B N 1
ATOM 3107 C CA . GLY B 1 73 ? 7.914 18 9.164 1 98.56 73 GLY B CA 1
ATOM 3108 C C . GLY B 1 73 ? 8.266 19.172 10.062 1 98.56 73 GLY B C 1
ATOM 3109 O O . GLY B 1 73 ? 7.379 19.797 10.648 1 98.56 73 GLY B O 1
ATOM 3110 N N . ARG B 1 74 ? 9.5 19.422 10.102 1 98.5 74 ARG B N 1
ATOM 3111 C CA . ARG B 1 74 ? 9.961 20.562 10.898 1 98.5 74 ARG B CA 1
ATOM 3112 C C . ARG B 1 74 ? 9.414 21.875 10.344 1 98.5 74 ARG B C 1
ATOM 3114 O O . ARG B 1 74 ? 9.016 22.75 11.102 1 98.5 74 ARG B O 1
ATOM 3121 N N . GLU B 1 75 ? 9.461 22.016 9.055 1 98.5 75 GLU B N 1
ATOM 3122 C CA . GLU B 1 75 ? 8.953 23.234 8.43 1 98.5 75 GLU B CA 1
ATOM 3123 C C . GLU B 1 75 ? 7.453 23.391 8.672 1 98.5 75 GLU B C 1
ATOM 3125 O O . GLU B 1 75 ? 6.969 24.5 8.891 1 98.5 75 GLU B O 1
ATOM 3130 N N . PHE B 1 76 ? 6.711 22.312 8.641 1 98.75 76 PHE B N 1
ATOM 3131 C CA . PHE B 1 76 ? 5.297 22.359 8.984 1 98.75 76 PHE B CA 1
ATOM 3132 C C . PHE B 1 76 ? 5.105 22.828 10.422 1 98.75 76 PHE B C 1
ATOM 3134 O O . PHE B 1 76 ? 4.234 23.656 10.703 1 98.75 76 PHE B O 1
ATOM 3141 N N . ALA B 1 77 ? 5.918 22.281 11.289 1 98.69 77 ALA B N 1
ATOM 3142 C CA . ALA B 1 77 ? 5.82 22.625 12.703 1 98.69 77 ALA B CA 1
ATOM 3143 C C . ALA B 1 77 ? 6.039 24.125 12.914 1 98.69 77 ALA B C 1
ATOM 3145 O O . ALA B 1 77 ? 5.242 24.781 13.586 1 98.69 77 ALA B O 1
ATOM 3146 N N . LEU B 1 78 ? 7.066 24.656 12.312 1 98.62 78 LEU B N 1
ATOM 3147 C CA . LEU B 1 78 ? 7.395 26.078 12.453 1 98.62 78 LEU B CA 1
ATOM 3148 C C . LEU B 1 78 ? 6.305 26.953 11.844 1 98.62 78 LEU B C 1
ATOM 3150 O O . LEU B 1 78 ? 5.91 27.953 12.438 1 98.62 78 LEU B O 1
ATOM 3154 N N . ASP B 1 79 ? 5.852 26.578 10.703 1 98.44 79 ASP B N 1
ATOM 3155 C CA . ASP B 1 79 ? 4.824 27.344 10.016 1 98.44 79 ASP B CA 1
ATOM 3156 C C . ASP B 1 79 ? 3.525 27.375 10.82 1 98.44 79 ASP B C 1
ATOM 3158 O O . ASP B 1 79 ? 2.896 28.422 10.969 1 98.44 79 ASP B O 1
ATOM 3162 N N . LEU B 1 80 ? 3.092 26.281 11.391 1 98.56 80 LEU B N 1
ATOM 3163 C CA . LEU B 1 80 ? 1.86 26.172 12.164 1 98.56 80 LEU B CA 1
ATOM 3164 C C . LEU B 1 80 ? 2 26.906 13.5 1 98.56 80 LEU B C 1
ATOM 3166 O O . LEU B 1 80 ? 1.029 27.469 14.008 1 98.56 80 LEU B O 1
ATOM 3170 N N . ALA B 1 81 ? 3.229 26.875 14.047 1 98.5 81 ALA B N 1
ATOM 3171 C CA . ALA B 1 81 ? 3.488 27.688 15.234 1 98.5 81 ALA B CA 1
ATOM 3172 C C . ALA B 1 81 ? 3.242 29.172 14.953 1 98.5 81 ALA B C 1
ATOM 3174 O O . ALA B 1 81 ? 2.59 29.859 15.742 1 98.5 81 ALA B O 1
ATOM 3175 N N . ARG B 1 82 ? 3.727 29.609 13.812 1 97.94 82 ARG B N 1
ATOM 3176 C CA . ARG B 1 82 ? 3.541 31 13.422 1 97.94 82 ARG B CA 1
ATOM 3177 C C . ARG B 1 82 ? 2.062 31.328 13.242 1 97.94 82 ARG B C 1
ATOM 3179 O O . ARG B 1 82 ? 1.64 32.469 13.469 1 97.94 82 ARG B O 1
ATOM 3186 N N . LYS B 1 83 ? 1.29 30.344 12.922 1 97.44 83 LYS B N 1
ATOM 3187 C CA . LYS B 1 83 ? -0.141 30.516 12.695 1 97.44 83 LYS B CA 1
ATOM 3188 C C . LYS B 1 83 ? -0.93 30.375 13.992 1 97.44 83 LYS B C 1
ATOM 3190 O O . LYS B 1 83 ? -2.154 30.516 14 1 97.44 83 LYS B O 1
ATOM 3195 N N . GLY B 1 84 ? -0.246 29.984 15.062 1 97.75 84 GLY B N 1
ATOM 3196 C CA . GLY B 1 84 ? -0.843 30.062 16.391 1 97.75 84 GLY B CA 1
ATOM 3197 C C . GLY B 1 84 ? -1.33 28.719 16.891 1 97.75 84 GLY B C 1
ATOM 3198 O O . GLY B 1 84 ? -2.141 28.656 17.828 1 97.75 84 GLY B O 1
ATOM 3199 N N . PHE B 1 85 ? -0.885 27.625 16.328 1 98.44 85 PHE B N 1
ATOM 3200 C CA . PHE B 1 85 ? -1.277 26.297 16.797 1 98.44 85 PHE B CA 1
ATOM 3201 C C . PHE B 1 85 ? -0.319 25.797 17.859 1 98.44 85 PHE B C 1
ATOM 3203 O O . PHE B 1 85 ? 0.891 26.016 17.766 1 98.44 85 PHE B O 1
ATOM 3210 N N . ASN B 1 86 ? -0.864 25.141 18.922 1 98.56 86 ASN B N 1
ATOM 3211 C CA . ASN B 1 86 ? -0.022 24.297 19.766 1 98.56 86 ASN B CA 1
ATOM 3212 C C . ASN B 1 86 ? 0.485 23.078 19 1 98.56 86 ASN B C 1
ATOM 3214 O O . ASN B 1 86 ? -0.056 22.734 17.953 1 98.56 86 ASN B O 1
ATOM 3218 N N . LEU B 1 87 ? 1.559 22.5 19.531 1 98.75 87 LEU B N 1
ATOM 3219 C CA . LEU B 1 87 ? 2.164 21.453 18.719 1 98.75 87 LEU B CA 1
ATOM 3220 C C . LEU B 1 87 ? 2.369 20.172 19.531 1 98.75 87 LEU B C 1
ATOM 3222 O O . LEU B 1 87 ? 2.707 20.234 20.703 1 98.75 87 LEU B O 1
ATOM 3226 N N . ILE B 1 88 ? 2.082 19.062 18.922 1 98.81 88 ILE B N 1
ATOM 3227 C CA . ILE B 1 88 ? 2.576 17.734 19.297 1 98.81 88 ILE B CA 1
ATOM 3228 C C . ILE B 1 88 ? 3.561 17.234 18.25 1 98.81 88 ILE B C 1
ATOM 3230 O O . ILE B 1 88 ? 3.17 16.938 17.125 1 98.81 88 ILE B O 1
ATOM 3234 N N . ILE B 1 89 ? 4.812 17.172 18.625 1 98.81 89 ILE B N 1
ATOM 3235 C CA . ILE B 1 89 ? 5.848 16.781 17.672 1 98.81 89 ILE B CA 1
ATOM 3236 C C . ILE B 1 89 ? 6.379 15.398 18.016 1 98.81 89 ILE B C 1
ATOM 3238 O O . ILE B 1 89 ? 6.902 15.18 19.109 1 98.81 89 ILE B O 1
ATOM 3242 N N . VAL B 1 90 ? 6.207 14.492 17.078 1 98.69 90 VAL B N 1
ATOM 3243 C CA . VAL B 1 90 ? 6.629 13.102 17.25 1 98.69 90 VAL B CA 1
ATOM 3244 C C . VAL B 1 90 ? 7.848 12.812 16.391 1 98.69 90 VAL B C 1
ATOM 3246 O O . VAL B 1 90 ? 7.836 13.094 15.18 1 98.69 90 VAL B O 1
ATOM 3249 N N . ASP B 1 91 ? 8.867 12.273 16.953 1 98.5 91 ASP B N 1
ATOM 3250 C CA . ASP B 1 91 ? 10.086 11.922 16.234 1 98.5 91 ASP B CA 1
ATOM 3251 C C . ASP B 1 91 ? 10.922 10.906 17.016 1 98.5 91 ASP B C 1
ATOM 3253 O O . ASP B 1 91 ? 10.703 10.711 18.203 1 98.5 91 ASP B O 1
ATOM 3257 N N . PHE B 1 92 ? 11.82 10.258 16.312 1 97.56 92 PHE B N 1
ATOM 3258 C CA . PHE B 1 92 ? 12.664 9.273 16.969 1 97.56 92 PHE B CA 1
ATOM 3259 C C . PHE B 1 92 ? 13.992 9.891 17.391 1 97.56 92 PHE B C 1
ATOM 3261 O O . PHE B 1 92 ? 14.805 9.234 18.047 1 97.56 92 PHE B O 1
ATOM 3268 N N . ASN B 1 93 ? 14.258 11.125 17.062 1 97.25 93 ASN B N 1
ATOM 3269 C CA . ASN B 1 93 ? 15.5 11.836 17.344 1 97.25 93 ASN B CA 1
ATOM 3270 C C . ASN B 1 93 ? 15.32 12.844 18.484 1 97.25 93 ASN B C 1
ATOM 3272 O O . ASN B 1 93 ? 14.789 13.938 18.266 1 97.25 93 ASN B O 1
ATOM 3276 N N . GLN B 1 94 ? 15.859 12.555 19.672 1 97.94 94 GLN B N 1
ATOM 3277 C CA . GLN B 1 94 ? 15.672 13.406 20.844 1 97.94 94 GLN B CA 1
ATOM 3278 C C . GLN B 1 94 ? 16.312 14.781 20.625 1 97.94 94 GLN B C 1
ATOM 3280 O O . GLN B 1 94 ? 15.727 15.805 20.984 1 97.94 94 GLN B O 1
ATOM 3285 N N . ALA B 1 95 ? 17.5 14.797 20.062 1 98.12 95 ALA B N 1
ATOM 3286 C CA . ALA B 1 95 ? 18.172 16.078 19.812 1 98.12 95 ALA B CA 1
ATOM 3287 C C . ALA B 1 95 ? 17.344 16.969 18.906 1 98.12 95 ALA B C 1
ATOM 3289 O O . ALA B 1 95 ? 17.266 18.188 19.125 1 98.12 95 ALA B O 1
ATOM 3290 N N . GLY B 1 96 ? 16.75 16.375 17.891 1 98.12 96 GLY B N 1
ATOM 3291 C CA . GLY B 1 96 ? 15.859 17.125 17 1 98.12 96 GLY B CA 1
ATOM 3292 C C . GLY B 1 96 ? 14.625 17.656 17.688 1 98.12 96 GLY B C 1
ATOM 3293 O O . GLY B 1 96 ? 14.219 18.797 17.438 1 98.12 96 GLY B O 1
ATOM 3294 N N . LEU B 1 97 ? 14.07 16.859 18.578 1 98.56 97 LEU B N 1
ATOM 3295 C CA . LEU B 1 97 ? 12.898 17.266 19.344 1 98.56 97 LEU B CA 1
ATOM 3296 C C . LEU B 1 97 ? 13.219 18.438 20.25 1 98.56 97 LEU B C 1
ATOM 3298 O O . LEU B 1 97 ? 12.445 19.406 20.328 1 98.56 97 LEU B O 1
ATOM 3302 N N . ASP B 1 98 ? 14.344 18.391 20.906 1 98.31 98 ASP B N 1
ATOM 3303 C CA . ASP B 1 98 ? 14.766 19.5 21.766 1 98.31 98 ASP B CA 1
ATOM 3304 C C . ASP B 1 98 ? 14.969 20.781 20.969 1 98.31 98 ASP B C 1
ATOM 3306 O O . ASP B 1 98 ? 14.531 21.859 21.391 1 98.31 98 ASP B O 1
ATOM 3310 N N . SER B 1 99 ? 15.586 20.625 19.859 1 98.38 99 SER B N 1
ATOM 3311 C CA . SER B 1 99 ? 15.891 21.766 19 1 98.38 99 SER B CA 1
ATOM 3312 C C . SER B 1 99 ? 14.617 22.438 18.5 1 98.38 99 SER B C 1
ATOM 3314 O O . SER B 1 99 ? 14.484 23.656 18.547 1 98.38 99 SER B O 1
ATOM 3316 N N . ILE B 1 100 ? 13.68 21.656 18.016 1 98.12 100 ILE B N 1
ATOM 3317 C CA . ILE B 1 100 ? 12.461 22.234 17.438 1 98.12 100 ILE B CA 1
ATOM 3318 C C . ILE B 1 100 ? 11.609 22.844 18.547 1 98.12 100 ILE B C 1
ATOM 3320 O O . ILE B 1 100 ? 10.945 23.859 18.344 1 98.12 100 ILE B O 1
ATOM 3324 N N . GLN B 1 101 ? 11.578 22.203 19.672 1 97.94 101 GLN B N 1
ATOM 3325 C CA . GLN B 1 101 ? 10.859 22.781 20.797 1 97.94 101 GLN B CA 1
ATOM 3326 C C . GLN B 1 101 ? 11.375 24.172 21.141 1 97.94 101 GLN B C 1
ATOM 3328 O O . GLN B 1 101 ? 10.594 25.094 21.359 1 97.94 101 GLN B O 1
ATOM 3333 N N . GLN B 1 102 ? 12.672 24.344 21.125 1 97.88 102 GLN B N 1
ATOM 3334 C CA . GLN B 1 102 ? 13.289 25.641 21.391 1 97.88 102 GLN B CA 1
ATOM 3335 C C . GLN B 1 102 ? 12.938 26.656 20.312 1 97.88 102 GLN B C 1
ATOM 3337 O O . GLN B 1 102 ? 12.609 27.812 20.609 1 97.88 102 GLN B O 1
ATOM 3342 N N . ASP B 1 103 ? 13.016 26.234 19.094 1 98 103 ASP B N 1
ATOM 3343 C CA . ASP B 1 103 ? 12.734 27.141 17.969 1 98 103 ASP B CA 1
ATOM 3344 C C . ASP B 1 103 ? 11.289 27.625 18.016 1 98 103 ASP B C 1
ATOM 3346 O O . ASP B 1 103 ? 11.008 28.797 17.734 1 98 103 ASP B O 1
ATOM 3350 N N . VAL B 1 104 ? 10.391 26.734 18.391 1 97.75 104 VAL B N 1
ATOM 3351 C CA . VAL B 1 104 ? 8.977 27.094 18.469 1 97.75 104 VAL B CA 1
ATOM 3352 C C . VAL B 1 104 ? 8.75 28.109 19.578 1 97.75 104 VAL B C 1
ATOM 3354 O O . VAL B 1 104 ? 8.008 29.078 19.406 1 97.75 104 VAL B O 1
ATOM 3357 N N . LYS B 1 105 ? 9.406 27.906 20.672 1 96.25 105 LYS B N 1
ATOM 3358 C CA . LYS B 1 105 ? 9.266 28.812 21.812 1 96.25 105 LYS B CA 1
ATOM 3359 C C . LYS B 1 105 ? 9.828 30.188 21.484 1 96.25 105 LYS B C 1
ATOM 3361 O O . LYS B 1 105 ? 9.359 31.203 22 1 96.25 105 LYS B O 1
ATOM 3366 N N . GLN B 1 106 ? 10.789 30.234 20.625 1 96.81 106 GLN B N 1
ATOM 3367 C CA . GLN B 1 106 ? 11.344 31.5 20.188 1 96.81 106 GLN B CA 1
ATOM 3368 C C . GLN B 1 106 ? 10.367 32.25 19.266 1 96.81 106 GLN B C 1
ATOM 3370 O O . GLN B 1 106 ? 10.352 33.469 19.234 1 96.81 106 GLN B O 1
ATOM 3375 N N . ILE B 1 107 ? 9.625 31.547 18.5 1 95.5 107 ILE B N 1
ATOM 3376 C CA . ILE B 1 107 ? 8.617 32.125 17.625 1 95.5 107 ILE B CA 1
ATOM 3377 C C . ILE B 1 107 ? 7.488 32.719 18.453 1 95.5 107 ILE B C 1
ATOM 3379 O O . ILE B 1 107 ? 7.133 33.906 18.297 1 95.5 107 ILE B O 1
ATOM 3383 N N . LYS B 1 108 ? 6.965 31.906 19.328 1 94.94 108 LYS B N 1
ATOM 3384 C CA . LYS B 1 108 ? 5.895 32.312 20.234 1 94.94 108 LYS B CA 1
ATOM 3385 C C . LYS B 1 108 ? 6.016 31.594 21.578 1 94.94 108 LYS B C 1
ATOM 3387 O O . LYS B 1 108 ? 5.723 30.391 21.672 1 94.94 108 LYS B O 1
ATOM 3392 N N . SER B 1 109 ? 6.207 32.219 22.625 1 94.19 109 SER B N 1
ATOM 3393 C CA . SER B 1 109 ? 6.559 31.656 23.922 1 94.19 109 SER B CA 1
ATOM 3394 C C . SER B 1 109 ? 5.34 31.047 24.609 1 94.19 109 SER B C 1
ATOM 3396 O O . SER B 1 109 ? 5.473 30.188 25.484 1 94.19 109 SER B O 1
ATOM 3398 N N . ASP B 1 110 ? 4.191 31.469 24.234 1 96 110 ASP B N 1
ATOM 3399 C CA . ASP B 1 110 ? 2.986 31.031 24.938 1 96 110 ASP B CA 1
ATOM 3400 C C . ASP B 1 110 ? 2.428 29.75 24.328 1 96 110 ASP B C 1
ATOM 3402 O O . ASP B 1 110 ? 1.512 29.141 24.875 1 96 110 ASP B O 1
ATOM 3406 N N . LEU B 1 111 ? 2.992 29.328 23.25 1 97.06 111 LEU B N 1
ATOM 3407 C CA . LEU B 1 111 ? 2.527 28.109 22.609 1 97.06 111 LEU B CA 1
ATOM 3408 C C . LEU B 1 111 ? 2.902 26.891 23.438 1 97.06 111 LEU B C 1
ATOM 3410 O O . LEU B 1 111 ? 3.988 26.828 24.016 1 97.06 111 LEU B O 1
ATOM 3414 N N . MET B 1 112 ? 2.031 25.922 23.516 1 97.75 112 MET B N 1
ATOM 3415 C CA . MET B 1 112 ? 2.326 24.625 24.141 1 97.75 112 MET B CA 1
ATOM 3416 C C . MET B 1 112 ? 2.93 23.656 23.125 1 97.75 112 MET B C 1
ATOM 3418 O O . MET B 1 112 ? 2.426 23.531 22.016 1 97.75 112 MET B O 1
ATOM 3422 N N . VAL B 1 113 ? 4.066 23.109 23.531 1 98.19 113 VAL B N 1
ATOM 3423 C CA . VAL B 1 113 ? 4.73 22.125 22.672 1 98.19 113 VAL B CA 1
ATOM 3424 C C . VAL B 1 113 ? 4.93 20.812 23.453 1 98.19 113 VAL B C 1
ATOM 3426 O O . VAL B 1 113 ? 5.625 20.797 24.469 1 98.19 113 VAL B O 1
ATOM 3429 N N . LYS B 1 114 ? 4.285 19.812 23 1 98.25 114 LYS B N 1
ATOM 3430 C CA . LYS B 1 114 ? 4.523 18.469 23.516 1 98.25 114 LYS B CA 1
ATOM 3431 C C . LYS B 1 114 ? 5.383 17.656 22.547 1 98.25 114 LYS B C 1
ATOM 3433 O O . LYS B 1 114 ? 5.086 17.578 21.359 1 98.25 114 LYS B O 1
ATOM 3438 N N . THR B 1 115 ? 6.465 17.125 23.016 1 98.38 115 THR B N 1
ATOM 3439 C CA . THR B 1 115 ? 7.316 16.266 22.203 1 98.38 115 THR B CA 1
ATOM 3440 C C . THR B 1 115 ? 7.18 14.812 22.609 1 98.38 115 THR B C 1
ATOM 3442 O O . THR B 1 115 ? 7.066 14.508 23.812 1 98.38 115 THR B O 1
ATOM 3445 N N . LEU B 1 116 ? 7.066 13.922 21.672 1 98.31 116 LEU B N 1
ATOM 3446 C CA . LEU B 1 116 ? 6.996 12.484 21.906 1 98.31 116 LEU B CA 1
ATOM 3447 C C . LEU B 1 116 ? 8.125 11.758 21.188 1 98.31 116 LEU B C 1
ATOM 3449 O O . LEU B 1 116 ? 8.242 11.852 19.953 1 98.31 116 LEU B O 1
ATOM 3453 N N . LEU B 1 117 ? 8.984 11.062 21.938 1 98.25 117 LEU B N 1
ATOM 3454 C CA . LEU B 1 117 ? 10.047 10.242 21.359 1 98.25 117 LEU B CA 1
ATOM 3455 C C . LEU B 1 117 ? 9.508 8.867 20.969 1 98.25 117 LEU B C 1
ATOM 3457 O O . LEU B 1 117 ? 9.344 7.988 21.812 1 98.25 117 LEU B O 1
ATOM 3461 N N . ILE B 1 118 ? 9.258 8.672 19.672 1 97.5 118 ILE B N 1
ATOM 3462 C CA . ILE B 1 118 ? 8.625 7.453 19.172 1 97.5 118 ILE B CA 1
ATOM 3463 C C . ILE B 1 118 ? 9.352 6.961 17.922 1 97.5 118 ILE B C 1
ATOM 3465 O O . ILE B 1 118 ? 9.656 7.75 17.031 1 97.5 118 ILE B O 1
ATOM 3469 N N . ASP B 1 119 ? 9.688 5.75 17.922 1 97.75 119 ASP B N 1
ATOM 3470 C CA . ASP B 1 119 ? 10.227 5.066 16.75 1 97.75 119 ASP B CA 1
ATOM 3471 C C . ASP B 1 119 ? 9.164 4.195 16.078 1 97.75 119 ASP B C 1
ATOM 3473 O O . ASP B 1 119 ? 8.93 3.064 16.5 1 97.75 119 ASP B O 1
ATOM 3477 N N . PHE B 1 120 ? 8.664 4.641 14.969 1 97.56 120 PHE B N 1
ATOM 3478 C CA . PHE B 1 120 ? 7.551 3.965 14.305 1 97.56 120 PHE B CA 1
ATOM 3479 C C . PHE B 1 120 ? 8.016 2.672 13.648 1 97.56 120 PHE B C 1
ATOM 3481 O O . PHE B 1 120 ? 7.199 1.85 13.234 1 97.56 120 PHE B O 1
ATOM 3488 N N . SER B 1 121 ? 9.312 2.465 13.5 1 96.44 121 SER B N 1
ATOM 3489 C CA . SER B 1 121 ? 9.797 1.183 13 1 96.44 121 SER B CA 1
ATOM 3490 C C . SER B 1 121 ? 9.336 0.031 13.891 1 96.44 121 SER B C 1
ATOM 3492 O O . SER B 1 121 ? 9.234 -1.11 13.43 1 96.44 121 SER B O 1
ATOM 3494 N N . LYS B 1 122 ? 8.984 0.38 15.109 1 93.75 122 LYS B N 1
ATOM 3495 C CA . LYS B 1 122 ? 8.555 -0.622 16.078 1 93.75 122 LYS B CA 1
ATOM 3496 C C . LYS B 1 122 ? 7.039 -0.661 16.188 1 93.75 122 LYS B C 1
ATOM 3498 O O . LYS B 1 122 ? 6.492 -1.356 17.062 1 93.75 122 LYS B O 1
ATOM 3503 N N . GLY B 1 123 ? 6.383 0.112 15.391 1 91.56 123 GLY B N 1
ATOM 3504 C CA . GLY B 1 123 ? 4.93 0.19 15.43 1 91.56 123 GLY B CA 1
ATOM 3505 C C . GLY B 1 123 ? 4.254 -0.949 14.695 1 91.56 123 GLY B C 1
ATOM 3506 O O . GLY B 1 123 ? 3.475 -0.72 13.766 1 91.56 123 GLY B O 1
ATOM 3507 N N . ASP B 1 124 ? 4.383 -2.139 15.234 1 87.12 124 ASP B N 1
ATOM 3508 C CA . ASP B 1 124 ? 3.916 -3.33 14.539 1 87.12 124 ASP B CA 1
ATOM 3509 C C . ASP B 1 124 ? 2.779 -4.008 15.297 1 87.12 124 ASP B C 1
ATOM 3511 O O . ASP B 1 124 ? 2.406 -5.141 14.992 1 87.12 124 ASP B O 1
ATOM 3515 N N . ASN B 1 125 ? 2.277 -3.27 16.344 1 91.81 125 ASN B N 1
ATOM 3516 C CA . ASN B 1 125 ? 1.209 -3.9 17.109 1 91.81 125 ASN B CA 1
ATOM 3517 C C . ASN B 1 125 ? 0.262 -2.865 17.719 1 91.81 125 ASN B C 1
ATOM 3519 O O . ASN B 1 125 ? 0.576 -1.675 17.734 1 91.81 125 ASN B O 1
ATOM 3523 N N . ALA B 1 126 ? -0.833 -3.395 18.172 1 94.56 126 ALA B N 1
ATOM 3524 C CA . ALA B 1 126 ? -1.909 -2.541 18.656 1 94.56 126 ALA B CA 1
ATOM 3525 C C . ALA B 1 126 ? -1.498 -1.831 19.953 1 94.56 126 ALA B C 1
ATOM 3527 O O . ALA B 1 126 ? -1.88 -0.681 20.188 1 94.56 126 ALA B O 1
ATOM 3528 N N . GLU B 1 127 ? -0.772 -2.477 20.766 1 95.94 127 GLU B N 1
ATOM 3529 C CA . GLU B 1 127 ? -0.379 -1.904 22.047 1 95.94 127 GLU B CA 1
ATOM 3530 C C . GLU B 1 127 ? 0.444 -0.634 21.859 1 95.94 127 GLU B C 1
ATOM 3532 O O . GLU B 1 127 ? 0.292 0.329 22.609 1 95.94 127 GLU B O 1
ATOM 3537 N N . PHE B 1 128 ? 1.287 -0.667 20.859 1 95.31 128 PHE B N 1
ATOM 3538 C CA . PHE B 1 128 ? 2.107 0.49 20.531 1 95.31 128 PHE B CA 1
ATOM 3539 C C . PHE B 1 128 ? 1.237 1.709 20.25 1 95.31 128 PHE B C 1
ATOM 3541 O O . PHE B 1 128 ? 1.459 2.779 20.812 1 95.31 128 PHE B O 1
ATOM 3548 N N . PHE B 1 129 ? 0.204 1.591 19.578 1 96.88 129 PHE B N 1
ATOM 3549 C CA . PHE B 1 129 ? -0.608 2.719 19.125 1 96.88 129 PHE B CA 1
ATOM 3550 C C . PHE B 1 129 ? -1.647 3.082 20.188 1 96.88 129 PHE B C 1
ATOM 3552 O O . PHE B 1 129 ? -2.074 4.238 20.266 1 96.88 129 PHE B O 1
ATOM 3559 N N . LYS B 1 130 ? -2.01 2.092 21 1 96.5 130 LYS B N 1
ATOM 3560 C CA . LYS B 1 130 ? -2.875 2.416 22.125 1 96.5 130 LYS B CA 1
ATOM 3561 C C . LYS B 1 130 ? -2.162 3.33 23.109 1 96.5 130 LYS B C 1
ATOM 3563 O O . LYS B 1 130 ? -2.762 4.27 23.641 1 96.5 130 LYS B O 1
ATOM 3568 N N . LYS B 1 131 ? -0.957 2.998 23.359 1 96.69 131 LYS B N 1
ATOM 3569 C CA . LYS B 1 131 ? -0.158 3.857 24.219 1 96.69 131 LYS B CA 1
ATOM 3570 C C . LYS B 1 131 ? -0.008 5.254 23.625 1 96.69 131 LYS B C 1
ATOM 3572 O O . LYS B 1 131 ? -0.115 6.254 24.344 1 96.69 131 LYS B O 1
ATOM 3577 N N . PHE B 1 132 ? 0.237 5.293 22.359 1 97.25 132 PHE B N 1
ATOM 3578 C CA . PHE B 1 132 ? 0.325 6.562 21.641 1 97.25 132 PHE B CA 1
ATOM 3579 C C . PHE B 1 132 ? -0.974 7.352 21.781 1 97.25 132 PHE B C 1
ATOM 3581 O O . PHE B 1 132 ? -0.955 8.547 22.078 1 97.25 132 PHE B O 1
ATOM 3588 N N . GLN B 1 133 ? -2.072 6.703 21.547 1 96.94 133 GLN B N 1
ATOM 3589 C CA . GLN B 1 133 ? -3.393 7.312 21.656 1 96.94 133 GLN B CA 1
ATOM 3590 C C . GLN B 1 133 ? -3.633 7.891 23.047 1 96.94 133 GLN B C 1
ATOM 3592 O O . GLN B 1 133 ? -4.191 8.984 23.172 1 96.94 133 GLN B O 1
ATOM 3597 N N . GLN B 1 134 ? -3.211 7.18 24.031 1 96.69 134 GLN B N 1
ATOM 3598 C CA . GLN B 1 134 ? -3.375 7.629 25.406 1 96.69 134 GLN B CA 1
ATOM 3599 C C . GLN B 1 134 ? -2.592 8.914 25.672 1 96.69 134 GLN B C 1
ATOM 3601 O O . GLN B 1 134 ? -3.064 9.805 26.375 1 96.69 134 GLN B O 1
ATOM 3606 N N . GLU B 1 135 ? -1.457 9.008 25.047 1 95.75 135 GLU B N 1
ATOM 3607 C CA . GLU B 1 135 ? -0.583 10.164 25.234 1 95.75 135 GLU B CA 1
ATOM 3608 C C . GLU B 1 135 ? -1.207 11.438 24.672 1 95.75 135 GLU B C 1
ATOM 3610 O O . GLU B 1 135 ? -0.911 12.539 25.125 1 95.75 135 GLU B O 1
ATOM 3615 N N . ILE B 1 136 ? -2.146 11.289 23.719 1 96.69 136 ILE B N 1
ATOM 3616 C CA . ILE B 1 136 ? -2.627 12.484 23.031 1 96.69 136 ILE B CA 1
ATOM 3617 C C . ILE B 1 136 ? -4.121 12.656 23.281 1 96.69 136 ILE B C 1
ATOM 3619 O O . ILE B 1 136 ? -4.73 13.617 22.797 1 96.69 136 ILE B O 1
ATOM 3623 N N . SER B 1 137 ? -4.789 11.836 24.031 1 93.12 137 SER B N 1
ATOM 3624 C CA . SER B 1 137 ? -6.242 11.727 24.156 1 93.12 137 SER B CA 1
ATOM 3625 C C . SER B 1 137 ? -6.844 12.984 24.766 1 93.12 137 SER B C 1
ATOM 3627 O O . SER B 1 137 ? -7.992 13.328 24.469 1 93.12 137 SER B O 1
ATOM 3629 N N . LYS B 1 138 ? -6.117 13.766 25.469 1 93.5 138 LYS B N 1
ATOM 3630 C CA . LYS B 1 138 ? -6.703 14.898 26.172 1 93.5 138 LYS B CA 1
ATOM 3631 C C . LYS B 1 138 ? -6.453 16.203 25.422 1 93.5 138 LYS B C 1
ATOM 3633 O O . LYS B 1 138 ? -6.883 17.266 25.859 1 93.5 138 LYS B O 1
ATOM 3638 N N . LEU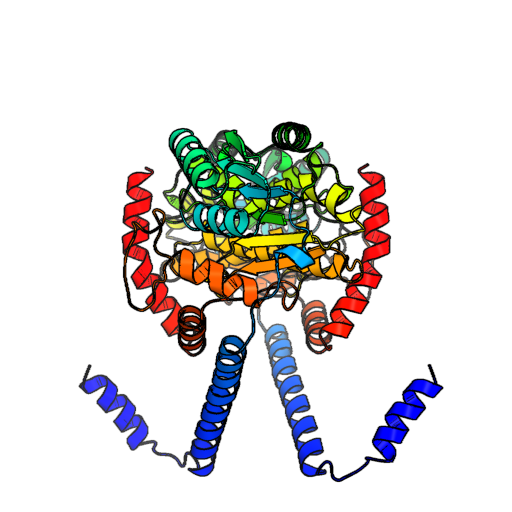 B 1 139 ? -5.832 16.109 24.344 1 96.56 139 LEU B N 1
ATOM 3639 C CA . LEU B 1 139 ? -5.465 17.312 23.594 1 96.56 139 LEU B CA 1
ATOM 3640 C C . LEU B 1 139 ? -6.406 17.531 22.422 1 96.56 139 LEU B C 1
ATOM 3642 O O . LEU B 1 139 ? -6.805 16.562 21.75 1 96.56 139 LEU B O 1
ATOM 3646 N N . ASP B 1 140 ? -6.785 18.719 22.188 1 96.5 140 ASP B N 1
ATOM 3647 C CA . ASP B 1 140 ? -7.668 19.062 21.078 1 96.5 140 ASP B CA 1
ATOM 3648 C C . ASP B 1 140 ? -6.898 19.141 19.766 1 96.5 140 ASP B C 1
ATOM 3650 O O . ASP B 1 140 ? -6.457 20.234 19.359 1 96.5 140 ASP B O 1
ATOM 3654 N N . ILE B 1 141 ? -6.867 18.078 19.062 1 97.94 141 ILE B N 1
ATOM 3655 C CA . ILE B 1 141 ? -6.086 17.984 17.828 1 97.94 141 ILE B CA 1
ATOM 3656 C C . ILE B 1 141 ? -6.977 18.328 16.625 1 97.94 141 ILE B C 1
ATOM 3658 O O . ILE B 1 141 ? -7.93 17.594 16.344 1 97.94 141 ILE B O 1
ATOM 3662 N N . SER B 1 142 ? -6.59 19.359 15.914 1 97.69 142 SER B N 1
ATOM 3663 C CA . SER B 1 142 ? -7.379 19.75 14.75 1 97.69 142 SER B CA 1
ATOM 3664 C C . SER B 1 142 ? -6.629 19.484 13.453 1 97.69 142 SER B C 1
ATOM 3666 O O . SER B 1 142 ? -7.23 19.422 12.375 1 97.69 142 SER B O 1
ATOM 3668 N N . ILE B 1 143 ? -5.289 19.375 13.602 1 98.56 143 ILE B N 1
ATOM 3669 C CA . ILE B 1 143 ? -4.473 19.125 12.422 1 98.56 143 ILE B CA 1
ATOM 3670 C C . ILE B 1 143 ? -3.561 17.922 12.664 1 98.56 143 ILE B C 1
ATOM 3672 O O . ILE B 1 143 ? -2.877 17.859 13.695 1 98.56 143 ILE B O 1
ATOM 3676 N N . LEU B 1 144 ? -3.654 16.969 11.812 1 98.81 144 LEU B N 1
ATOM 3677 C CA . LEU B 1 144 ? -2.725 15.852 11.781 1 98.81 144 LEU B CA 1
ATOM 3678 C C . LEU B 1 144 ? -1.885 15.875 10.508 1 98.81 144 LEU B C 1
ATOM 3680 O O . LEU B 1 144 ? -2.428 15.906 9.398 1 98.81 144 LEU B O 1
ATOM 3684 N N . ILE B 1 145 ? -0.56 15.93 10.688 1 98.88 145 ILE B N 1
ATOM 3685 C CA . ILE B 1 145 ? 0.364 15.836 9.562 1 98.88 145 ILE B CA 1
ATOM 3686 C C . ILE B 1 145 ? 1.14 14.523 9.641 1 98.88 145 ILE B C 1
ATOM 3688 O O . ILE B 1 145 ? 2.096 14.406 10.406 1 98.88 145 ILE B O 1
ATOM 3692 N N . ASN B 1 146 ? 0.693 13.57 8.82 1 98.75 146 ASN B N 1
ATOM 3693 C CA . ASN B 1 146 ? 1.456 12.344 8.625 1 98.75 146 ASN B CA 1
ATOM 3694 C C . ASN B 1 146 ? 2.652 12.57 7.707 1 98.75 146 ASN B C 1
ATOM 3696 O O . ASN B 1 146 ? 2.527 12.469 6.484 1 98.75 146 ASN B O 1
ATOM 3700 N N . ASN B 1 147 ? 3.828 12.734 8.344 1 98.19 147 ASN B N 1
ATOM 3701 C CA . ASN B 1 147 ? 4.988 13.172 7.574 1 98.19 147 ASN B CA 1
ATOM 3702 C C . ASN B 1 147 ? 6.121 12.148 7.645 1 98.19 147 ASN B C 1
ATOM 3704 O O . ASN B 1 147 ? 6.988 12.117 6.77 1 98.19 147 ASN B O 1
ATOM 3708 N N . VAL B 1 148 ? 6.098 11.312 8.648 1 94.75 148 VAL B N 1
ATOM 3709 C CA . VAL B 1 148 ? 7.234 10.422 8.859 1 94.75 148 VAL B CA 1
ATOM 3710 C C . VAL B 1 148 ? 7.402 9.508 7.648 1 94.75 148 VAL B C 1
ATOM 3712 O O . VAL B 1 148 ? 6.414 9.055 7.059 1 94.75 148 VAL B O 1
ATOM 3715 N N . GLY B 1 149 ? 8.57 9.25 7.23 1 95 149 GLY B N 1
ATOM 3716 C CA . GLY B 1 149 ? 8.93 8.375 6.129 1 95 149 GLY B CA 1
ATOM 3717 C C . GLY B 1 149 ? 10.398 7.996 6.121 1 95 149 GLY B C 1
ATOM 3718 O O . GLY B 1 149 ? 11.227 8.68 6.73 1 95 149 GLY B O 1
ATOM 3719 N N . THR B 1 150 ? 10.703 6.922 5.445 1 94.31 150 THR B N 1
ATOM 3720 C CA . THR B 1 150 ? 12.086 6.477 5.352 1 94.31 150 THR B CA 1
ATOM 3721 C C . THR B 1 150 ? 12.344 5.773 4.02 1 94.31 150 THR B C 1
ATOM 3723 O O . THR B 1 150 ? 11.414 5.223 3.418 1 94.31 150 THR B O 1
ATOM 3726 N N . ASN B 1 151 ? 13.547 5.84 3.611 1 92.31 151 ASN B N 1
ATOM 3727 C CA . ASN B 1 151 ? 13.984 5.059 2.459 1 92.31 151 ASN B CA 1
ATOM 3728 C C . ASN B 1 151 ? 14.648 3.752 2.887 1 92.31 151 ASN B C 1
ATOM 3730 O O . ASN B 1 151 ? 14.828 2.85 2.068 1 92.31 151 ASN B O 1
ATOM 3734 N N . LYS B 1 152 ? 15.039 3.738 4.121 1 92.75 152 LYS B N 1
ATOM 3735 C CA . LYS B 1 152 ? 15.703 2.529 4.609 1 92.75 152 LYS B CA 1
ATOM 3736 C C . LYS B 1 152 ? 14.789 1.313 4.48 1 92.75 152 LYS B C 1
ATOM 3738 O O . LYS B 1 152 ? 13.648 1.332 4.957 1 92.75 152 LYS B O 1
ATOM 3743 N N . GLY B 1 153 ? 15.289 0.308 3.783 1 93.5 153 GLY B N 1
ATOM 3744 C CA . GLY B 1 153 ? 14.516 -0.904 3.576 1 93.5 153 GLY B CA 1
ATOM 3745 C C . GLY B 1 153 ? 13.492 -0.774 2.465 1 93.5 153 GLY B C 1
ATOM 3746 O O . GLY B 1 153 ? 12.852 -1.757 2.088 1 93.5 153 GLY B O 1
ATOM 3747 N N . CYS B 1 154 ? 13.375 0.415 1.938 1 93.19 154 CYS B N 1
ATOM 3748 C CA . CYS B 1 154 ? 12.312 0.657 0.973 1 93.19 154 CYS B CA 1
ATOM 3749 C C . CYS B 1 154 ? 12.875 1.152 -0.352 1 93.19 154 CYS B C 1
ATOM 3751 O O . CYS B 1 154 ? 12.133 1.347 -1.316 1 93.19 154 CYS B O 1
ATOM 3753 N N . PHE B 1 155 ? 14.102 1.375 -0.344 1 92.56 155 PHE B N 1
ATOM 3754 C CA . PHE B 1 155 ? 14.875 1.703 -1.537 1 92.56 155 PHE B CA 1
ATOM 3755 C C . PHE B 1 155 ? 16.141 0.87 -1.605 1 92.56 155 PHE B C 1
ATOM 3757 O O . PHE B 1 155 ? 16.844 0.716 -0.604 1 92.56 155 PHE B O 1
ATOM 3764 N N . GLY B 1 156 ? 16.422 0.243 -2.777 1 93.5 156 GLY B N 1
ATOM 3765 C CA . GLY B 1 156 ? 17.594 -0.597 -2.936 1 93.5 156 GLY B CA 1
ATOM 3766 C C . GLY B 1 156 ? 17.344 -1.822 -3.795 1 93.5 156 GLY B C 1
ATOM 3767 O O . GLY B 1 156 ? 16.391 -1.854 -4.574 1 93.5 156 GLY B O 1
ATOM 3768 N N . ILE B 1 157 ? 18.312 -2.762 -3.672 1 93.12 157 ILE B N 1
ATOM 3769 C CA . ILE B 1 157 ? 18.203 -4.043 -4.359 1 93.12 157 ILE B CA 1
ATOM 3770 C C . ILE B 1 157 ? 17.406 -5.02 -3.498 1 93.12 157 ILE B C 1
ATOM 3772 O O . ILE B 1 157 ? 17.906 -5.5 -2.477 1 93.12 157 ILE B O 1
ATOM 3776 N N . PHE B 1 158 ? 16.234 -5.387 -3.938 1 93.38 158 PHE B N 1
ATOM 3777 C CA . PHE B 1 158 ? 15.211 -6.043 -3.141 1 93.38 158 PHE B CA 1
ATOM 3778 C C . PHE B 1 158 ? 15.734 -7.344 -2.545 1 93.38 158 PHE B C 1
ATOM 3780 O O . PHE B 1 158 ? 15.586 -7.59 -1.346 1 93.38 158 PHE B O 1
ATOM 3787 N N . ASP B 1 159 ? 16.406 -8.133 -3.309 1 92.38 159 ASP B N 1
ATOM 3788 C CA . ASP B 1 159 ? 16.797 -9.469 -2.873 1 92.38 159 ASP B CA 1
ATOM 3789 C C . ASP B 1 159 ? 18.016 -9.406 -1.952 1 92.38 159 ASP B C 1
ATOM 3791 O O . ASP B 1 159 ? 18.359 -10.391 -1.292 1 92.38 159 ASP B O 1
ATOM 3795 N N . ARG B 1 160 ? 18.609 -8.227 -1.776 1 94.25 160 ARG B N 1
ATOM 3796 C CA . ARG B 1 160 ? 19.828 -8.094 -0.984 1 94.25 160 ARG B CA 1
ATOM 3797 C C . ARG B 1 160 ? 19.547 -7.344 0.316 1 94.25 160 ARG B C 1
ATOM 3799 O O . ARG B 1 160 ? 20.375 -7.363 1.233 1 94.25 160 ARG B O 1
ATOM 3806 N N . LEU B 1 161 ? 18.422 -6.723 0.395 1 95.31 161 LEU B N 1
ATOM 3807 C CA . LEU B 1 161 ? 18.094 -5.953 1.591 1 95.31 161 LEU B CA 1
ATOM 3808 C C . LEU B 1 161 ? 17.75 -6.879 2.752 1 95.31 161 LEU B C 1
ATOM 3810 O O . LEU B 1 161 ? 17.062 -7.887 2.562 1 95.31 161 LEU B O 1
ATOM 3814 N N . PRO B 1 162 ? 18.188 -6.508 3.959 1 96.19 162 PRO B N 1
ATOM 3815 C CA . PRO B 1 162 ? 17.766 -7.293 5.117 1 96.19 162 PRO B CA 1
ATOM 3816 C C . PRO B 1 162 ? 16.25 -7.262 5.324 1 96.19 162 PRO B C 1
ATOM 3818 O O . PRO B 1 162 ? 15.633 -6.199 5.23 1 96.19 162 PRO B O 1
ATOM 3821 N N . MET B 1 163 ? 15.656 -8.438 5.641 1 96.38 163 MET B N 1
ATOM 3822 C CA . MET B 1 163 ? 14.219 -8.555 5.848 1 96.38 163 MET B CA 1
ATOM 3823 C C . MET B 1 163 ? 13.742 -7.602 6.941 1 96.38 163 MET B C 1
ATOM 3825 O O . MET B 1 163 ? 12.672 -7.012 6.832 1 96.38 163 MET B O 1
ATOM 3829 N N . LYS B 1 164 ? 14.578 -7.438 7.934 1 96.94 164 LYS B N 1
ATOM 3830 C CA . LYS B 1 164 ? 14.242 -6.555 9.047 1 96.94 164 LYS B CA 1
ATOM 3831 C C . LYS B 1 164 ? 14.031 -5.121 8.57 1 96.94 164 LYS B C 1
ATOM 3833 O O . LYS B 1 164 ? 13.055 -4.469 8.945 1 96.94 164 LYS B O 1
ATOM 3838 N N . ASN B 1 165 ? 14.938 -4.633 7.727 1 97 165 ASN B N 1
ATOM 3839 C CA . ASN B 1 165 ? 14.859 -3.264 7.234 1 97 165 ASN B CA 1
ATOM 3840 C C . ASN B 1 165 ? 13.617 -3.049 6.375 1 97 165 ASN B C 1
ATOM 3842 O O . ASN B 1 165 ? 12.992 -1.987 6.434 1 97 165 ASN B O 1
ATOM 3846 N N . ILE B 1 166 ? 13.242 -4.051 5.617 1 96.88 166 ILE B N 1
ATOM 3847 C CA . ILE B 1 166 ? 12.078 -3.953 4.742 1 96.88 166 ILE B CA 1
ATOM 3848 C C . ILE B 1 166 ? 10.812 -3.834 5.582 1 96.88 166 ILE B C 1
ATOM 3850 O O . ILE B 1 166 ? 10.016 -2.914 5.391 1 96.88 166 ILE B O 1
ATOM 3854 N N . ILE B 1 167 ? 10.648 -4.688 6.574 1 97.25 167 ILE B N 1
ATOM 3855 C CA . ILE B 1 167 ? 9.453 -4.715 7.406 1 97.25 167 ILE B CA 1
ATOM 3856 C C . ILE B 1 167 ? 9.352 -3.418 8.211 1 97.25 167 ILE B C 1
ATOM 3858 O O . ILE B 1 167 ? 8.281 -2.811 8.289 1 97.25 167 ILE B O 1
ATOM 3862 N N . GLU B 1 168 ? 10.469 -2.998 8.742 1 96.88 168 GLU B N 1
ATOM 3863 C CA . GLU B 1 168 ? 10.484 -1.748 9.5 1 96.88 168 GLU B CA 1
ATOM 3864 C C . GLU B 1 168 ? 10.141 -0.56 8.602 1 96.88 168 GLU B C 1
ATOM 3866 O O . GLU B 1 168 ? 9.477 0.381 9.039 1 96.88 168 GLU B O 1
ATOM 3871 N N . GLY B 1 169 ? 10.633 -0.596 7.395 1 96.94 169 GLY B N 1
ATOM 3872 C CA . GLY B 1 169 ? 10.273 0.433 6.434 1 96.94 169 GLY B CA 1
ATOM 3873 C C . GLY B 1 169 ? 8.781 0.51 6.168 1 96.94 169 GLY B C 1
ATOM 3874 O O . GLY B 1 169 ? 8.211 1.602 6.078 1 96.94 169 GLY B O 1
ATOM 3875 N N . PHE B 1 170 ? 8.125 -0.646 6.078 1 97.19 170 PHE B N 1
ATOM 3876 C CA . PHE B 1 170 ? 6.68 -0.7 5.863 1 97.19 170 PHE B CA 1
ATOM 3877 C C . PHE B 1 170 ? 5.934 -0.164 7.078 1 97.19 170 PHE B C 1
ATOM 3879 O O . PHE B 1 170 ? 4.914 0.514 6.938 1 97.19 170 PHE B O 1
ATOM 3886 N N . ASN B 1 171 ? 6.457 -0.461 8.234 1 97.5 171 ASN B N 1
ATOM 3887 C CA . ASN B 1 171 ? 5.844 0.063 9.453 1 97.5 171 ASN B CA 1
ATOM 3888 C C . ASN B 1 171 ? 5.824 1.589 9.453 1 97.5 171 ASN B C 1
ATOM 3890 O O . ASN B 1 171 ? 4.816 2.199 9.82 1 97.5 171 ASN B O 1
ATOM 3894 N N . ILE B 1 172 ? 6.867 2.131 8.992 1 97.75 172 ILE B N 1
ATOM 3895 C CA . ILE B 1 172 ? 7.035 3.58 9.031 1 97.75 172 ILE B CA 1
ATOM 3896 C C . ILE B 1 172 ? 6.207 4.227 7.922 1 97.75 172 ILE B C 1
ATOM 3898 O O . ILE B 1 172 ? 5.41 5.133 8.18 1 97.75 172 ILE B O 1
ATOM 3902 N N . ASN B 1 173 ? 6.34 3.721 6.742 1 97.31 173 ASN B N 1
ATOM 3903 C CA . ASN B 1 173 ? 5.824 4.406 5.562 1 97.31 173 ASN B CA 1
ATOM 3904 C C . ASN B 1 173 ? 4.348 4.094 5.332 1 97.31 173 ASN B C 1
ATOM 3906 O O . ASN B 1 173 ? 3.631 4.883 4.711 1 97.31 173 ASN B O 1
ATOM 3910 N N . PHE B 1 174 ? 3.896 2.975 5.797 1 96.94 174 PHE B N 1
ATOM 3911 C CA . PHE B 1 174 ? 2.555 2.527 5.441 1 96.94 174 PHE B CA 1
ATOM 3912 C C . PHE B 1 174 ? 1.684 2.383 6.684 1 96.94 174 PHE B C 1
ATOM 3914 O O . PHE B 1 174 ? 0.623 3.002 6.781 1 96.94 174 PHE B O 1
ATOM 3921 N N . VAL B 1 175 ? 2.127 1.702 7.66 1 97.5 175 VAL B N 1
ATOM 3922 C CA . VAL B 1 175 ? 1.305 1.372 8.82 1 97.5 175 VAL B CA 1
ATOM 3923 C C . VAL B 1 175 ? 1.144 2.604 9.703 1 97.5 175 VAL B C 1
ATOM 3925 O O . VAL B 1 175 ? 0.028 2.945 10.109 1 97.5 175 VAL B O 1
ATOM 3928 N N . ALA B 1 176 ? 2.193 3.289 9.953 1 98.19 176 ALA B N 1
ATOM 3929 C CA . ALA B 1 176 ? 2.221 4.371 10.93 1 98.19 176 ALA B CA 1
ATOM 3930 C C . ALA B 1 176 ? 1.232 5.473 10.562 1 98.19 176 ALA B C 1
ATOM 3932 O O . ALA B 1 176 ? 0.399 5.871 11.375 1 98.19 176 ALA B O 1
ATOM 3933 N N . PRO B 1 177 ? 1.247 5.988 9.328 1 98.12 177 PRO B N 1
ATOM 3934 C CA . PRO B 1 177 ? 0.307 7.07 9.031 1 98.12 177 PRO B CA 1
ATOM 3935 C C . PRO B 1 177 ? -1.15 6.652 9.203 1 98.12 177 PRO B C 1
ATOM 3937 O O . PRO B 1 177 ? -1.979 7.457 9.641 1 98.12 177 PRO B O 1
ATOM 3940 N N . ILE B 1 178 ? -1.471 5.445 8.922 1 97.69 178 ILE B N 1
ATOM 3941 C CA . ILE B 1 178 ? -2.84 4.953 9.031 1 97.69 178 ILE B CA 1
ATOM 3942 C C . ILE B 1 178 ? -3.215 4.777 10.5 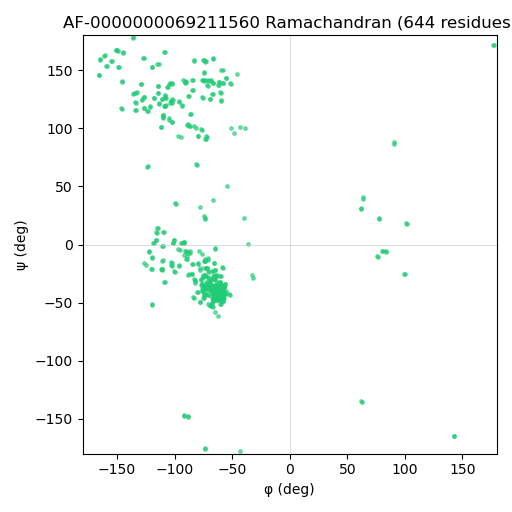1 97.69 178 ILE B C 1
ATOM 3944 O O . ILE B 1 178 ? -4.281 5.215 10.93 1 97.69 178 ILE B O 1
ATOM 3948 N N . MET B 1 179 ? -2.316 4.234 11.25 1 97.88 179 MET B N 1
ATOM 3949 C CA . MET B 1 179 ? -2.627 3.93 12.641 1 97.88 179 MET B CA 1
ATOM 3950 C C . MET B 1 179 ? -2.619 5.195 13.492 1 97.88 179 MET B C 1
ATOM 3952 O O . MET B 1 179 ? -3.391 5.316 14.445 1 97.88 179 MET B O 1
ATOM 3956 N N . VAL B 1 180 ? -1.748 6.145 13.164 1 98.31 180 VAL B N 1
ATOM 3957 C CA . VAL B 1 180 ? -1.783 7.438 13.836 1 98.31 180 VAL B CA 1
ATOM 3958 C C . VAL B 1 180 ? -3.113 8.133 13.547 1 98.31 180 VAL B C 1
ATOM 3960 O O . VAL B 1 180 ? -3.711 8.734 14.445 1 98.31 180 VAL B O 1
ATOM 3963 N N . THR B 1 181 ? -3.543 8.023 12.344 1 98 181 THR B N 1
ATOM 3964 C CA . THR B 1 181 ? -4.836 8.578 11.969 1 98 181 THR B CA 1
ATOM 3965 C C . THR B 1 181 ? -5.961 7.93 12.766 1 98 181 THR B C 1
ATOM 3967 O O . THR B 1 181 ? -6.859 8.617 13.258 1 98 181 THR B O 1
ATOM 3970 N N . GLN B 1 182 ? -5.883 6.613 12.906 1 96.75 182 GLN B N 1
ATOM 3971 C CA . GLN B 1 182 ? -6.887 5.898 13.688 1 96.75 182 GLN B CA 1
ATOM 3972 C C . GLN B 1 182 ? -6.918 6.398 15.125 1 96.75 182 GLN B C 1
ATOM 3974 O O . GLN B 1 182 ? -7.988 6.496 15.734 1 96.75 182 GLN B O 1
ATOM 3979 N N . ALA B 1 183 ? -5.812 6.734 15.633 1 96.94 183 ALA B N 1
ATOM 3980 C CA . ALA B 1 183 ? -5.684 7.176 17.016 1 96.94 183 ALA B CA 1
ATOM 3981 C C . ALA B 1 183 ? -6.312 8.555 17.219 1 96.94 183 ALA B C 1
ATOM 3983 O O . ALA B 1 183 ? -6.719 8.898 18.328 1 96.94 183 ALA B O 1
ATOM 3984 N N . VAL B 1 184 ? -6.422 9.336 16.125 1 96.81 184 VAL B N 1
ATOM 3985 C CA . VAL B 1 184 ? -6.805 10.734 16.281 1 96.81 184 VAL B CA 1
ATOM 3986 C C . VAL B 1 184 ? 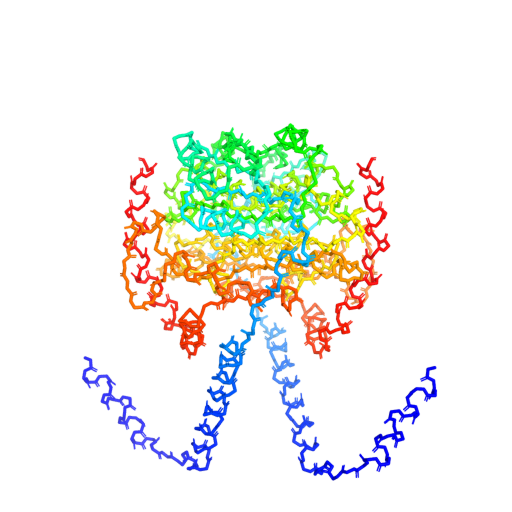-8.203 10.961 15.711 1 96.81 184 VAL B C 1
ATOM 3988 O O . VAL B 1 184 ? -8.898 11.891 16.109 1 96.81 184 VAL B O 1
ATOM 3991 N N . ILE B 1 185 ? -8.648 10.125 14.859 1 95.19 185 ILE B N 1
ATOM 3992 C CA . ILE B 1 185 ? -9.742 10.445 13.953 1 95.19 185 ILE B CA 1
ATOM 3993 C C . ILE B 1 185 ? -11.047 10.578 14.742 1 95.19 185 ILE B C 1
ATOM 3995 O O . ILE B 1 185 ? -11.906 11.398 14.406 1 95.19 185 ILE B O 1
ATOM 3999 N N . ASN B 1 186 ? -11.227 9.812 15.789 1 92.69 186 ASN B N 1
ATOM 4000 C CA . ASN B 1 186 ? -12.477 9.859 16.547 1 92.69 186 ASN B CA 1
ATOM 4001 C C . ASN B 1 186 ? -12.711 11.234 17.156 1 92.69 186 ASN B C 1
ATOM 4003 O O . ASN B 1 186 ? -13.82 11.766 17.109 1 92.69 186 ASN B O 1
ATOM 4007 N N . GLN B 1 187 ? -11.695 11.781 17.703 1 93.44 187 GLN B N 1
ATOM 4008 C CA . GLN B 1 187 ? -11.875 13.109 18.297 1 93.44 187 GLN B CA 1
ATOM 4009 C C . GLN B 1 187 ? -12.109 14.164 17.219 1 93.44 187 GLN B C 1
ATOM 4011 O O . GLN B 1 187 ? -12.828 15.141 17.438 1 93.44 187 GLN B O 1
ATOM 4016 N N . MET B 1 188 ? -11.539 13.961 16.094 1 94.19 188 MET B N 1
ATOM 4017 C CA . MET B 1 188 ? -11.758 14.891 14.984 1 94.19 188 MET B CA 1
ATOM 4018 C C . MET B 1 188 ? -13.195 14.82 14.484 1 94.19 188 MET B C 1
ATOM 4020 O O . MET B 1 188 ? -13.797 15.844 14.156 1 94.19 188 MET B O 1
ATOM 4024 N N . LEU B 1 189 ? -13.688 13.617 14.477 1 91.62 189 LEU B N 1
ATOM 4025 C CA . LEU B 1 189 ? -15.055 13.406 14.023 1 91.62 189 LEU B CA 1
ATOM 4026 C C . LEU B 1 189 ? -16.047 14.078 14.961 1 91.62 189 LEU B C 1
ATOM 4028 O O . LEU B 1 189 ? -17.125 14.516 14.531 1 91.62 189 LEU B O 1
ATOM 4032 N N . LEU B 1 190 ? -15.703 14.195 16.141 1 89.62 190 LEU B N 1
ATOM 4033 C CA . LEU B 1 190 ? -16.609 14.719 17.156 1 89.62 190 LEU B CA 1
ATOM 4034 C C . LEU B 1 190 ? -16.5 16.234 17.25 1 89.62 190 LEU B C 1
ATOM 4036 O O . LEU B 1 190 ? -17.328 16.891 17.891 1 89.62 190 LEU B O 1
ATOM 4040 N N . ARG B 1 191 ? -15.531 16.75 16.609 1 87.69 191 ARG B N 1
ATOM 4041 C CA . ARG B 1 191 ? -15.328 18.203 16.656 1 87.69 191 ARG B CA 1
ATOM 4042 C C . ARG B 1 191 ? -16.406 18.938 15.875 1 87.69 191 ARG B C 1
ATOM 4044 O O . ARG B 1 191 ? -16.812 18.5 14.805 1 87.69 191 ARG B O 1
ATOM 4051 N N . ASN B 1 192 ? -16.953 20.016 16.375 1 80.19 192 ASN B N 1
ATOM 4052 C CA . ASN B 1 192 ? -18.047 20.719 15.719 1 80.19 192 ASN B CA 1
ATOM 4053 C C . ASN B 1 192 ? -17.719 22.188 15.484 1 80.19 192 ASN B C 1
ATOM 4055 O O . ASN B 1 192 ? -18.375 22.859 14.688 1 80.19 192 ASN B O 1
ATOM 4059 N N . LYS B 1 193 ? -16.812 22.719 16.094 1 78.5 193 LYS B N 1
ATOM 4060 C CA . LYS B 1 193 ? -16.562 24.156 16 1 78.5 193 LYS B CA 1
ATOM 4061 C C . LYS B 1 193 ? -15.727 24.5 14.773 1 78.5 193 LYS B C 1
ATOM 4063 O O . LYS B 1 193 ? -16.031 25.453 14.055 1 78.5 193 LYS B O 1
ATOM 4068 N N . TYR B 1 194 ? -14.703 23.766 14.555 1 86.44 194 TYR B N 1
ATOM 4069 C CA . TYR B 1 194 ? -13.773 23.984 13.453 1 86.44 194 TYR B CA 1
ATOM 4070 C C . TYR B 1 194 ? -13.609 22.703 12.625 1 86.44 194 TYR B C 1
ATOM 4072 O O . TYR B 1 194 ? -13.961 21.609 13.086 1 86.44 194 TYR B O 1
ATOM 4080 N N . GLN B 1 195 ? -13.133 22.984 11.461 1 92.94 195 GLN B N 1
ATOM 4081 C CA . GLN B 1 195 ? -12.742 21.844 10.633 1 92.94 195 GLN B CA 1
ATOM 4082 C C . GLN B 1 195 ? -11.445 21.219 11.141 1 92.94 195 GLN B C 1
ATOM 4084 O O . GLN B 1 195 ? -10.727 21.828 11.938 1 92.94 195 GLN B O 1
ATOM 4089 N N . SER B 1 196 ? -11.297 20.016 10.789 1 96.69 196 SER B N 1
ATOM 4090 C CA . SER B 1 196 ? -10.031 19.328 11.039 1 96.69 196 SER B CA 1
ATOM 4091 C C . SER B 1 196 ? -9.32 18.984 9.734 1 96.69 196 SER B C 1
ATOM 4093 O O . SER B 1 196 ? -9.93 18.984 8.672 1 96.69 196 SER B O 1
ATOM 4095 N N . LEU B 1 197 ? -8.008 18.844 9.844 1 97.44 197 LEU B N 1
ATOM 4096 C CA . LEU B 1 197 ? -7.199 18.531 8.672 1 97.44 197 LEU B CA 1
ATOM 4097 C C . LEU B 1 197 ? -6.34 17.297 8.922 1 97.44 197 LEU B C 1
ATOM 4099 O O . LEU B 1 197 ? -5.688 17.188 9.961 1 97.44 197 LEU B O 1
ATOM 4103 N N . ILE B 1 198 ? -6.457 16.375 8.031 1 98.12 198 ILE B N 1
ATOM 4104 C CA . ILE B 1 198 ? -5.488 15.289 7.93 1 98.12 198 ILE B CA 1
ATOM 4105 C C . ILE B 1 198 ? -4.656 15.453 6.66 1 98.12 198 ILE B C 1
ATOM 4107 O O . ILE B 1 198 ? -5.18 15.352 5.551 1 98.12 198 ILE B O 1
ATOM 4111 N N . LEU B 1 199 ? -3.404 15.75 6.844 1 98.62 199 LEU B N 1
ATOM 4112 C CA . LEU B 1 199 ? -2.467 15.953 5.746 1 98.62 199 LEU B CA 1
ATOM 4113 C C . LEU B 1 199 ? -1.438 14.828 5.699 1 98.62 199 LEU B C 1
ATOM 4115 O O . LEU B 1 199 ? -0.799 14.523 6.707 1 98.62 199 LEU B O 1
ATOM 4119 N N . ASN B 1 200 ? -1.305 14.164 4.562 1 98.25 200 ASN B N 1
ATOM 4120 C CA . ASN B 1 200 ? -0.395 13.039 4.383 1 98.25 200 ASN B CA 1
ATOM 4121 C C . ASN B 1 200 ? 0.716 13.367 3.391 1 98.25 200 ASN B C 1
ATOM 4123 O O . ASN B 1 200 ? 0.449 13.875 2.299 1 98.25 200 ASN B O 1
ATOM 4127 N N . LEU B 1 201 ? 1.9 13.086 3.822 1 97.75 201 LEU B N 1
ATOM 4128 C CA . LEU B 1 201 ? 3.023 13.273 2.91 1 97.75 201 LEU B CA 1
ATOM 4129 C C . LEU B 1 201 ? 3.242 12.023 2.057 1 97.75 201 LEU B C 1
ATOM 4131 O O . LEU B 1 201 ? 3.793 11.031 2.535 1 97.75 201 LEU B O 1
ATOM 4135 N N . GLY B 1 202 ? 2.805 12.102 0.859 1 96 202 GLY B N 1
ATOM 4136 C CA . GLY B 1 202 ? 3.064 11.062 -0.119 1 96 202 GLY B CA 1
ATOM 4137 C C . GLY B 1 202 ? 4.312 11.312 -0.942 1 96 202 GLY B C 1
ATOM 4138 O O . GLY B 1 202 ? 5.336 11.75 -0.411 1 96 202 GLY B O 1
ATOM 4139 N N . SER B 1 203 ? 4.277 10.906 -2.164 1 90.88 203 SER B N 1
ATOM 4140 C CA . SER B 1 203 ? 5.41 11.039 -3.074 1 90.88 203 SER B CA 1
ATOM 4141 C C . SER B 1 203 ? 4.965 10.953 -4.531 1 90.88 203 SER B C 1
ATOM 4143 O O . SER B 1 203 ? 3.939 10.336 -4.836 1 90.88 203 SER B O 1
ATOM 4145 N N . ALA B 1 204 ? 5.793 11.594 -5.305 1 84.56 204 ALA B N 1
ATOM 4146 C CA . ALA B 1 204 ? 5.543 11.484 -6.738 1 84.56 204 ALA B CA 1
ATOM 4147 C C . ALA B 1 204 ? 5.746 10.047 -7.227 1 84.56 204 ALA B C 1
ATOM 4149 O O . ALA B 1 204 ? 5.309 9.688 -8.32 1 84.56 204 ALA B O 1
ATOM 4150 N N . SER B 1 205 ? 6.371 9.25 -6.465 1 75.75 205 SER B N 1
ATOM 4151 C CA . SER B 1 205 ? 6.555 7.844 -6.801 1 75.75 205 SER B CA 1
ATOM 4152 C C . SER B 1 205 ? 5.223 7.109 -6.848 1 75.75 205 SER B C 1
ATOM 4154 O O . SER B 1 205 ? 5.156 5.953 -7.277 1 75.75 205 SER B O 1
ATOM 4156 N N . GLN B 1 206 ? 4.215 7.762 -6.539 1 81.88 206 GLN B N 1
ATOM 4157 C CA . GLN B 1 206 ? 2.869 7.199 -6.594 1 81.88 206 GLN B CA 1
ATOM 4158 C C . GLN B 1 206 ? 2.334 7.195 -8.023 1 81.88 206 GLN B C 1
ATOM 4160 O O . GLN B 1 206 ? 1.345 6.523 -8.32 1 81.88 206 GLN B O 1
ATOM 4165 N N . ASN B 1 207 ? 2.975 7.957 -8.82 1 77.19 207 ASN B N 1
ATOM 4166 C CA . ASN B 1 207 ? 2.41 8.172 -10.148 1 77.19 207 ASN B CA 1
ATOM 4167 C C . ASN B 1 207 ? 2.754 7.027 -11.102 1 77.19 207 ASN B C 1
ATOM 4169 O O . ASN B 1 207 ? 2.014 6.758 -12.047 1 77.19 207 ASN B O 1
ATOM 4173 N N . TYR B 1 208 ? 3.869 6.457 -10.859 1 79.62 208 TYR B N 1
ATOM 4174 C CA . TYR B 1 208 ? 4.34 5.336 -11.664 1 79.62 208 TYR B CA 1
ATOM 4175 C C . TYR B 1 208 ? 5.305 4.461 -10.875 1 79.62 208 TYR B C 1
ATOM 4177 O O . TYR B 1 208 ? 5.898 4.91 -9.891 1 79.62 208 TYR B O 1
ATOM 4185 N N . PRO B 1 209 ? 5.359 3.275 -11.367 1 78.38 209 PRO B N 1
ATOM 4186 C CA . PRO B 1 209 ? 6.332 2.412 -10.695 1 78.38 209 PRO B CA 1
ATOM 4187 C C . PRO B 1 209 ? 7.773 2.863 -10.914 1 78.38 209 PRO B C 1
ATOM 4189 O O . PRO B 1 209 ? 8.164 3.162 -12.047 1 78.38 209 PRO B O 1
ATOM 4192 N N . PHE B 1 210 ? 8.5 2.979 -9.812 1 82 210 PHE B N 1
ATOM 4193 C CA . PHE B 1 210 ? 9.914 3.352 -9.859 1 82 210 PHE B CA 1
ATOM 4194 C C . PHE B 1 210 ? 10.797 2.158 -9.531 1 82 210 PHE B C 1
ATOM 4196 O O . PHE B 1 210 ? 10.758 1.634 -8.422 1 82 210 PHE B O 1
ATOM 4203 N N . PRO B 1 211 ? 11.633 1.824 -10.5 1 85.88 211 PRO B N 1
ATOM 4204 C CA . PRO B 1 211 ? 12.562 0.736 -10.18 1 85.88 211 PRO B CA 1
ATOM 4205 C C . PRO B 1 211 ? 13.43 1.041 -8.961 1 85.88 211 PRO B C 1
ATOM 4207 O O . PRO B 1 211 ? 13.82 2.191 -8.75 1 85.88 211 PRO B O 1
ATOM 4210 N N . TYR B 1 212 ? 13.648 0.065 -8.094 1 89.62 212 TYR B N 1
ATOM 4211 C CA . TYR B 1 212 ? 14.5 0.094 -6.91 1 89.62 212 TYR B CA 1
ATOM 4212 C C . TYR B 1 212 ? 13.836 0.856 -5.773 1 89.62 212 TYR B C 1
ATOM 4214 O O . TYR B 1 212 ? 14.32 0.852 -4.641 1 89.62 212 TYR B O 1
ATOM 4222 N N . PHE B 1 213 ? 12.703 1.55 -6.137 1 87.44 213 PHE B N 1
ATOM 4223 C CA . PHE B 1 213 ? 11.875 2.188 -5.117 1 87.44 213 PHE B CA 1
ATOM 4224 C C . PHE B 1 213 ? 10.672 1.322 -4.777 1 87.44 213 PHE B C 1
ATOM 4226 O O . PHE B 1 213 ? 9.586 1.841 -4.488 1 87.44 213 PHE B O 1
ATOM 4233 N N . PHE B 1 214 ? 10.844 0.057 -4.793 1 85.62 214 PHE B N 1
ATOM 4234 C CA . PHE B 1 214 ? 9.734 -0.89 -4.715 1 85.62 214 PHE B CA 1
ATOM 4235 C C . PHE B 1 214 ? 8.969 -0.72 -3.406 1 85.62 214 PHE B C 1
ATOM 4237 O O . PHE B 1 214 ? 7.738 -0.679 -3.402 1 85.62 214 PHE B O 1
ATOM 4244 N N . GLY B 1 215 ? 9.711 -0.56 -2.33 1 90 215 GLY B N 1
ATOM 4245 C CA . GLY B 1 215 ? 9.078 -0.469 -1.024 1 90 215 GLY B CA 1
ATOM 4246 C C . GLY B 1 215 ? 8.516 0.909 -0.728 1 90 215 GLY B C 1
ATOM 4247 O O . GLY B 1 215 ? 7.422 1.034 -0.172 1 90 215 GLY B O 1
ATOM 4248 N N . TYR B 1 216 ? 9.266 1.904 -1.104 1 90.88 216 TYR B N 1
ATOM 4249 C CA . TYR B 1 216 ? 8.828 3.273 -0.857 1 90.88 216 TYR B CA 1
ATOM 4250 C C . TYR B 1 216 ? 7.605 3.613 -1.708 1 90.88 216 TYR B C 1
ATOM 4252 O O . TYR B 1 216 ? 6.57 4.023 -1.181 1 90.88 216 TYR B O 1
ATOM 4260 N N . GLY B 1 217 ? 7.758 3.332 -2.961 1 91.81 217 GLY B N 1
ATOM 4261 C CA . GLY B 1 217 ? 6.648 3.598 -3.863 1 91.81 217 GLY B CA 1
ATOM 4262 C C . GLY B 1 217 ? 5.391 2.826 -3.508 1 91.81 217 GLY B C 1
ATOM 4263 O O . GLY B 1 217 ? 4.297 3.391 -3.48 1 91.81 217 GLY B O 1
ATOM 4264 N N . SER B 1 218 ? 5.57 1.574 -3.219 1 94 218 SER B N 1
ATOM 4265 C CA . SER B 1 218 ? 4.434 0.726 -2.875 1 94 218 SER B CA 1
ATOM 4266 C C . SER B 1 218 ? 3.738 1.22 -1.612 1 94 218 SER B C 1
ATOM 4268 O O . SER B 1 218 ? 2.51 1.294 -1.564 1 94 218 SER B O 1
ATOM 4270 N N . SER B 1 219 ? 4.516 1.612 -0.632 1 95.75 219 SER B N 1
ATOM 4271 C CA . SER B 1 219 ? 3.953 2.109 0.619 1 95.75 219 SER B CA 1
ATOM 4272 C C . SER B 1 219 ? 3.178 3.404 0.399 1 95.75 219 SER B C 1
ATOM 4274 O O . SER B 1 219 ? 2.059 3.557 0.895 1 95.75 219 SER B O 1
ATOM 4276 N N . LYS B 1 220 ? 3.775 4.254 -0.382 1 94.75 220 LYS B N 1
ATOM 4277 C CA . LYS B 1 220 ? 3.17 5.566 -0.57 1 94.75 220 LYS B CA 1
ATOM 4278 C C . LYS B 1 220 ? 1.919 5.477 -1.44 1 94.75 220 LYS B C 1
ATOM 4280 O O . LYS B 1 220 ? 0.942 6.191 -1.21 1 94.75 220 LYS B O 1
ATOM 4285 N N . VAL B 1 221 ? 1.974 4.598 -2.375 1 93.75 221 VAL B N 1
ATOM 4286 C CA . VAL B 1 221 ? 0.786 4.379 -3.195 1 93.75 221 VAL B CA 1
ATOM 4287 C C . VAL B 1 221 ? -0.33 3.781 -2.342 1 93.75 221 VAL B C 1
ATOM 4289 O O . VAL B 1 221 ? -1.487 4.195 -2.443 1 93.75 221 VAL B O 1
ATOM 4292 N N . GLY B 1 222 ? 0.01 2.822 -1.593 1 94.81 222 GLY B N 1
ATOM 4293 C CA . GLY B 1 222 ? -0.966 2.225 -0.694 1 94.81 222 GLY B CA 1
ATOM 4294 C C . GLY B 1 222 ? -1.549 3.215 0.297 1 94.81 222 GLY B C 1
ATOM 4295 O O . GLY B 1 222 ? -2.768 3.281 0.473 1 94.81 222 GLY B O 1
ATOM 4296 N N . MET B 1 223 ? -0.685 3.982 0.88 1 95.56 223 MET B N 1
ATOM 4297 C CA . MET B 1 223 ? -1.112 5 1.838 1 95.56 223 MET B CA 1
ATOM 4298 C C . MET B 1 223 ? -2.051 6.004 1.181 1 95.56 223 MET B C 1
ATOM 4300 O O . MET B 1 223 ? -3.1 6.336 1.736 1 95.56 223 MET B O 1
ATOM 4304 N N . ALA B 1 224 ? -1.685 6.465 0.012 1 94.19 224 ALA B N 1
ATOM 4305 C CA . ALA B 1 224 ? -2.516 7.43 -0.705 1 94.19 224 ALA B CA 1
ATOM 4306 C C . ALA B 1 224 ? -3.893 6.848 -1.01 1 94.19 224 ALA B C 1
ATOM 4308 O O . ALA B 1 224 ? -4.91 7.527 -0.853 1 94.19 224 ALA B O 1
ATOM 4309 N N . SER B 1 225 ? -3.875 5.605 -1.419 1 93.38 225 SER B N 1
ATOM 4310 C CA . SER B 1 225 ? -5.137 4.93 -1.712 1 93.38 225 SER B CA 1
ATOM 4311 C C . SER B 1 225 ? -6.02 4.848 -0.472 1 93.38 225 SER B C 1
ATOM 4313 O O . SER B 1 225 ? -7.238 5.004 -0.562 1 93.38 225 SER B O 1
ATOM 4315 N N . PHE B 1 226 ? -5.449 4.609 0.642 1 95.44 226 PHE B N 1
ATOM 4316 C CA . PHE B 1 226 ? -6.176 4.57 1.903 1 95.44 226 PHE B CA 1
ATOM 4317 C C . PHE B 1 226 ? -6.883 5.898 2.164 1 95.44 226 PHE B C 1
ATOM 4319 O O . PHE B 1 226 ? -8.086 5.922 2.432 1 95.44 226 PHE B O 1
ATOM 4326 N N . PHE B 1 227 ? -6.168 6.902 2.014 1 95.69 227 PHE B N 1
ATOM 4327 C CA . PHE B 1 227 ? -6.699 8.211 2.385 1 95.69 227 PHE B CA 1
ATOM 4328 C C . PHE B 1 227 ? -7.691 8.703 1.34 1 95.69 227 PHE B C 1
ATOM 4330 O O . PHE B 1 227 ? -8.625 9.438 1.664 1 95.69 227 PHE B O 1
ATOM 4337 N N . ASP B 1 228 ? -7.5 8.266 0.123 1 91.38 228 ASP B N 1
ATOM 4338 C CA . ASP B 1 228 ? -8.516 8.555 -0.89 1 91.38 228 ASP B CA 1
ATOM 4339 C C . ASP B 1 228 ? -9.852 7.906 -0.532 1 91.38 228 ASP B C 1
ATOM 4341 O O . ASP B 1 228 ? -10.898 8.531 -0.653 1 91.38 228 ASP B O 1
ATOM 4345 N N . ALA B 1 229 ? -9.758 6.664 -0.147 1 91.56 229 ALA B N 1
ATOM 4346 C CA . ALA B 1 229 ? -10.969 5.949 0.244 1 91.56 229 ALA B CA 1
ATOM 4347 C C . ALA B 1 229 ? -11.602 6.582 1.482 1 91.56 229 ALA B C 1
ATOM 4349 O O . ALA B 1 229 ? -12.82 6.742 1.55 1 91.56 229 ALA B O 1
ATOM 4350 N N . LEU B 1 230 ? -10.789 6.945 2.387 1 93.12 230 LEU B N 1
ATOM 4351 C CA . LEU B 1 230 ? -11.289 7.562 3.611 1 93.12 230 LEU B CA 1
ATOM 4352 C C . LEU B 1 230 ? -11.961 8.898 3.311 1 93.12 230 LEU B C 1
ATOM 4354 O O . LEU B 1 230 ? -12.992 9.227 3.896 1 93.12 230 LEU B O 1
ATOM 4358 N N . ALA B 1 231 ? -11.352 9.664 2.453 1 91.12 231 ALA B N 1
ATOM 4359 C CA . ALA B 1 231 ? -11.914 10.953 2.061 1 91.12 231 ALA B CA 1
ATOM 4360 C C . ALA B 1 231 ? -13.312 10.781 1.467 1 91.12 231 ALA B C 1
ATOM 4362 O O . ALA B 1 231 ? -14.203 11.594 1.712 1 91.12 231 ALA B O 1
ATOM 4363 N N . LEU B 1 232 ? -13.461 9.742 0.72 1 87.19 232 LEU B N 1
ATOM 4364 C CA . LEU B 1 232 ? -14.766 9.461 0.124 1 87.19 232 LEU B CA 1
ATOM 4365 C C . LEU B 1 232 ? -15.797 9.125 1.197 1 87.19 232 LEU B C 1
ATOM 4367 O O . LEU B 1 232 ? -16.953 9.555 1.115 1 87.19 232 LEU B O 1
ATOM 4371 N N . GLU B 1 233 ? -15.375 8.422 2.145 1 87.38 233 GLU B N 1
ATOM 4372 C CA . GLU B 1 233 ? -16.266 8.016 3.223 1 87.38 233 GLU B CA 1
ATOM 4373 C C . GLU B 1 233 ? -16.688 9.219 4.07 1 87.38 233 GLU B C 1
ATOM 4375 O O . GLU B 1 233 ? -17.828 9.281 4.531 1 87.38 233 GLU B O 1
ATOM 4380 N N . LEU B 1 234 ? -15.758 10.078 4.172 1 86.69 234 LEU B N 1
ATOM 4381 C CA . LEU B 1 234 ? -16 11.188 5.082 1 86.69 234 LEU B CA 1
ATOM 4382 C C . LEU B 1 234 ? -16.562 12.391 4.332 1 86.69 234 LEU B C 1
ATOM 4384 O O . LEU B 1 234 ? -16.781 13.445 4.926 1 86.69 234 LEU B O 1
ATOM 4388 N N . ARG B 1 235 ? -16.734 12.234 3.139 1 77.56 235 ARG B N 1
ATOM 4389 C CA . ARG B 1 235 ? -17.172 13.344 2.303 1 77.56 235 ARG B CA 1
ATOM 4390 C C . ARG B 1 235 ? -18.469 13.945 2.828 1 77.56 235 ARG B C 1
ATOM 4392 O O . ARG B 1 235 ? -18.672 15.156 2.758 1 77.56 235 ARG B O 1
ATOM 4399 N N . ASN B 1 236 ? -19.312 13.125 3.383 1 68.69 236 ASN B N 1
ATOM 4400 C CA . ASN B 1 236 ? -20.547 13.688 3.896 1 68.69 236 ASN B CA 1
ATOM 4401 C C . ASN B 1 236 ? -20.391 14.188 5.328 1 68.69 236 ASN B C 1
ATOM 4403 O O . ASN B 1 236 ? -21.328 14.766 5.895 1 68.69 236 ASN B O 1
ATOM 4407 N N . ASN B 1 237 ? -19.234 13.914 5.848 1 65.81 237 ASN B N 1
ATOM 4408 C CA . ASN B 1 237 ? -18.859 14.5 7.129 1 65.81 237 ASN B CA 1
ATOM 4409 C C . ASN B 1 237 ? -18 15.758 6.941 1 65.81 237 ASN B C 1
ATOM 4411 O O . ASN B 1 237 ? -16.781 15.664 6.852 1 65.81 237 ASN B O 1
ATOM 4415 N N . LYS B 1 238 ? -18.578 16.844 6.918 1 64.06 238 LYS B N 1
ATOM 4416 C CA . LYS B 1 238 ? -17.969 18.094 6.473 1 64.06 238 LYS B CA 1
ATOM 4417 C C . LYS B 1 238 ? -16.969 18.625 7.508 1 64.06 238 LYS B C 1
ATOM 4419 O O . LYS B 1 238 ? -16.453 19.734 7.371 1 64.06 238 LYS B O 1
ATOM 4424 N N . ASN B 1 239 ? -16.5 17.812 8.305 1 86.62 239 ASN B N 1
ATOM 4425 C CA . ASN B 1 239 ? -15.664 18.453 9.312 1 86.62 239 ASN B CA 1
ATOM 4426 C C . ASN B 1 239 ? -14.211 18 9.203 1 86.62 239 ASN B C 1
ATOM 4428 O O . ASN B 1 239 ? -13.359 18.406 9.992 1 86.62 239 ASN B O 1
ATOM 4432 N N . ILE B 1 240 ? -13.898 17.203 8.227 1 94.94 240 ILE B N 1
ATOM 4433 C CA . ILE B 1 240 ? -12.508 16.781 8.133 1 94.94 240 ILE B CA 1
ATOM 4434 C C . ILE B 1 240 ? -12.031 16.922 6.684 1 94.94 240 ILE B C 1
ATOM 4436 O O . ILE B 1 240 ? -12.602 16.297 5.781 1 94.94 240 ILE B O 1
ATOM 4440 N N . ASP B 1 241 ? -11.094 17.766 6.441 1 94.69 241 ASP B N 1
ATOM 4441 C CA . ASP B 1 241 ? -10.391 17.828 5.164 1 94.69 241 ASP B CA 1
ATOM 4442 C C . ASP B 1 241 ? -9.234 16.828 5.125 1 94.69 241 ASP B C 1
ATOM 4444 O O . ASP B 1 241 ? -8.508 16.672 6.105 1 94.69 241 ASP B O 1
ATOM 4448 N N . ILE B 1 242 ? -9.148 16.078 4.039 1 96.12 242 ILE B N 1
ATOM 4449 C CA . ILE B 1 242 ? -8.039 15.156 3.834 1 96.12 242 ILE B CA 1
ATOM 4450 C C . ILE B 1 242 ? -7.25 15.562 2.588 1 96.12 242 ILE B C 1
ATOM 4452 O O . ILE B 1 242 ? -7.832 15.75 1.518 1 96.12 242 ILE B O 1
ATOM 4456 N N . LEU B 1 243 ? -5.918 15.742 2.754 1 96.56 243 LEU B N 1
ATOM 4457 C CA . LEU B 1 243 ? -5.059 16.109 1.636 1 96.56 243 LEU B CA 1
ATOM 4458 C C . LEU B 1 243 ? -3.797 15.258 1.612 1 96.56 243 LEU B C 1
ATOM 4460 O O . LEU B 1 243 ? -3.098 15.148 2.623 1 96.56 243 LEU B O 1
ATOM 4464 N N . THR B 1 244 ? -3.582 14.57 0.523 1 96.88 244 THR B N 1
ATOM 4465 C CA . THR B 1 244 ? -2.34 13.836 0.307 1 96.88 244 THR B CA 1
ATOM 4466 C C . THR B 1 244 ? -1.429 14.586 -0.659 1 96.88 244 THR B C 1
ATOM 4468 O O . THR B 1 244 ? -1.834 14.914 -1.776 1 96.88 244 THR B O 1
ATOM 4471 N N . LEU B 1 245 ? -0.198 14.883 -0.207 1 96.69 245 LEU B N 1
ATOM 4472 C CA . LEU B 1 245 ? 0.788 15.57 -1.031 1 96.69 245 LEU B CA 1
ATOM 4473 C C . LEU B 1 245 ? 1.642 14.57 -1.807 1 96.69 245 LEU B C 1
ATOM 4475 O O . LEU B 1 245 ? 2.018 13.523 -1.275 1 96.69 245 LEU B O 1
ATOM 4479 N N . LYS B 1 246 ? 1.925 14.883 -3.021 1 94.31 246 LYS B N 1
ATOM 4480 C CA . LYS B 1 246 ? 2.775 14.047 -3.863 1 94.31 246 LYS B CA 1
ATOM 4481 C C . LYS B 1 246 ? 3.963 14.844 -4.402 1 94.31 246 LYS B C 1
ATOM 4483 O O . LYS B 1 246 ? 4.094 15.023 -5.617 1 94.31 246 LYS B O 1
ATOM 4488 N N . PRO B 1 247 ? 4.809 15.219 -3.545 1 94.31 247 PRO B N 1
ATOM 4489 C CA . PRO B 1 247 ? 5.965 15.992 -3.998 1 94.31 247 PRO B CA 1
ATOM 4490 C C . PRO B 1 247 ? 7.008 15.141 -4.711 1 94.31 247 PRO B C 1
ATOM 4492 O O . PRO B 1 247 ? 7 13.914 -4.59 1 94.31 247 PRO B O 1
ATOM 4495 N N . GLN B 1 248 ? 7.805 15.859 -5.492 1 93.12 248 GLN B N 1
ATOM 4496 C CA . GLN B 1 248 ? 9.062 15.281 -5.961 1 93.12 248 GLN B CA 1
ATOM 4497 C C . GLN B 1 248 ? 10.188 15.547 -4.969 1 93.12 248 GLN B C 1
ATOM 4499 O O . GLN B 1 248 ? 9.984 15.469 -3.756 1 93.12 248 GLN B O 1
ATOM 4504 N N . TYR B 1 249 ? 11.367 15.703 -5.418 1 92.12 249 TYR B N 1
ATOM 4505 C CA . TYR B 1 249 ? 12.508 15.812 -4.523 1 92.12 249 TYR B CA 1
ATOM 4506 C C . TYR B 1 249 ? 12.477 17.125 -3.75 1 92.12 249 TYR B C 1
ATOM 4508 O O . TYR B 1 249 ? 12.32 18.188 -4.34 1 92.12 249 TYR B O 1
ATOM 4516 N N . VAL B 1 250 ? 12.531 17 -2.49 1 95.06 250 VAL B N 1
ATOM 4517 C CA . VAL B 1 250 ? 12.648 18.125 -1.565 1 95.06 250 VAL B CA 1
ATOM 4518 C C . VAL B 1 250 ? 13.992 18.062 -0.84 1 95.06 250 VAL B C 1
ATOM 4520 O O . VAL B 1 250 ? 14.414 16.984 -0.407 1 95.06 250 VAL B O 1
ATOM 4523 N N . SER B 1 251 ? 14.633 19.141 -0.726 1 95.81 251 SER B N 1
ATOM 4524 C CA . SER B 1 251 ? 15.977 19.172 -0.152 1 95.81 251 SER B CA 1
ATOM 4525 C C . SER B 1 251 ? 15.938 18.953 1.354 1 95.81 251 SER B C 1
ATOM 4527 O O . SER B 1 251 ? 15.812 19.906 2.129 1 95.81 251 SER B O 1
ATOM 4529 N N . THR B 1 252 ? 16.094 17.734 1.742 1 94.38 252 THR B N 1
ATOM 4530 C CA . THR B 1 252 ? 16.141 17.297 3.133 1 94.38 252 THR B CA 1
ATOM 4531 C C . THR B 1 252 ? 17.266 16.281 3.352 1 94.38 252 THR B C 1
ATOM 4533 O O . THR B 1 252 ? 17.984 15.953 2.418 1 94.38 252 THR B O 1
ATOM 4536 N N . ALA B 1 253 ? 17.391 15.875 4.586 1 88.88 253 ALA B N 1
ATOM 4537 C CA . ALA B 1 253 ? 18.406 14.875 4.914 1 88.88 253 ALA B CA 1
ATOM 4538 C C . ALA B 1 253 ? 18.172 13.578 4.145 1 88.88 253 ALA B C 1
ATOM 4540 O O . ALA B 1 253 ? 19.125 12.875 3.799 1 88.88 253 ALA B O 1
ATOM 4541 N N . MET B 1 254 ? 16.984 13.266 3.766 1 84.75 254 MET B N 1
ATOM 4542 C CA . MET B 1 254 ? 16.609 12.031 3.078 1 84.75 254 MET B CA 1
ATOM 4543 C C . MET B 1 254 ? 17.344 11.906 1.751 1 84.75 254 MET B C 1
ATOM 4545 O O . MET B 1 254 ? 17.703 10.797 1.348 1 84.75 254 MET B O 1
ATOM 4549 N N . ILE B 1 255 ? 17.609 13.039 1.122 1 85.75 255 ILE B N 1
ATOM 4550 C CA . ILE B 1 255 ? 18.297 12.977 -0.162 1 85.75 255 ILE B CA 1
ATOM 4551 C C . ILE B 1 255 ? 19.672 13.625 -0.043 1 85.75 255 ILE B C 1
ATOM 4553 O O . ILE B 1 255 ? 20.25 14.039 -1.045 1 85.75 255 ILE B O 1
ATOM 4557 N N . GLY B 1 256 ? 20.125 13.859 1.146 1 88.94 256 GLY B N 1
ATOM 4558 C CA . GLY B 1 256 ? 21.453 14.398 1.398 1 88.94 256 GLY B CA 1
ATOM 4559 C C . GLY B 1 256 ? 21.531 15.891 1.146 1 88.94 256 GLY B C 1
ATOM 4560 O O . GLY B 1 256 ? 22.578 16.391 0.705 1 88.94 256 GLY B O 1
ATOM 4561 N N . HIS B 1 257 ? 20.391 16.562 1.196 1 90.62 257 HIS B N 1
ATOM 4562 C CA . HIS B 1 257 ? 20.297 18 1.018 1 90.62 257 HIS B CA 1
ATOM 4563 C C . HIS B 1 257 ? 20.766 18.422 -0.373 1 90.62 257 HIS B C 1
ATOM 4565 O O . HIS B 1 257 ? 21.375 19.469 -0.535 1 90.62 257 HIS B O 1
ATOM 4571 N N . GLN B 1 258 ? 20.547 17.531 -1.229 1 89.25 258 GLN B N 1
ATOM 4572 C CA . GLN B 1 258 ? 20.875 17.844 -2.613 1 89.25 258 GLN B CA 1
ATOM 4573 C C . GLN B 1 258 ? 20.125 19.078 -3.094 1 89.25 258 GLN B C 1
ATOM 4575 O O . GLN B 1 258 ? 19.031 19.375 -2.6 1 89.25 258 GLN B O 1
ATOM 4580 N N . LYS B 1 259 ? 20.828 19.766 -4.039 1 91.44 259 LYS B N 1
ATOM 4581 C CA . LYS B 1 259 ? 20.219 20.938 -4.676 1 91.44 259 LYS B CA 1
ATOM 4582 C C . LYS B 1 259 ? 20.094 20.734 -6.184 1 91.44 259 LYS B C 1
ATOM 4584 O O . LYS B 1 259 ? 20.75 19.859 -6.754 1 91.44 259 LYS B O 1
ATOM 4589 N N . GLY B 1 260 ? 19.078 21.438 -6.777 1 90.31 260 GLY B N 1
ATOM 4590 C CA . GLY B 1 260 ? 18.859 21.344 -8.211 1 90.31 260 GLY B CA 1
ATOM 4591 C C . GLY B 1 260 ? 17.656 22.125 -8.68 1 90.31 260 GLY B C 1
ATOM 4592 O O . GLY B 1 260 ? 16.844 22.594 -7.867 1 90.31 260 GLY B O 1
ATOM 4593 N N . LEU B 1 261 ? 17.547 22.188 -10 1 89.62 261 LEU B N 1
ATOM 4594 C CA . LEU B 1 261 ? 16.484 22.984 -10.609 1 89.62 261 LEU B CA 1
ATOM 4595 C C . LEU B 1 261 ? 15.125 22.391 -10.297 1 89.62 261 LEU B C 1
ATOM 4597 O O . LEU B 1 261 ? 14.133 23.125 -10.219 1 89.62 261 LEU B O 1
ATOM 4601 N N . LEU B 1 262 ? 15.148 21.109 -10.078 1 91.38 262 LEU B N 1
ATOM 4602 C CA . LEU B 1 262 ? 13.867 20.438 -9.883 1 91.38 262 LEU B CA 1
ATOM 4603 C C . LEU B 1 262 ? 13.703 20 -8.438 1 91.38 262 LEU B C 1
ATOM 4605 O O . LEU B 1 262 ? 12.812 19.203 -8.125 1 91.38 262 LEU B O 1
ATOM 4609 N N . ILE B 1 263 ? 14.609 20.469 -7.555 1 94.44 263 ILE B N 1
ATOM 4610 C CA . ILE B 1 263 ? 14.547 20.188 -6.125 1 94.44 263 ILE B CA 1
ATOM 4611 C C . ILE B 1 263 ? 14.117 21.438 -5.359 1 94.44 263 ILE B C 1
ATOM 4613 O O . ILE B 1 263 ? 14.719 22.5 -5.512 1 94.44 263 ILE B O 1
ATOM 4617 N N . ILE B 1 264 ? 13.133 21.359 -4.586 1 94.81 264 ILE B N 1
ATOM 4618 C CA . ILE B 1 264 ? 12.641 22.531 -3.877 1 94.81 264 ILE B CA 1
ATOM 4619 C C . ILE B 1 264 ? 12.984 22.422 -2.393 1 94.81 264 ILE B C 1
ATOM 4621 O O . ILE B 1 264 ? 13.359 21.344 -1.917 1 94.81 264 ILE B O 1
ATOM 4625 N N . SER B 1 265 ? 12.859 23.547 -1.72 1 96.19 265 SER B N 1
ATOM 4626 C CA . SER B 1 265 ? 13.086 23.562 -0.278 1 96.19 265 SER B CA 1
ATOM 4627 C C . SER B 1 265 ? 11.836 23.125 0.479 1 96.19 265 SER B C 1
ATOM 4629 O O . SER B 1 265 ? 10.727 23.203 -0.048 1 96.19 265 SER B O 1
ATOM 4631 N N . PRO B 1 266 ? 12 22.656 1.744 1 97.31 266 PRO B N 1
ATOM 4632 C CA . PRO B 1 266 ? 10.836 22.328 2.568 1 97.31 266 PRO B CA 1
ATOM 4633 C C . PRO B 1 266 ? 9.891 23.516 2.74 1 97.31 266 PRO B C 1
ATOM 4635 O O . PRO B 1 266 ? 8.664 23.344 2.711 1 97.31 266 PRO B O 1
ATOM 4638 N N . GLN B 1 267 ? 10.422 24.688 2.85 1 96.62 267 GLN B N 1
ATOM 4639 C CA . GLN B 1 267 ? 9.617 25.891 3.041 1 96.62 267 GLN B CA 1
ATOM 4640 C C . GLN B 1 267 ? 8.695 26.141 1.848 1 96.62 267 GLN B C 1
ATOM 4642 O O . GLN B 1 267 ? 7.516 26.453 2.02 1 96.62 267 GLN B O 1
ATOM 4647 N N . LYS B 1 268 ? 9.258 25.984 0.689 1 94.94 268 LYS B N 1
ATOM 4648 C CA . LYS B 1 268 ? 8.469 26.188 -0.521 1 94.94 268 LYS B CA 1
ATOM 4649 C C . LYS B 1 268 ? 7.344 25.156 -0.623 1 94.94 268 LYS B C 1
ATOM 4651 O O . LYS B 1 268 ? 6.227 25.484 -1.034 1 94.94 268 LYS B O 1
ATOM 4656 N N . LEU B 1 269 ? 7.625 23.938 -0.246 1 96.31 269 LEU B N 1
ATOM 4657 C CA . LEU B 1 269 ? 6.605 22.906 -0.278 1 96.31 269 LEU B CA 1
ATOM 4658 C C . LEU B 1 269 ? 5.469 23.219 0.687 1 96.31 269 LEU B C 1
ATOM 4660 O O . LEU B 1 269 ? 4.297 23.172 0.309 1 96.31 269 LEU B O 1
ATOM 4664 N N . VAL B 1 270 ? 5.805 23.609 1.896 1 97.31 270 VAL B N 1
ATOM 4665 C CA . VAL B 1 270 ? 4.824 23.859 2.947 1 97.31 270 VAL B CA 1
ATOM 4666 C C . VAL B 1 270 ? 3.945 25.047 2.561 1 97.31 270 VAL B C 1
ATOM 4668 O O . VAL B 1 270 ? 2.717 24.969 2.654 1 97.31 270 VAL B O 1
ATOM 4671 N N . GLN B 1 271 ? 4.523 26.062 2.021 1 94.69 271 GLN B N 1
ATOM 4672 C CA . GLN B 1 271 ? 3.779 27.266 1.622 1 94.69 271 GLN B CA 1
ATOM 4673 C C . GLN B 1 271 ? 2.803 26.938 0.492 1 94.69 271 GLN B C 1
ATOM 4675 O O . GLN B 1 271 ? 1.666 27.422 0.495 1 94.69 271 GLN B O 1
ATOM 4680 N N . SER B 1 272 ? 3.248 26.172 -0.4 1 93.81 272 SER B N 1
ATOM 4681 C CA . SER B 1 272 ? 2.4 25.828 -1.532 1 93.81 272 SER B CA 1
ATOM 4682 C C . SER B 1 272 ? 1.247 24.922 -1.098 1 93.81 272 SER B C 1
ATOM 4684 O O . SER B 1 272 ? 0.173 24.938 -1.703 1 93.81 272 SER B O 1
ATOM 4686 N N . THR B 1 273 ? 1.437 24.125 -0.078 1 95.88 273 THR B N 1
ATOM 4687 C CA . THR B 1 273 ? 0.466 23.156 0.408 1 95.88 273 THR B CA 1
ATOM 4688 C C . THR B 1 273 ? -0.813 23.859 0.867 1 95.88 273 THR B C 1
ATOM 4690 O O . THR B 1 273 ? -1.917 23.375 0.597 1 95.88 273 THR B O 1
ATOM 4693 N N . TRP B 1 274 ? -0.694 25.016 1.507 1 96.5 274 TRP B N 1
ATOM 4694 C CA . TRP B 1 274 ? -1.817 25.672 2.17 1 96.5 274 TRP B CA 1
ATOM 4695 C C . TRP B 1 274 ? -2.801 26.234 1.147 1 96.5 274 TRP B C 1
ATOM 4697 O O . TRP B 1 274 ? -3.936 26.578 1.491 1 96.5 274 TRP B O 1
ATOM 4707 N N . LYS B 1 275 ? -2.408 26.281 -0.131 1 93.62 275 LYS B N 1
ATOM 4708 C CA . LYS B 1 275 ? -3.301 26.734 -1.193 1 93.62 275 LYS B CA 1
ATOM 4709 C C . LYS B 1 275 ? -4.355 25.688 -1.516 1 93.62 275 LYS B C 1
ATOM 4711 O O . LYS B 1 275 ? -5.398 26 -2.092 1 93.62 275 LYS B O 1
ATOM 4716 N N . TYR B 1 276 ? -4.109 24.469 -1.025 1 93.56 276 TYR B N 1
ATOM 4717 C CA . TYR B 1 276 ? -4.91 23.391 -1.591 1 93.56 276 TYR B CA 1
ATOM 4718 C C . TYR B 1 276 ? -5.738 22.703 -0.512 1 93.56 276 TYR B C 1
ATOM 4720 O O . TYR B 1 276 ? -6.625 21.891 -0.817 1 93.56 276 TYR B O 1
ATOM 4728 N N . VAL B 1 277 ? -5.473 22.984 0.725 1 94.56 277 VAL B N 1
ATOM 4729 C CA . VAL B 1 277 ? -6.215 22.328 1.803 1 94.56 277 VAL B CA 1
ATOM 4730 C C . VAL B 1 277 ? -7.703 22.656 1.669 1 94.56 277 VAL B C 1
ATOM 4732 O O . VAL B 1 277 ? -8.078 23.797 1.419 1 94.56 277 VAL B O 1
ATOM 4735 N N . GLY B 1 278 ? -8.531 21.578 1.744 1 90.5 278 GLY B N 1
ATOM 4736 C CA . GLY B 1 278 ? -9.977 21.766 1.653 1 90.5 278 GLY B CA 1
ATOM 4737 C C . GLY B 1 278 ? -10.477 21.859 0.224 1 90.5 278 GLY B C 1
ATOM 4738 O O . GLY B 1 278 ? -11.68 21.906 -0.014 1 90.5 278 GLY B O 1
ATOM 4739 N N . ARG B 1 279 ? -9.57 21.891 -0.766 1 88.94 279 ARG B N 1
ATOM 4740 C CA . ARG B 1 279 ? -9.961 22.094 -2.158 1 88.94 279 ARG B CA 1
ATOM 4741 C C . ARG B 1 279 ? -9.797 20.797 -2.963 1 88.94 279 ARG B C 1
ATOM 4743 O O . ARG B 1 279 ? -10.516 20.578 -3.941 1 88.94 279 ARG B O 1
ATOM 4750 N N . THR B 1 280 ? -8.828 20.031 -2.58 1 90.69 280 THR B N 1
ATOM 4751 C CA . THR B 1 280 ? -8.555 18.766 -3.246 1 90.69 280 THR B CA 1
ATOM 4752 C C . THR B 1 280 ? -8.062 17.719 -2.246 1 90.69 280 THR B C 1
ATOM 4754 O O . THR B 1 280 ? -7.754 18.047 -1.1 1 90.69 280 THR B O 1
ATOM 4757 N N . ASN B 1 281 ? -8.078 16.484 -2.672 1 91.31 281 ASN B N 1
ATOM 4758 C CA . ASN B 1 281 ? -7.66 15.406 -1.774 1 91.31 281 ASN B CA 1
ATOM 4759 C C . ASN B 1 281 ? -6.246 14.93 -2.096 1 91.31 281 ASN B C 1
ATOM 4761 O O . ASN B 1 281 ? -5.621 14.242 -1.289 1 91.31 281 ASN B O 1
ATOM 4765 N N . GLU B 1 282 ? -5.816 15.234 -3.236 1 91.81 282 GLU B N 1
ATOM 4766 C CA . GLU B 1 282 ? -4.469 14.875 -3.666 1 91.81 282 GLU B CA 1
ATOM 4767 C C . GLU B 1 282 ? -3.875 15.953 -4.574 1 91.81 282 GLU B C 1
ATOM 4769 O O . GLU B 1 282 ? -4.574 16.516 -5.422 1 91.81 282 GLU B O 1
ATOM 4774 N N . ILE B 1 283 ? -2.486 16.203 -4.328 1 90.94 283 ILE B N 1
ATOM 4775 C CA . ILE B 1 283 ? -1.919 17.25 -5.18 1 90.94 283 ILE B CA 1
ATOM 4776 C C . ILE B 1 283 ? -0.395 17.203 -5.105 1 90.94 283 ILE B C 1
ATOM 4778 O O . ILE B 1 283 ? 0.173 16.781 -4.094 1 90.94 283 ILE B O 1
ATOM 4782 N N . THR B 1 284 ? 0.175 17.516 -6.219 1 91.56 284 THR B N 1
ATOM 4783 C CA . THR B 1 284 ? 1.557 17.984 -6.223 1 91.56 284 THR B CA 1
ATOM 4784 C C . THR B 1 284 ? 1.615 19.5 -6.055 1 91.56 284 THR B C 1
ATOM 4786 O O . THR B 1 284 ? 1.38 20.25 -7.008 1 91.56 284 THR B O 1
ATOM 4789 N N . PRO B 1 285 ? 1.922 19.969 -4.934 1 86.69 285 PRO B N 1
ATOM 4790 C CA . PRO B 1 285 ? 1.562 21.344 -4.602 1 86.69 285 PRO B CA 1
ATOM 4791 C C . PRO B 1 285 ? 2.475 22.375 -5.27 1 86.69 285 PRO B C 1
ATOM 4793 O O . PRO B 1 285 ? 2.055 23.5 -5.523 1 86.69 285 PRO B O 1
ATOM 4796 N N . ASN B 1 286 ? 3.691 22.125 -5.551 1 89.81 286 ASN B N 1
ATOM 4797 C CA . ASN B 1 286 ? 4.621 23.125 -6.094 1 89.81 286 ASN B CA 1
ATOM 4798 C C . ASN B 1 286 ? 4.633 23.094 -7.617 1 89.81 286 ASN B C 1
ATOM 4800 O O . ASN B 1 286 ? 4.609 22.031 -8.227 1 89.81 286 ASN B O 1
ATOM 4804 N N . CYS B 1 287 ? 4.727 24.297 -8.188 1 86.69 287 CYS B N 1
ATOM 4805 C CA . CYS B 1 287 ? 4.617 24.438 -9.633 1 86.69 287 CYS B CA 1
ATOM 4806 C C . CYS B 1 287 ? 5.785 23.75 -10.336 1 86.69 287 CYS B C 1
ATOM 4808 O O . CYS B 1 287 ? 5.621 23.203 -11.43 1 86.69 287 CYS B O 1
ATOM 4810 N N . ILE B 1 288 ? 6.93 23.844 -9.758 1 89.31 288 ILE B N 1
ATOM 4811 C CA . ILE B 1 288 ? 8.109 23.203 -10.336 1 89.31 288 ILE B CA 1
ATOM 4812 C C . ILE B 1 288 ? 7.883 21.688 -10.43 1 89.31 288 ILE B C 1
ATOM 4814 O O . ILE B 1 288 ? 8.141 21.078 -11.469 1 89.31 288 ILE B O 1
ATOM 4818 N N . HIS B 1 289 ? 7.363 21.141 -9.352 1 91.69 289 HIS B N 1
ATOM 4819 C CA . HIS B 1 289 ? 7.094 19.703 -9.32 1 91.69 289 HIS B CA 1
ATOM 4820 C C . HIS B 1 289 ? 5.953 19.344 -10.266 1 91.69 289 HIS B C 1
ATOM 4822 O O . HIS B 1 289 ? 5.957 18.266 -10.867 1 91.69 289 HIS B O 1
ATOM 4828 N N . GLN B 1 290 ? 4.984 20.219 -10.344 1 87.88 290 GLN B N 1
ATOM 4829 C CA . GLN B 1 290 ? 3.881 19.969 -11.266 1 87.88 290 GLN B CA 1
ATOM 4830 C C . GLN B 1 290 ? 4.375 19.906 -12.711 1 87.88 290 GLN B C 1
ATOM 4832 O O . GLN B 1 290 ? 3.953 19.031 -13.477 1 87.88 290 GLN B O 1
ATOM 4837 N N . PHE B 1 291 ? 5.254 20.781 -12.969 1 85.44 291 PHE B N 1
ATOM 4838 C CA . PHE B 1 291 ? 5.844 20.797 -14.305 1 85.44 291 PHE B CA 1
ATOM 4839 C C . PHE B 1 291 ? 6.641 19.531 -14.57 1 85.44 291 PHE B C 1
ATOM 4841 O O . PHE B 1 291 ? 6.566 18.969 -15.664 1 85.44 291 PHE B O 1
ATOM 4848 N N . GLN B 1 292 ? 7.379 19.156 -13.594 1 87.12 292 GLN B N 1
ATOM 4849 C CA . GLN B 1 292 ? 8.172 17.938 -13.719 1 87.12 292 GLN B CA 1
ATOM 4850 C C . GLN B 1 292 ? 7.277 16.734 -13.977 1 87.12 292 GLN B C 1
ATOM 4852 O O . GLN B 1 292 ? 7.586 15.898 -14.836 1 87.12 292 GLN B O 1
ATOM 4857 N N . VAL B 1 293 ? 6.238 16.625 -13.266 1 85.88 293 VAL B N 1
ATOM 4858 C CA . VAL B 1 293 ? 5.305 15.516 -13.43 1 85.88 293 VAL B CA 1
ATOM 4859 C C . VAL B 1 293 ? 4.703 15.547 -14.828 1 85.88 293 VAL B C 1
ATOM 4861 O O . VAL B 1 293 ? 4.535 14.5 -15.461 1 85.88 293 VAL B O 1
ATOM 4864 N N . TYR B 1 294 ? 4.465 16.688 -15.281 1 80.81 294 TYR B N 1
ATOM 4865 C CA . TYR B 1 294 ? 3.898 16.844 -16.609 1 80.81 294 TYR B CA 1
ATOM 4866 C C . TYR B 1 294 ? 4.871 16.344 -17.688 1 80.81 294 TYR B C 1
ATOM 4868 O O . TYR B 1 294 ? 4.48 15.617 -18.594 1 80.81 294 TYR B O 1
ATOM 4876 N N . ILE B 1 295 ? 6.078 16.703 -17.547 1 83.25 295 ILE B N 1
ATOM 4877 C CA . ILE B 1 295 ? 7.102 16.297 -18.5 1 83.25 295 ILE B CA 1
ATOM 4878 C C . ILE B 1 295 ? 7.262 14.773 -18.469 1 83.25 295 ILE B C 1
ATOM 4880 O O . ILE B 1 295 ? 7.305 14.117 -19.516 1 83.25 295 ILE B O 1
ATOM 4884 N N . GLU B 1 296 ? 7.277 14.273 -17.312 1 82.75 296 GLU B N 1
ATOM 4885 C CA . GLU B 1 296 ? 7.477 12.836 -17.141 1 82.75 296 GLU B CA 1
ATOM 4886 C C . GLU B 1 296 ? 6.293 12.047 -17.703 1 82.75 296 GLU B C 1
ATOM 4888 O O . GLU B 1 296 ? 6.469 10.961 -18.25 1 82.75 296 GLU B O 1
ATOM 4893 N N . SER B 1 297 ? 5.129 12.602 -17.484 1 78.25 297 SER B N 1
ATOM 4894 C CA . SER B 1 297 ? 3.92 11.914 -17.922 1 78.25 297 SER B CA 1
ATOM 4895 C C . SER B 1 297 ? 3.777 11.961 -19.438 1 78.25 297 SER B C 1
ATOM 4897 O O . SER B 1 297 ? 3.045 11.164 -20.031 1 78.25 297 SER B O 1
ATOM 4899 N N . SER B 1 298 ? 4.438 12.867 -20.047 1 77.06 298 SER B N 1
ATOM 4900 C CA . SER B 1 298 ? 4.359 13.031 -21.5 1 77.06 298 SER B CA 1
ATOM 4901 C C . SER B 1 298 ? 5.328 12.094 -22.203 1 77.06 298 SER B C 1
ATOM 4903 O O . SER B 1 298 ? 5.203 11.867 -23.422 1 77.06 298 SER B O 1
ATOM 4905 N N . LEU B 1 299 ? 6.246 11.586 -21.484 1 80.25 299 LEU B N 1
ATOM 4906 C CA . LEU B 1 299 ? 7.211 10.664 -22.078 1 80.25 299 LEU B CA 1
ATOM 4907 C C . LEU B 1 299 ? 6.586 9.289 -22.297 1 80.25 299 LEU B C 1
ATOM 4909 O O . LEU B 1 299 ? 5.781 8.828 -21.484 1 80.25 299 LEU B O 1
ATOM 4913 N N . PRO B 1 300 ? 7.02 8.734 -23.469 1 79 300 PRO B N 1
ATOM 4914 C CA . PRO B 1 300 ? 6.602 7.34 -23.609 1 79 300 PRO B CA 1
ATOM 4915 C C . PRO B 1 300 ? 7.039 6.469 -22.438 1 79 300 PRO B C 1
ATOM 4917 O O . PRO B 1 300 ? 8.125 6.66 -21.891 1 79 300 PRO B O 1
ATOM 4920 N N . LYS B 1 301 ? 6.188 5.562 -22.109 1 81 301 LYS B N 1
ATOM 4921 C CA . LYS B 1 301 ? 6.375 4.723 -20.922 1 81 301 LYS B CA 1
ATOM 4922 C C . LYS B 1 301 ? 7.75 4.059 -20.938 1 81 301 LYS B C 1
ATOM 4924 O O . LYS B 1 301 ? 8.43 4.012 -19.922 1 81 301 LYS B O 1
ATOM 4929 N N . PHE B 1 302 ? 8.125 3.586 -22.109 1 81.75 302 PHE B N 1
ATOM 4930 C CA . PHE B 1 302 ? 9.391 2.863 -22.188 1 81.75 302 PHE B CA 1
ATOM 4931 C C . PHE B 1 302 ? 10.562 3.787 -21.875 1 81.75 302 PHE B C 1
ATOM 4933 O O . PHE B 1 302 ? 11.516 3.381 -21.219 1 81.75 302 PHE B O 1
ATOM 4940 N N . LEU B 1 303 ? 10.492 5.023 -22.297 1 84.12 303 LEU B N 1
ATOM 4941 C CA . LEU B 1 303 ? 11.562 5.988 -22.062 1 84.12 303 LEU B CA 1
ATOM 4942 C C . LEU B 1 303 ? 11.586 6.418 -20.594 1 84.12 303 LEU B C 1
ATOM 4944 O O . LEU B 1 303 ? 12.664 6.559 -20 1 84.12 303 LEU B O 1
ATOM 4948 N N . ARG B 1 304 ? 10.414 6.535 -20.047 1 83.5 304 ARG B N 1
ATOM 4949 C CA . ARG B 1 304 ? 10.312 6.906 -18.641 1 83.5 304 ARG B CA 1
ATOM 4950 C C . ARG B 1 304 ? 10.891 5.816 -17.75 1 83.5 304 ARG B C 1
ATOM 4952 O O . ARG B 1 304 ? 11.688 6.102 -16.844 1 83.5 304 ARG B O 1
ATOM 4959 N N . ASN B 1 305 ? 10.539 4.645 -18.078 1 82.38 305 ASN B N 1
ATOM 4960 C CA . ASN B 1 305 ? 11.008 3.512 -17.297 1 82.38 305 ASN B CA 1
ATOM 4961 C C . ASN B 1 305 ? 12.523 3.344 -17.406 1 82.38 305 ASN B C 1
ATOM 4963 O O . ASN B 1 305 ? 13.195 3.055 -16.406 1 82.38 305 ASN B O 1
ATOM 4967 N N . PHE B 1 306 ? 12.977 3.541 -18.609 1 82.75 306 PHE B N 1
ATOM 4968 C CA . PHE B 1 306 ? 14.406 3.402 -18.859 1 82.75 306 PHE B CA 1
ATOM 4969 C C . PHE B 1 306 ? 15.188 4.465 -18.109 1 82.75 306 PHE B C 1
ATOM 4971 O O . PHE B 1 306 ? 16.188 4.16 -17.438 1 82.75 306 PHE B O 1
ATOM 4978 N N . THR B 1 307 ? 14.758 5.66 -18.203 1 82.81 307 THR B N 1
ATOM 4979 C CA . THR B 1 307 ? 15.445 6.758 -17.531 1 82.81 307 THR B CA 1
ATOM 4980 C C . THR B 1 307 ? 15.43 6.574 -16.016 1 82.81 307 THR B C 1
ATOM 4982 O O . THR B 1 307 ? 16.438 6.809 -15.352 1 82.81 307 THR B O 1
ATOM 4985 N N . LYS B 1 308 ? 14.344 6.125 -15.492 1 83.56 308 LYS B N 1
ATOM 4986 C CA . LYS B 1 308 ? 14.234 5.918 -14.055 1 83.56 308 LYS B CA 1
ATOM 4987 C C . LYS B 1 308 ? 15.109 4.754 -13.594 1 83.56 308 LYS B C 1
ATOM 4989 O O . LYS B 1 308 ? 15.719 4.812 -12.531 1 83.56 308 LYS B O 1
ATOM 4994 N N . MET B 1 309 ? 15.156 3.775 -14.422 1 84.25 309 MET B N 1
ATOM 4995 C CA . MET B 1 309 ? 16 2.625 -14.117 1 84.25 309 MET B CA 1
ATOM 4996 C C . MET B 1 309 ? 17.469 3.031 -14.039 1 84.25 309 MET B C 1
ATOM 4998 O O . MET B 1 309 ? 18.172 2.668 -13.094 1 84.25 309 MET B O 1
ATOM 5002 N N . MET B 1 310 ? 17.859 3.838 -14.953 1 82.19 310 MET B N 1
ATOM 5003 C CA . MET B 1 310 ? 19.25 4.254 -15.023 1 82.19 310 MET B CA 1
ATOM 5004 C C . MET B 1 310 ? 19.594 5.203 -13.883 1 82.19 310 MET B C 1
ATOM 5006 O O . MET B 1 310 ? 20.672 5.105 -13.297 1 82.19 310 MET B O 1
ATOM 5010 N N . SER B 1 311 ? 18.703 5.996 -13.586 1 82.69 311 SER B N 1
ATOM 5011 C CA . SER B 1 311 ? 18.953 7.027 -12.578 1 82.69 311 SER B CA 1
ATOM 5012 C C . SER B 1 311 ? 19 6.434 -11.18 1 82.69 311 SER B C 1
ATOM 5014 O O . SER B 1 311 ? 19.719 6.945 -10.305 1 82.69 311 SER B O 1
ATOM 5016 N N . HIS B 1 312 ? 18.328 5.316 -10.977 1 86.94 312 HIS B N 1
ATOM 5017 C CA . HIS B 1 312 ? 18.172 4.84 -9.609 1 86.94 312 HIS B CA 1
ATOM 5018 C C . HIS B 1 312 ? 19.125 3.684 -9.312 1 86.94 312 HIS B C 1
ATOM 5020 O O . HIS B 1 312 ? 19.359 3.359 -8.148 1 86.94 312 HIS B O 1
ATOM 5026 N N . ARG B 1 313 ? 19.672 3.117 -10.336 1 87.12 313 ARG B N 1
ATOM 5027 C CA . ARG B 1 313 ? 20.438 1.889 -10.164 1 87.12 313 ARG B CA 1
ATOM 5028 C C . ARG B 1 313 ? 21.656 2.123 -9.266 1 87.12 313 ARG B C 1
ATOM 5030 O O . ARG B 1 313 ? 21.875 1.377 -8.312 1 87.12 313 ARG B O 1
ATOM 5037 N N . LYS B 1 314 ? 22.375 3.174 -9.555 1 87.06 314 LYS B N 1
ATOM 5038 C CA . LYS B 1 314 ? 23.578 3.453 -8.781 1 87.06 314 LYS B CA 1
ATOM 5039 C C . LYS B 1 314 ? 23.234 3.775 -7.328 1 87.06 314 LYS B C 1
ATOM 5041 O O . LYS B 1 314 ? 23.906 3.297 -6.406 1 87.06 314 LYS B O 1
ATOM 5046 N N . GLY B 1 315 ? 22.25 4.551 -7.145 1 87.19 315 GLY B N 1
ATOM 5047 C CA . GLY B 1 315 ? 21.812 4.871 -5.797 1 87.19 315 GLY B CA 1
ATOM 5048 C C . GLY B 1 315 ? 21.312 3.662 -5.027 1 87.19 315 GLY B C 1
ATOM 5049 O O . GLY B 1 315 ? 21.578 3.525 -3.832 1 87.19 315 GLY B O 1
ATOM 5050 N N . ALA B 1 316 ? 20.672 2.807 -5.762 1 91 316 ALA B N 1
ATOM 5051 C CA . ALA B 1 316 ? 20.141 1.596 -5.148 1 91 316 ALA B CA 1
ATOM 5052 C C . ALA B 1 316 ? 21.266 0.685 -4.66 1 91 316 ALA B C 1
ATOM 5054 O O . ALA B 1 316 ? 21.188 0.122 -3.566 1 91 316 ALA B O 1
ATOM 5055 N N . GLU B 1 317 ? 22.266 0.577 -5.422 1 92.06 317 GLU B N 1
ATOM 5056 C CA . GLU B 1 317 ? 23.422 -0.229 -5.039 1 92.06 317 GLU B CA 1
ATOM 5057 C C . GLU B 1 317 ? 24.125 0.344 -3.805 1 92.06 317 GLU B C 1
ATOM 5059 O O . GLU B 1 317 ? 24.453 -0.396 -2.879 1 92.06 317 GLU B O 1
ATOM 5064 N N . ALA B 1 318 ? 24.25 1.618 -3.801 1 90.12 318 ALA B N 1
ATOM 5065 C CA . ALA B 1 318 ? 24.922 2.281 -2.693 1 90.12 318 ALA B CA 1
ATOM 5066 C C . ALA B 1 318 ? 24.141 2.119 -1.393 1 90.12 318 ALA B C 1
ATOM 5068 O O . ALA B 1 318 ? 24.719 1.797 -0.35 1 90.12 318 ALA B O 1
ATOM 5069 N N . VAL B 1 319 ? 22.875 2.303 -1.493 1 89.44 319 VAL B N 1
ATOM 5070 C CA . VAL B 1 319 ? 22.031 2.229 -0.305 1 89.44 319 VAL B CA 1
ATOM 5071 C C . VAL B 1 319 ? 21.984 0.792 0.211 1 89.44 319 VAL B C 1
ATOM 5073 O O . VAL B 1 319 ? 21.984 0.561 1.423 1 89.44 319 VAL B O 1
ATOM 5076 N N . THR B 1 320 ? 21.922 -0.163 -0.675 1 93.31 320 THR B N 1
ATOM 5077 C CA . THR B 1 320 ? 21.906 -1.573 -0.304 1 93.31 320 THR B CA 1
ATOM 5078 C C . THR B 1 320 ? 23.188 -1.966 0.412 1 93.31 320 THR B C 1
ATOM 5080 O O . THR B 1 320 ? 23.156 -2.639 1.444 1 93.31 320 THR B O 1
ATOM 5083 N N . GLN B 1 321 ? 24.297 -1.508 -0.083 1 92.25 321 GLN B N 1
ATOM 5084 C CA . GLN B 1 321 ? 25.594 -1.821 0.503 1 92.25 321 GLN B CA 1
ATOM 5085 C C . GLN B 1 321 ? 25.688 -1.286 1.929 1 92.25 321 GLN B C 1
ATOM 5087 O O . GLN B 1 321 ? 26.266 -1.937 2.801 1 92.25 321 GLN B O 1
ATOM 5092 N N . ARG B 1 322 ? 25.062 -0.17 2.193 1 90.38 322 ARG B N 1
ATOM 5093 C CA . ARG B 1 322 ? 25.094 0.45 3.514 1 90.38 322 ARG B CA 1
ATOM 5094 C C . ARG B 1 322 ? 24.266 -0.336 4.516 1 90.38 322 ARG B C 1
ATOM 5096 O O . ARG B 1 322 ? 24.438 -0.196 5.727 1 90.38 322 ARG B O 1
ATOM 5103 N N . GLN B 1 323 ? 23.406 -1.095 4.004 1 88.81 323 GLN B N 1
ATOM 5104 C CA . GLN B 1 323 ? 22.484 -1.795 4.891 1 88.81 323 GLN B CA 1
ATOM 5105 C C . GLN B 1 323 ? 22.922 -3.238 5.113 1 88.81 323 GLN B C 1
ATOM 5107 O O . GLN B 1 323 ? 22.422 -3.914 6.016 1 88.81 323 GLN B O 1
ATOM 5112 N N . GLU B 1 324 ? 23.688 -3.699 4.18 1 84.56 324 GLU B N 1
ATOM 5113 C CA . GLU B 1 324 ? 24.188 -5.062 4.297 1 84.56 324 GLU B CA 1
ATOM 5114 C C . GLU B 1 324 ? 25.203 -5.184 5.434 1 84.56 324 GLU B C 1
ATOM 5116 O O . GLU B 1 324 ? 25.906 -4.223 5.742 1 84.56 324 GLU B O 1
#

Nearest PDB structures (foldseek):
  3afm-assembly1_A  TM=8.257E-01  e=1.330E-12  Sphingomonas sp. A1
  4tkl-assembly1_A-2  TM=7.815E-01  e=6.027E-12  Sphingomonas sp. A1
  4tkm-assembly1_A-2  TM=7.888E-01  e=6.801E-12  Sphingomonas sp. A1
  4tkm-assembly1_B  TM=8.120E-01  e=2.571E-11  Sphingomonas sp. A1
  3ioy-assembly1_B  TM=7.241E-01  e=5.341E-12  Novosphingobium aromaticivorans DSM 12444

Radius of gyration: 26.22 Å; Cα contacts (8 Å, |Δi|>4): 1166; chains: 2; bounding box: 66×72×74 Å

pLDDT: mean 86.51, std 16.71, range [28.95, 98.94]

Secondary structure (DSSP, 8-state):
-HHHHHHHHHHHHHT-----HHHHHHHHHHHHHHHHHHHHHHHHHHTPPPP-HHHHHTTTSEEEEETTTSHHHHHHHHHHHHTT-EEEEEES-HHHHHHHHHHHHHH-TT--EEEEE--GGG--SHHHHHHHHHHHTTS-EEEEEE-----TTTSS-GGGS-HHHHHHHHIIIIIHHHHHHHHHHHHHHH--SS-EEEEEE--GGGSS--TT-HHHHHHHHHHHHHHHHHHHHGGGSTTEEEEEE----B-SGGGTT---TT-B-HHHHHHHHTTTTTT-SEE--SHHHHHHHHHHHHS-HHHHHHHHHHHHHHHHHHHHHHH-/-HHHHHHHHHHHHHT-----HHHHHHHHHHHHHHHHHHHHHHHHHHTPPPP-HHHHHTTTSEEEEETTTSHHHHHHHHHHHHTT-EEEEEES-HHHHHHHHHHHHHH-TT--EEEEE--GGG--SHHHHHHHHHHHTTS-EEEEEE-----TTTSS-GGGS-HHHHHHHHIIIIIHHHHHHHHHHHHHHH--SS-EEEEEE--GGGSS--TT-HHHHHHHHHHHHHHHHHHHHGGGSTTEEEEEE----B-SGGGTT---TT-B-HHHHHHHHTTTTTT-SEE--SHHHHHHHHHHHHS-HHHHHHHHHHHHHHHHHHHHHHH-

Solvent-accessible surface area (backbone atoms only — not comparable to full-atom values): 32419 Å² total; per-residue (Å²): 118,67,64,62,52,47,47,55,48,39,52,44,54,70,62,50,62,83,70,48,65,64,53,53,49,46,48,48,47,48,49,45,48,50,49,46,54,50,45,46,55,49,51,52,57,66,67,46,64,65,53,64,58,38,74,47,35,36,53,64,30,25,33,36,26,33,33,20,44,45,53,56,27,24,41,47,51,51,53,40,43,75,51,44,30,20,38,36,38,28,25,69,48,65,70,34,43,55,50,46,53,51,52,43,40,69,75,42,68,84,54,54,73,46,75,42,85,46,59,44,56,67,45,74,51,39,67,55,48,51,54,52,29,62,74,49,65,87,55,61,54,23,33,38,36,38,44,46,69,59,52,58,44,11,41,18,46,74,82,67,46,50,58,50,41,32,53,27,22,43,18,29,39,32,45,36,50,53,51,56,44,54,53,45,46,61,64,34,70,68,44,78,88,40,32,24,38,41,36,35,61,47,36,44,47,52,78,45,71,39,38,43,27,28,46,39,27,11,24,32,35,11,42,49,38,24,51,51,8,46,43,61,63,36,59,85,46,83,34,55,33,46,32,34,34,28,42,62,58,50,41,21,75,92,63,68,53,48,82,52,96,73,37,41,48,36,61,56,47,53,62,35,42,41,42,38,64,79,75,44,52,66,42,49,54,37,69,67,45,40,50,48,50,49,57,55,68,69,39,55,65,70,58,44,50,49,52,42,39,62,68,33,47,63,56,16,51,54,48,29,59,72,65,92,117,68,64,61,53,46,47,54,47,40,51,45,54,71,61,56,60,82,69,47,64,65,52,53,49,46,49,49,47,50,49,45,48,50,49,46,55,50,44,45,53,50,50,53,58,67,68,46,63,64,54,62,58,38,75,46,34,36,53,63,30,25,34,37,27,31,34,21,44,43,54,54,26,26,41,47,50,53,53,40,43,74,52,44,29,20,38,35,36,28,24,67,48,66,69,34,44,54,51,46,52,51,54,43,40,69,75,43,69,84,54,53,74,46,73,42,87,46,60,44,54,69,44,73,49,37,67,54,48,51,54,52,28,64,75,48,65,89,54,62,55,24,33,37,36,38,44,46,68,58,51,60,45,11,42,20,47,73,80,66,46,51,58,50,40,32,53,26,23,43,17,30,41,32,45,36,50,54,51,54,42,54,55,46,44,61,63,34,68,69,43,79,88,40,32,22,38,42,37,36,62,47,35,45,46,52,77,46,71,39,37,41,27,29,46,38,26,11,25,32,33,11,41,49,39,24,52,51,7,47,42,61,62,35,58,85,44,85,33,55,36,47,32,36,35,28,44,61,58,51,41,21,74,91,64,68,52,47,83,51,95,72,37,42,49,37,62,58,46,52,61,35,42,42,43,38,63,78,74,43,53,65,44,49,55,37,69,66,46,41,49,49,50,50,56,54,68,70,40,56,66,70,58,45,52,49,52,43,40,62,68,32,48,64,56,16,52,54,50,29,58,72,63,92

Foldseek 3Di:
DVVVVVVVVVCCVVPVPCPPVVVVVVVVVVVVVVVVVLVVVLVVLVPFDFDLCCQFQPAAAEEEFEPLLWFLNVLLLQVSLLSRHAYEYEYQDPVSLVVSVVVSCVNPVPHHYHYHNDQQLPVPDDVNLVVVLVVCVVGGYQEYELDWAACFLQFADVVLFDPSRVSSRLSGLAVVLVSNCVSCVVSQLVDDPHAGEYEYEAALLLVDPFPRNRRRSVRRVNRLVVQVVVCVVCVVVPRYWAAYEHEYAEQTVRVPSDDDPLYHYSNQQSVQVSSCTPPDRYDHRHSSRSVVSVVLVPDDPVVSRVVSCVVRHVVNHVSSVVRD/DVVVVVVVVVCCVVPVPCPPVVVVVVVVVVVVVVVVVLVVVLVVLVPFDFDLCCQFQPAAAEEEFEPLLWFLNVLLLQVVLLSRHAYEYEEQDPVSLVVSVVVSCVNPVPHHYHYHNDQQLPVPDDVNLVVVLVVCVVGGYQEYELDWAACFLQFADVVLFDPSRVSSRLSGLAVVLVSNCVSCVVSQLVDDPHAGEYEYEAALLLVDPFPRNRRRSVRRVNNLVVQVVVCVVCVVVPRYWAAYEHEYAEQTVRVPRDDDPLYHYSNQQSVQVSSCTPPDRYDHRHSSRSVVSVVLVPDDPVVSRVVSCVVRHVVNHVSSVVRD

InterPro domains:
  IPR002347 Short-chain dehydrogenase/reductase SDR [PF00106] (63-255)
  IPR002347 Short-chain dehydrogenase/reductase SDR [PR00080] (139-150)
  IPR002347 Short-chain dehydrogenase/reductase SDR [PR00080] (196-204)
  IPR002347 Short-chain dehydrogenase/reductase SDR [PR00080] (216-235)
  IPR002347 Short-chain dehydrogenase/reductase SDR [PR00081] (62-79)
  IPR002347 Short-chain dehydrogenase/reductase SDR [PR00081] (139-150)
  IPR002347 Short-chain dehydrogenase/reductase SDR [PR00081] (216-235)
  IPR002347 Short-chain dehydrogenase/reductase SDR [PR00081] (238-255)
  IPR020904 Short-chain dehydrogenase/reductase, conserved site [PS00061] (203-231)
  IPR036291 NAD(P)-binding domain superfamily [SSF51735] (59-305)
  IPR051019 VLCFA Elongation and Steroid Dehydrogenase [PTHR43899] (23-315)